Protein AF-0000000066796695 (afdb_homodimer)

Solvent-accessible surface area (backbone atoms only — not comparable to full-atom values): 24443 Å² total; per-residue (Å²): 128,67,68,77,40,44,29,50,47,46,42,42,51,54,52,46,33,40,75,69,60,76,40,47,69,61,34,68,58,77,53,53,64,56,52,14,61,74,69,72,49,55,51,66,40,37,50,53,24,50,52,51,32,33,75,70,59,51,29,38,70,39,93,85,81,41,49,22,31,43,63,76,45,71,30,63,43,61,56,73,41,57,70,53,69,60,55,38,37,41,74,56,71,38,53,60,45,80,44,82,73,45,78,47,74,42,61,22,40,67,66,49,10,64,65,38,72,50,56,65,56,39,58,24,21,35,42,30,33,37,33,19,46,72,80,40,62,52,34,42,36,41,37,41,25,44,34,94,49,41,40,60,67,59,43,70,72,36,94,72,47,66,70,58,27,34,45,73,71,19,101,48,47,78,42,33,30,46,34,37,39,37,56,42,53,68,48,73,70,61,31,54,73,52,69,46,55,90,77,44,38,30,34,35,40,42,35,41,30,18,29,82,83,72,42,41,51,38,38,36,42,38,37,28,51,26,72,44,41,34,35,37,37,74,21,44,100,121,68,64,68,41,44,25,49,48,46,41,43,51,54,51,46,33,40,75,69,61,76,39,47,69,59,34,69,57,76,53,54,64,58,51,14,60,74,68,73,49,56,51,66,38,37,50,53,25,51,50,51,33,34,75,70,60,53,29,36,72,38,93,86,81,41,48,21,31,41,63,76,45,72,32,63,45,61,56,74,40,57,71,54,69,60,55,38,38,41,74,57,70,40,52,60,45,78,44,81,73,46,77,45,74,41,60,21,40,67,67,49,11,63,65,39,72,50,56,66,57,38,57,24,20,34,42,30,36,37,32,19,46,74,82,39,64,54,35,43,38,40,36,40,25,44,35,92,47,41,40,62,67,60,44,71,70,35,94,72,46,66,70,57,28,32,44,73,71,21,99,46,48,80,43,33,31,45,33,38,39,36,56,42,54,68,48,74,71,60,31,56,71,52,70,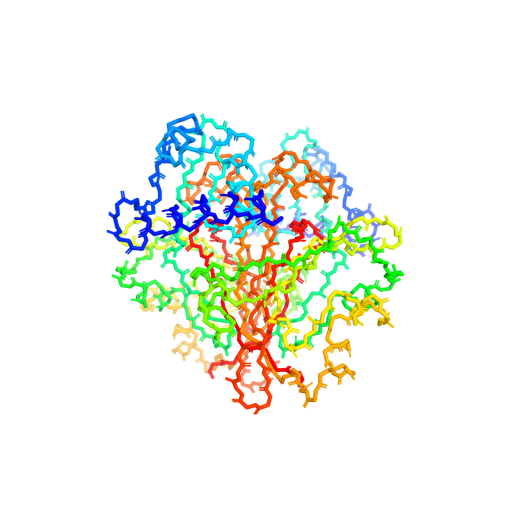46,55,90,78,44,38,30,34,35,38,42,35,42,30,19,29,84,83,70,42,41,50,37,39,36,41,38,37,28,52,25,73,43,41,33,36,37,38,74,21,43,101

Structure (mmCIF, N/CA/C/O backbone):
data_AF-0000000066796695-model_v1
#
loop_
_entity.id
_entity.type
_entity.pdbx_description
1 polymer 'HTH gntR-type domain-containing protein'
#
loop_
_atom_site.group_PDB
_atom_site.id
_atom_site.type_symbol
_atom_site.label_atom_id
_atom_site.label_alt_id
_atom_site.label_comp_id
_atom_site.label_asym_id
_atom_site.label_entity_id
_atom_site.label_seq_id
_atom_site.pdbx_PDB_ins_code
_atom_site.Cartn_x
_atom_site.Cartn_y
_atom_site.Cartn_z
_atom_site.occupancy
_atom_site.B_iso_or_equiv
_atom_site.auth_seq_id
_atom_site.auth_comp_id
_atom_site.auth_asym_id
_atom_site.auth_atom_id
_atom_site.pdbx_PDB_model_num
ATOM 1 N N . MET A 1 1 ? 5.074 -37.844 -13.016 1 35.16 1 MET A N 1
ATOM 2 C CA . MET A 1 1 ? 3.756 -37.75 -13.648 1 35.16 1 MET A CA 1
ATOM 3 C C . MET A 1 1 ? 2.658 -37.656 -12.594 1 35.16 1 MET A C 1
ATOM 5 O O . MET A 1 1 ? 1.667 -36.938 -12.789 1 35.16 1 MET A O 1
ATOM 9 N N . SER A 1 2 ? 2.74 -38.531 -11.492 1 44.97 2 SER A N 1
ATOM 10 C CA . SER A 1 2 ? 1.901 -38.969 -10.391 1 44.97 2 SER A CA 1
ATOM 11 C C . SER A 1 2 ? 1.859 -37.938 -9.266 1 44.97 2 SER A C 1
ATOM 13 O O . SER A 1 2 ? 0.801 -37.688 -8.695 1 44.97 2 SER A O 1
ATOM 15 N N . GLU A 1 3 ? 3.088 -37.594 -8.648 1 47.53 3 GLU A N 1
ATOM 16 C CA . GLU A 1 3 ? 3.303 -36.719 -7.488 1 47.53 3 GLU A CA 1
ATOM 17 C C . GLU A 1 3 ? 2.842 -35.312 -7.766 1 47.53 3 GLU A C 1
ATOM 19 O O . GLU A 1 3 ? 2.328 -34.625 -6.871 1 47.53 3 GLU A O 1
ATOM 24 N N . MET A 1 4 ? 3.436 -34.719 -8.922 1 55.84 4 MET A N 1
ATOM 25 C CA . MET A 1 4 ? 2.959 -33.438 -9.391 1 55.84 4 MET A CA 1
ATOM 26 C C . MET A 1 4 ? 1.439 -33.344 -9.297 1 55.84 4 MET A C 1
ATOM 28 O O . MET A 1 4 ? 0.879 -32.25 -9.258 1 55.84 4 MET A O 1
ATOM 32 N N . ASN A 1 5 ? 0.9 -34.531 -9.227 1 81.12 5 ASN A N 1
ATOM 33 C CA . ASN A 1 5 ? -0.532 -34.75 -9.383 1 81.12 5 ASN A CA 1
ATOM 34 C C . ASN A 1 5 ? -1.279 -34.562 -8.07 1 81.12 5 ASN A C 1
ATOM 36 O O . ASN A 1 5 ? -2.332 -33.906 -8.039 1 81.12 5 ASN A O 1
ATOM 40 N N . ALA A 1 6 ? -0.391 -34.812 -7 1 92.94 6 ALA A N 1
ATOM 41 C CA . ALA A 1 6 ? -1.129 -34.781 -5.738 1 92.94 6 ALA A CA 1
ATOM 42 C C . ALA A 1 6 ? -1.341 -33.344 -5.258 1 92.94 6 ALA A C 1
ATOM 44 O O . ALA A 1 6 ? -2.449 -32.969 -4.863 1 92.94 6 ALA A O 1
ATOM 45 N N . VAL A 1 7 ? -0.295 -32.531 -5.316 1 95.56 7 VAL A N 1
ATOM 46 C CA . VAL A 1 7 ? -0.367 -31.125 -4.887 1 95.56 7 VAL A CA 1
ATOM 47 C C . VAL A 1 7 ? -1.398 -30.375 -5.73 1 95.56 7 VAL A C 1
ATOM 49 O O . VAL A 1 7 ? -2.223 -29.641 -5.199 1 95.56 7 VAL A O 1
ATOM 52 N N . TYR A 1 8 ? -1.294 -30.656 -6.945 1 96 8 TYR A N 1
ATOM 53 C CA . TYR A 1 8 ? -2.264 -30.062 -7.863 1 96 8 TYR A CA 1
ATOM 54 C C . TYR A 1 8 ? -3.686 -30.453 -7.477 1 96 8 TYR A C 1
ATOM 56 O O . TYR A 1 8 ? -4.582 -29.609 -7.438 1 96 8 TYR A O 1
ATOM 64 N N . ASN A 1 9 ? -3.844 -31.703 -7.203 1 95.88 9 ASN A N 1
ATOM 65 C CA . ASN A 1 9 ? -5.164 -32.219 -6.855 1 95.88 9 ASN A CA 1
ATOM 66 C C . ASN A 1 9 ? -5.691 -31.578 -5.574 1 95.88 9 ASN A C 1
ATOM 68 O O . ASN A 1 9 ? -6.879 -31.266 -5.477 1 95.88 9 ASN A O 1
ATOM 72 N N . VAL A 1 10 ? -4.828 -31.453 -4.656 1 97.38 10 VAL A N 1
ATOM 73 C CA . VAL A 1 10 ? -5.223 -30.844 -3.395 1 97.38 10 VAL A CA 1
ATOM 74 C C . VAL A 1 10 ? -5.625 -29.391 -3.635 1 97.38 10 VAL A C 1
ATOM 76 O O . VAL A 1 10 ? -6.664 -28.938 -3.143 1 97.38 10 VAL A O 1
ATOM 79 N N . LYS A 1 11 ? -4.777 -28.625 -4.375 1 97.5 11 LYS A N 1
ATOM 80 C CA . LYS A 1 11 ? -5.113 -27.234 -4.688 1 97.5 11 LYS A CA 1
ATOM 81 C C . LYS A 1 11 ? -6.469 -27.141 -5.379 1 97.5 11 LYS A C 1
ATOM 83 O O . LYS A 1 11 ? -7.305 -26.312 -5.008 1 97.5 11 LYS A O 1
ATOM 88 N N . GLN A 1 12 ? -6.664 -28.031 -6.379 1 96.44 12 GLN A N 1
ATOM 89 C CA . GLN A 1 12 ? -7.922 -28.047 -7.121 1 96.44 12 GLN A CA 1
ATOM 90 C C . GLN A 1 12 ? -9.102 -28.312 -6.195 1 96.44 12 GLN A C 1
ATOM 92 O O . GLN A 1 12 ? -10.156 -27.688 -6.316 1 96.44 12 GLN A O 1
ATOM 97 N N . TYR A 1 13 ? -8.883 -29.25 -5.328 1 96.62 13 TYR A N 1
ATOM 98 C CA . TYR A 1 13 ? -9.922 -29.625 -4.371 1 96.62 13 TYR A CA 1
ATOM 99 C C . TYR A 1 13 ? -10.344 -28.422 -3.529 1 96.62 13 TYR A C 1
ATOM 101 O O . TYR A 1 13 ? -11.531 -28.125 -3.424 1 96.62 13 TYR A O 1
ATOM 109 N N . ILE A 1 14 ? -9.406 -27.688 -2.977 1 97.31 14 ILE A N 1
ATOM 110 C CA . ILE A 1 14 ? -9.672 -26.547 -2.109 1 97.31 14 ILE A CA 1
ATOM 111 C C . ILE A 1 14 ? -10.312 -25.422 -2.92 1 97.31 14 ILE A C 1
ATOM 113 O O . ILE A 1 14 ? -11.305 -24.828 -2.49 1 97.31 14 ILE A O 1
ATOM 117 N N . LEU A 1 15 ? -9.742 -25.156 -4.062 1 97.62 15 LEU A N 1
ATOM 118 C CA . LEU A 1 15 ? -10.273 -24.109 -4.93 1 97.62 15 LEU A CA 1
ATOM 119 C C . LEU A 1 15 ? -11.711 -24.422 -5.328 1 97.62 15 LEU A C 1
ATOM 121 O O . LEU A 1 15 ? -12.547 -23.516 -5.391 1 97.62 15 LEU A O 1
ATOM 125 N N . ASN A 1 16 ? -11.961 -25.672 -5.582 1 96.06 16 ASN A N 1
ATOM 126 C CA . ASN A 1 16 ? -13.312 -26.094 -5.934 1 96.06 16 ASN A CA 1
ATOM 127 C C . ASN A 1 16 ? -14.281 -25.891 -4.77 1 96.06 16 ASN A C 1
ATOM 129 O O . ASN A 1 16 ? -15.438 -25.516 -4.973 1 96.06 16 ASN A O 1
ATOM 133 N N . LEU A 1 17 ? -13.828 -26.219 -3.562 1 96.75 17 LEU A N 1
ATOM 134 C CA . LEU A 1 17 ? -14.664 -26 -2.385 1 96.75 17 LEU A CA 1
ATOM 135 C C . LEU A 1 17 ? -15.055 -24.531 -2.26 1 96.75 17 LEU A C 1
ATOM 137 O O . LEU A 1 17 ? -16.203 -24.219 -1.928 1 96.75 17 LEU A O 1
ATOM 141 N N . ILE A 1 18 ? -14.109 -23.672 -2.545 1 96.44 18 ILE A N 1
ATOM 142 C CA . ILE A 1 18 ? -14.344 -22.25 -2.455 1 96.44 18 ILE A CA 1
ATOM 143 C C . ILE A 1 18 ? -15.305 -21.812 -3.557 1 96.44 18 ILE A C 1
ATOM 145 O O . ILE A 1 18 ? -16.281 -21.094 -3.295 1 96.44 18 ILE A O 1
ATOM 149 N N . LYS A 1 19 ? -15.039 -22.266 -4.785 1 95.69 19 LYS A N 1
ATOM 150 C CA . LYS A 1 19 ? -15.852 -21.906 -5.945 1 95.69 19 LYS A CA 1
ATOM 151 C C . LYS A 1 19 ? -17.297 -22.344 -5.754 1 95.69 19 LYS A C 1
ATOM 153 O O . LYS A 1 19 ? -18.219 -21.625 -6.16 1 95.69 19 LYS A O 1
ATOM 158 N N . GLN A 1 20 ? -17.5 -23.469 -5.102 1 96.19 20 GLN A N 1
ATOM 159 C CA . GLN A 1 20 ? -18.828 -24.047 -4.922 1 96.19 20 GLN A CA 1
ATOM 160 C C . GLN A 1 20 ? -19.469 -23.531 -3.641 1 96.19 20 GLN A C 1
ATOM 162 O O . GLN A 1 20 ? -20.531 -24.031 -3.234 1 96.19 20 GLN A O 1
ATOM 167 N N . ASN A 1 21 ? -18.828 -22.625 -2.92 1 95.12 21 ASN A N 1
ATOM 168 C CA . ASN A 1 21 ? -19.312 -22 -1.702 1 95.12 21 ASN A CA 1
ATOM 169 C C . ASN A 1 21 ? -19.422 -23 -0.554 1 95.12 21 ASN A C 1
ATOM 171 O O . ASN A 1 21 ? -20.234 -22.828 0.354 1 95.12 21 ASN A O 1
ATOM 175 N N . LYS A 1 22 ? -18.766 -24.062 -0.662 1 96.19 22 LYS A N 1
ATOM 176 C CA . LYS A 1 22 ? -18.641 -24.984 0.456 1 96.19 22 LYS A CA 1
ATOM 177 C C . LYS A 1 22 ? -17.641 -24.469 1.496 1 96.19 22 LYS A C 1
ATOM 179 O O . LYS A 1 22 ? -17.703 -24.859 2.664 1 96.19 22 LYS A O 1
ATOM 184 N N . LEU A 1 23 ? -16.672 -23.734 1.093 1 95.62 23 LEU A N 1
ATOM 185 C CA . LEU A 1 23 ? -15.797 -22.922 1.923 1 95.62 23 LEU A CA 1
ATOM 186 C C . LEU A 1 23 ? -15.961 -21.453 1.599 1 95.62 23 LEU A C 1
ATOM 188 O O . LEU A 1 23 ? -15.703 -21.016 0.471 1 95.62 23 LEU A O 1
ATOM 192 N N . GLU A 1 24 ? -16.406 -20.734 2.543 1 95.5 24 GLU A N 1
ATOM 193 C CA . GLU A 1 24 ? -16.594 -19.297 2.344 1 95.5 24 GLU A CA 1
ATOM 194 C C . GLU A 1 24 ? -15.375 -18.516 2.824 1 95.5 24 GLU A C 1
ATOM 196 O O . GLU A 1 24 ? -14.523 -19.062 3.537 1 95.5 24 GLU A O 1
ATOM 201 N N . TYR A 1 25 ? -15.297 -17.312 2.369 1 92.88 25 TYR A N 1
ATOM 202 C CA . TYR A 1 25 ? -14.234 -16.438 2.854 1 92.88 25 TYR A CA 1
ATOM 203 C C . TYR A 1 25 ? -14.242 -16.359 4.375 1 92.88 25 TYR A C 1
ATOM 205 O O . TYR A 1 25 ? -15.297 -16.188 4.988 1 92.88 25 TYR A O 1
ATOM 213 N N . GLY A 1 26 ? -13.047 -16.531 4.953 1 91.62 26 GLY A N 1
ATOM 214 C CA . GLY A 1 26 ? -12.938 -16.484 6.402 1 91.62 26 GLY A CA 1
ATOM 215 C C . GLY A 1 26 ? -13.086 -17.844 7.059 1 91.62 26 GLY A C 1
ATOM 216 O O . GLY A 1 26 ? -12.695 -18.016 8.211 1 91.62 26 GLY A O 1
ATOM 217 N N . ASP A 1 27 ? -13.633 -18.797 6.32 1 94.75 27 ASP A N 1
ATOM 218 C CA . ASP A 1 27 ? -13.836 -20.125 6.883 1 94.75 27 ASP A CA 1
ATOM 219 C C . ASP A 1 27 ? -12.5 -20.828 7.141 1 94.75 27 ASP A C 1
ATOM 221 O O . ASP A 1 27 ? -11.57 -20.719 6.336 1 94.75 27 ASP A O 1
ATOM 225 N N . GLN A 1 28 ? -12.469 -21.594 8.195 1 94.69 28 GLN A N 1
ATOM 226 C CA . GLN A 1 28 ? -11.305 -22.438 8.461 1 94.69 28 GLN A CA 1
ATOM 227 C C . GLN A 1 28 ? -11.273 -23.641 7.531 1 94.69 28 GLN A C 1
ATOM 229 O O . GLN A 1 28 ? -12.32 -24.203 7.203 1 94.69 28 GLN A O 1
ATOM 234 N N . LEU A 1 29 ? -10.055 -23.953 7.129 1 95.88 29 LEU A N 1
ATOM 235 C CA . LEU A 1 29 ? -9.891 -25.172 6.336 1 95.88 29 LEU A CA 1
ATOM 236 C C . LEU A 1 29 ? -10.008 -26.406 7.215 1 95.88 29 LEU A C 1
ATOM 238 O O . LEU A 1 29 ? -9.664 -26.375 8.398 1 95.88 29 LEU A O 1
ATOM 242 N N . PRO A 1 30 ? -10.508 -27.531 6.613 1 93.69 30 PRO A N 1
ATOM 243 C CA . PRO A 1 30 ? -10.336 -28.797 7.324 1 93.69 30 PRO A CA 1
ATOM 244 C C . PRO A 1 30 ? -8.875 -29.094 7.664 1 93.69 30 PRO A C 1
ATOM 246 O O . PRO A 1 30 ? -7.969 -28.484 7.082 1 93.69 30 PRO A O 1
ATOM 249 N N . SER A 1 31 ? -8.688 -29.969 8.617 1 93.62 31 SER A N 1
ATOM 250 C CA . SER A 1 31 ? -7.32 -30.312 8.984 1 93.62 31 SER A CA 1
ATOM 251 C C . SER A 1 31 ? -6.574 -30.938 7.812 1 93.62 31 SER A C 1
ATOM 253 O O . SER A 1 31 ? -7.188 -31.531 6.93 1 93.62 31 SER A O 1
ATOM 255 N N . ASN A 1 32 ? -5.254 -30.766 7.812 1 95 32 ASN A N 1
ATOM 256 C CA . ASN A 1 32 ? -4.434 -31.391 6.773 1 95 32 ASN A CA 1
ATOM 257 C C . ASN A 1 32 ? -4.68 -32.875 6.684 1 95 32 ASN A C 1
ATOM 259 O O . ASN A 1 32 ? -4.777 -33.438 5.582 1 95 32 ASN A O 1
ATOM 263 N N . LEU A 1 33 ? -4.84 -33.469 7.859 1 95.62 33 LEU A N 1
ATOM 264 C CA . LEU A 1 33 ? -5.066 -34.906 7.906 1 95.62 33 LEU A CA 1
ATOM 265 C C . LEU A 1 33 ? -6.406 -35.281 7.27 1 95.62 33 LEU A C 1
ATOM 267 O O . LEU A 1 33 ? -6.504 -36.25 6.535 1 95.62 33 LEU A O 1
ATOM 271 N N . SER A 1 34 ? -7.391 -34.5 7.566 1 96.94 34 SER A N 1
ATOM 272 C CA . SER A 1 34 ? -8.711 -34.75 6.996 1 96.94 34 SER A CA 1
ATOM 273 C C . SER A 1 34 ? -8.695 -34.625 5.477 1 96.94 34 SER A C 1
ATOM 275 O O . SER A 1 34 ? -9.297 -35.469 4.777 1 96.94 34 SER A O 1
ATOM 277 N N . ILE A 1 35 ? -8.047 -33.656 4.934 1 97 35 ILE A N 1
ATOM 278 C CA . ILE A 1 35 ? -7.945 -33.438 3.494 1 97 35 ILE A CA 1
ATOM 279 C C . ILE A 1 35 ? -7.168 -34.594 2.863 1 97 35 ILE A C 1
ATOM 281 O O . ILE A 1 35 ? -7.562 -35.125 1.819 1 97 35 ILE A O 1
ATOM 285 N N . ALA A 1 36 ? -6.09 -34.969 3.533 1 97.5 36 ALA A N 1
ATOM 286 C CA . ALA A 1 36 ? -5.27 -36.062 3.041 1 97.5 36 ALA A CA 1
ATOM 287 C C . ALA A 1 36 ? -6.09 -37.344 2.918 1 97.5 36 ALA A C 1
ATOM 289 O O . ALA A 1 36 ? -5.984 -38.062 1.922 1 97.5 36 ALA A O 1
ATOM 290 N N . ARG A 1 37 ? -6.922 -37.625 3.871 1 97.25 37 ARG A N 1
ATOM 291 C CA . ARG A 1 37 ? -7.773 -38.812 3.881 1 97.25 37 ARG A CA 1
ATOM 292 C C . ARG A 1 37 ? -8.828 -38.75 2.779 1 97.25 37 ARG A C 1
ATOM 294 O O . ARG A 1 37 ? -9.062 -39.719 2.074 1 97.25 37 ARG A O 1
ATOM 301 N N . GLU A 1 38 ? -9.375 -37.625 2.684 1 96.12 38 GLU A N 1
ATOM 302 C CA . GLU A 1 38 ? -10.43 -37.406 1.693 1 96.12 38 GLU A CA 1
ATOM 303 C C . GLU A 1 38 ? -9.906 -37.656 0.279 1 96.12 38 GLU A C 1
ATOM 305 O O . GLU A 1 38 ? -10.602 -38.25 -0.55 1 96.12 38 GLU A O 1
ATOM 310 N N . LEU A 1 39 ? -8.727 -37.219 -0.012 1 96.69 39 LEU A N 1
ATOM 311 C CA . LEU A 1 39 ? -8.188 -37.25 -1.37 1 96.69 39 LEU A CA 1
ATOM 312 C C . LEU A 1 39 ? -7.242 -38.438 -1.547 1 96.69 39 LEU A C 1
ATOM 314 O O . LEU A 1 39 ? -6.73 -38.656 -2.645 1 96.69 39 LEU A O 1
ATOM 318 N N . ASN A 1 40 ? -7.012 -39.188 -0.524 1 96.38 40 ASN A N 1
ATOM 319 C CA . ASN A 1 40 ? -6.078 -40.312 -0.533 1 96.38 40 ASN A CA 1
ATOM 320 C C . ASN A 1 40 ? -4.691 -39.875 -0.995 1 96.38 40 ASN A C 1
ATOM 322 O O . ASN A 1 40 ? -4.148 -40.438 -1.951 1 96.38 40 ASN A O 1
ATOM 326 N N . VAL A 1 41 ? -4.121 -38.812 -0.366 1 97 41 VAL A N 1
ATOM 327 C CA . VAL A 1 41 ? -2.777 -38.312 -0.627 1 97 41 VAL A CA 1
ATOM 328 C C . VAL A 1 41 ? -2.008 -38.188 0.686 1 97 41 VAL A C 1
ATOM 330 O O . VAL A 1 41 ? -2.578 -38.344 1.766 1 97 41 VAL A O 1
ATOM 333 N N . LYS A 1 42 ? -0.686 -37.938 0.552 1 96.44 42 LYS A N 1
ATOM 334 C CA . LYS A 1 42 ? 0.151 -37.75 1.733 1 96.44 42 LYS A CA 1
ATOM 335 C C . LYS A 1 42 ? -0.09 -36.375 2.365 1 96.44 42 LYS A C 1
ATOM 337 O O . LYS A 1 42 ? -0.361 -35.406 1.661 1 96.44 42 LYS A O 1
ATOM 342 N N . THR A 1 43 ? 0.033 -36.375 3.701 1 96.19 43 THR A N 1
ATOM 343 C CA . THR A 1 43 ? -0.126 -35.125 4.43 1 96.19 43 THR A CA 1
ATOM 344 C C . THR A 1 43 ? 0.883 -34.094 3.947 1 96.19 43 THR A C 1
ATOM 346 O O . THR A 1 43 ? 0.581 -32.875 3.908 1 96.19 43 THR A O 1
ATOM 349 N N . ASP A 1 44 ? 2.043 -34.531 3.576 1 96 44 ASP A N 1
ATOM 350 C CA . ASP A 1 44 ? 3.074 -33.625 3.082 1 96 44 ASP A CA 1
ATOM 351 C C . ASP A 1 44 ? 2.615 -32.906 1.811 1 96 44 ASP A C 1
ATOM 353 O O . ASP A 1 44 ? 2.939 -31.734 1.597 1 96 44 ASP A O 1
ATOM 357 N N . ASP A 1 45 ? 1.942 -33.625 0.947 1 96.25 45 ASP A N 1
ATOM 358 C CA . ASP A 1 45 ? 1.405 -33.031 -0.275 1 96.25 45 ASP A CA 1
ATOM 359 C C . ASP A 1 45 ? 0.359 -31.953 0.044 1 96.25 45 ASP A C 1
ATOM 361 O O . ASP A 1 45 ? 0.3 -30.922 -0.619 1 96.25 45 ASP A O 1
ATOM 365 N N . VAL A 1 46 ? -0.453 -32.25 1.066 1 97.44 46 VAL A N 1
ATOM 366 C CA . VAL A 1 46 ? -1.46 -31.281 1.497 1 97.44 46 VAL A CA 1
ATOM 367 C C . VAL A 1 46 ? -0.777 -30.031 2.031 1 97.44 46 VAL A C 1
ATOM 369 O O . VAL A 1 46 ? -1.163 -28.906 1.683 1 97.44 46 VAL A O 1
ATOM 372 N N . TYR A 1 47 ? 0.23 -30.234 2.814 1 94.81 47 TYR A N 1
ATOM 373 C CA . TYR A 1 47 ? 0.989 -29.125 3.367 1 94.81 47 TYR A CA 1
ATOM 374 C C . TYR A 1 47 ? 1.559 -28.25 2.256 1 94.81 47 TYR A C 1
ATOM 376 O O . TYR A 1 47 ? 1.431 -27.031 2.295 1 94.81 47 TYR A O 1
ATOM 384 N N . GLU A 1 48 ? 2.15 -28.844 1.312 1 94.94 48 GLU A N 1
ATOM 385 C CA . GLU A 1 48 ? 2.744 -28.109 0.196 1 94.94 48 GLU A CA 1
ATOM 386 C C . GLU A 1 48 ? 1.687 -27.328 -0.577 1 94.94 48 GLU A C 1
ATOM 388 O O . GLU A 1 48 ? 1.909 -26.172 -0.949 1 94.94 48 GLU A O 1
ATOM 393 N N . ALA A 1 49 ? 0.562 -27.953 -0.814 1 96.69 49 ALA A N 1
ATOM 394 C CA . ALA A 1 49 ? -0.532 -27.297 -1.525 1 96.69 49 ALA A CA 1
ATOM 395 C C . ALA A 1 49 ? -1.039 -26.078 -0.75 1 96.69 49 ALA A C 1
ATOM 397 O O . ALA A 1 49 ? -1.27 -25.016 -1.331 1 96.69 49 ALA A O 1
ATOM 398 N N . ILE A 1 50 ? -1.166 -26.281 0.507 1 95.81 50 ILE A N 1
ATOM 399 C CA . ILE A 1 50 ? -1.673 -25.203 1.357 1 95.81 50 ILE A CA 1
ATOM 400 C C . ILE A 1 50 ? -0.67 -24.062 1.391 1 95.81 50 ILE A C 1
ATOM 402 O O . ILE A 1 50 ? -1.053 -22.891 1.295 1 95.81 50 ILE A O 1
ATOM 406 N N . GLN A 1 51 ? 0.589 -24.359 1.487 1 93.75 51 GLN A N 1
ATOM 407 C CA . GLN A 1 51 ? 1.619 -23.328 1.469 1 93.75 51 GLN A CA 1
ATOM 408 C C . GLN A 1 51 ? 1.581 -22.531 0.164 1 93.75 51 GLN A C 1
ATOM 410 O O . GLN A 1 51 ? 1.72 -21.312 0.172 1 93.75 51 GLN A O 1
ATOM 415 N N . ALA A 1 52 ? 1.406 -23.234 -0.931 1 94.75 52 ALA A N 1
ATOM 416 C CA . ALA A 1 52 ? 1.296 -22.562 -2.225 1 94.75 52 ALA A CA 1
ATOM 417 C C . ALA A 1 52 ? 0.087 -21.641 -2.258 1 94.75 52 ALA A C 1
ATOM 419 O O . ALA A 1 52 ? 0.181 -20.5 -2.738 1 94.75 52 ALA A O 1
ATOM 420 N N . LEU A 1 53 ? -0.998 -22.109 -1.725 1 96.25 53 LEU A N 1
ATOM 421 C CA . LEU A 1 53 ? -2.23 -21.328 -1.735 1 96.25 53 LEU A CA 1
ATOM 422 C C . LEU A 1 53 ? -2.131 -20.141 -0.78 1 96.25 53 LEU A C 1
ATOM 424 O O . LEU A 1 53 ? -2.82 -19.141 -0.96 1 96.25 53 LEU A O 1
ATOM 428 N N . ILE A 1 54 ? -1.281 -20.266 0.263 1 94.38 54 ILE A N 1
ATOM 429 C CA . ILE A 1 54 ? -0.994 -19.141 1.14 1 94.38 54 ILE A CA 1
ATOM 430 C C . ILE A 1 54 ? -0.193 -18.094 0.378 1 94.38 54 ILE A C 1
ATOM 432 O O . ILE A 1 54 ? -0.549 -16.906 0.379 1 94.38 54 ILE A O 1
ATOM 436 N N . THR A 1 55 ? 0.809 -18.516 -0.336 1 93.94 55 THR A N 1
ATOM 437 C CA . THR A 1 55 ? 1.635 -17.625 -1.131 1 93.94 55 THR A CA 1
ATOM 438 C C . THR A 1 55 ? 0.797 -16.906 -2.193 1 93.94 55 THR A C 1
ATOM 440 O O . THR A 1 55 ? 0.987 -15.719 -2.453 1 93.94 55 THR A O 1
ATOM 443 N N . GLU A 1 56 ? -0.163 -17.641 -2.73 1 94.62 56 GLU A N 1
ATOM 444 C CA . GLU A 1 56 ? -1.023 -17.094 -3.779 1 94.62 56 GLU A CA 1
ATOM 445 C C . GLU A 1 56 ? -2.162 -16.281 -3.191 1 94.62 56 GLU A C 1
ATOM 447 O O . GLU A 1 56 ? -2.969 -15.703 -3.928 1 94.62 56 GLU A O 1
ATOM 452 N N . GLN A 1 57 ? -2.246 -16.234 -1.869 1 93.19 57 GLN A N 1
ATOM 453 C CA . GLN A 1 57 ? -3.16 -15.383 -1.109 1 93.19 57 GLN A CA 1
ATOM 454 C C . GLN A 1 57 ? -4.605 -15.836 -1.292 1 93.19 57 GLN A C 1
ATOM 456 O O . GLN A 1 57 ? -5.516 -15.008 -1.346 1 93.19 57 GLN A O 1
ATOM 461 N N . VAL A 1 58 ? -4.773 -17.141 -1.538 1 95.38 58 VAL A N 1
ATOM 462 C CA . VAL A 1 58 ? -6.09 -17.766 -1.496 1 95.38 58 VAL A CA 1
ATOM 463 C C . VAL A 1 58 ? -6.426 -18.172 -0.06 1 95.38 58 VAL A C 1
ATOM 465 O O . VAL A 1 58 ? -7.57 -18.016 0.38 1 95.38 58 VAL A O 1
ATOM 468 N N . ILE A 1 59 ? -5.441 -18.656 0.62 1 94.94 59 ILE A N 1
ATOM 469 C CA . ILE A 1 59 ? -5.516 -19.094 2.01 1 94.94 59 ILE A CA 1
ATOM 470 C C . ILE A 1 59 ? -4.656 -18.188 2.885 1 94.94 59 ILE A C 1
ATOM 472 O O . ILE A 1 59 ? -3.633 -17.672 2.434 1 94.94 59 ILE A O 1
ATOM 476 N N . LYS A 1 60 ? -5.062 -17.938 4.066 1 90.62 60 LYS A N 1
ATOM 477 C CA . LYS A 1 60 ? -4.309 -17.172 5.059 1 90.62 60 LYS A CA 1
ATOM 478 C C . LYS A 1 60 ? -3.896 -18.062 6.23 1 90.62 60 LYS A C 1
ATOM 480 O O . LYS A 1 60 ? -4.668 -18.906 6.676 1 90.62 60 LYS A O 1
ATOM 485 N N . ASP A 1 61 ? -2.715 -17.859 6.656 1 86.69 61 ASP A N 1
ATOM 486 C CA . ASP A 1 61 ? -2.232 -18.562 7.844 1 86.69 61 ASP A CA 1
ATOM 487 C C . ASP A 1 61 ? -2.342 -17.672 9.086 1 86.69 61 ASP A C 1
ATOM 489 O O . ASP A 1 61 ? -1.665 -16.641 9.18 1 86.69 61 ASP A O 1
ATOM 493 N N . ASN A 1 62 ? -3.186 -18.031 9.953 1 74.06 62 ASN A N 1
ATOM 494 C CA . ASN A 1 62 ? -3.363 -17.297 11.203 1 74.06 62 ASN A CA 1
ATOM 495 C C . ASN A 1 62 ? -2.559 -17.922 12.344 1 74.06 62 ASN A C 1
ATOM 497 O O . ASN A 1 62 ? -2.564 -19.141 12.516 1 74.06 62 ASN A O 1
ATOM 501 N N . PHE A 1 63 ? -1.595 -17.266 12.891 1 65.44 63 PHE A N 1
ATOM 502 C CA . PHE A 1 63 ? -0.74 -17.766 13.961 1 65.44 63 PHE A CA 1
ATOM 503 C C . PHE A 1 63 ? -1.546 -18.594 14.953 1 65.44 63 PHE A C 1
ATOM 505 O O . PHE A 1 63 ? -1.159 -19.703 15.297 1 65.44 63 PHE A O 1
ATOM 512 N N .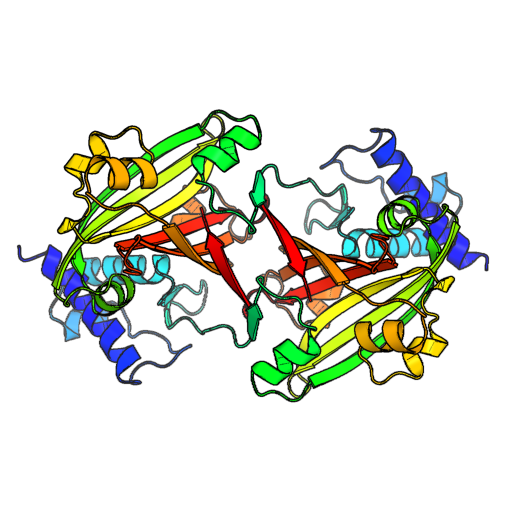 GLU A 1 64 ? -2.682 -18.094 15.453 1 63.97 64 GLU A N 1
ATOM 513 C CA . GLU A 1 64 ? -3.385 -18.734 16.562 1 63.97 64 GLU A CA 1
ATOM 514 C C . GLU A 1 64 ? -4.508 -19.641 16.062 1 63.97 64 GLU A C 1
ATOM 516 O O . GLU A 1 64 ? -4.688 -20.75 16.547 1 63.97 64 GLU A O 1
ATOM 521 N N . GLU A 1 65 ? -5.145 -19.297 14.984 1 74.12 65 GLU A N 1
ATOM 522 C CA . GLU A 1 65 ? -6.398 -19.938 14.609 1 74.12 65 GLU A CA 1
ATOM 523 C C . GLU A 1 65 ? -6.195 -20.922 13.461 1 74.12 65 GLU A C 1
ATOM 525 O O . GLU A 1 65 ? -7.117 -21.641 13.086 1 74.12 65 GLU A O 1
ATOM 530 N N . GLY A 1 66 ? -4.949 -21 12.969 1 83.75 66 GLY A N 1
ATOM 531 C CA . GLY A 1 66 ? -4.699 -21.906 11.852 1 83.75 66 GLY A CA 1
ATOM 532 C C . GLY A 1 66 ? -4.992 -21.281 10.5 1 83.75 66 GLY A C 1
ATOM 533 O O . GLY A 1 66 ? -4.945 -20.062 10.359 1 83.75 66 GLY A O 1
ATOM 534 N N . THR A 1 67 ? -5.27 -22.188 9.398 1 91.75 67 THR A N 1
ATOM 535 C CA . THR A 1 67 ? -5.43 -21.688 8.039 1 91.75 67 THR A CA 1
ATOM 536 C C . THR A 1 67 ? -6.902 -21.469 7.711 1 91.75 67 THR A C 1
ATOM 538 O O . THR A 1 67 ? -7.766 -22.234 8.141 1 91.75 67 THR A O 1
ATOM 541 N N . SER A 1 68 ? -7.199 -20.422 7.059 1 94.75 68 SER A N 1
ATOM 542 C CA . SER A 1 68 ? -8.555 -20.078 6.629 1 94.75 68 SER A CA 1
ATOM 543 C C . SER A 1 68 ? -8.555 -19.5 5.215 1 94.75 68 SER A C 1
ATOM 545 O O . SER A 1 68 ? -7.508 -19.109 4.695 1 94.75 68 SER A O 1
ATOM 547 N N . VAL A 1 69 ? -9.711 -19.578 4.582 1 95.69 69 VAL A N 1
ATOM 548 C CA . VAL A 1 69 ? -9.852 -18.922 3.291 1 95.69 69 VAL A CA 1
ATOM 549 C C . VAL A 1 69 ? -9.703 -17.406 3.467 1 95.69 69 VAL A C 1
ATOM 551 O O . VAL A 1 69 ? -10.328 -16.812 4.348 1 95.69 69 VAL A O 1
ATOM 554 N N . LYS A 1 70 ? -8.836 -16.797 2.711 1 92.75 70 LYS A N 1
ATOM 555 C CA . LYS A 1 70 ? -8.586 -15.367 2.822 1 92.75 70 LYS A CA 1
ATOM 556 C C . LYS A 1 70 ? -9.836 -14.562 2.473 1 92.75 70 LYS A C 1
ATOM 558 O O . LYS A 1 70 ? -10.477 -14.812 1.451 1 92.75 70 LYS A O 1
ATOM 563 N N . SER A 1 71 ? -10.125 -13.641 3.346 1 91.31 71 SER A N 1
ATOM 564 C CA . SER A 1 71 ? -11.234 -12.727 3.068 1 91.31 71 SER A CA 1
ATOM 565 C C . SER A 1 71 ? -10.812 -11.625 2.102 1 91.31 71 SER A C 1
ATOM 567 O O . SER A 1 71 ? -9.656 -11.195 2.111 1 91.31 71 SER A O 1
ATOM 569 N N . LEU A 1 72 ? -11.672 -11.219 1.304 1 88.12 72 LEU A N 1
ATOM 570 C CA . LEU A 1 72 ? -11.422 -10.094 0.412 1 88.12 72 LEU A CA 1
ATOM 571 C C . LEU A 1 72 ? -11.672 -8.773 1.126 1 88.12 72 LEU A C 1
ATOM 573 O O . LEU A 1 72 ? -12.617 -8.656 1.911 1 88.12 72 LEU A O 1
ATOM 577 N N . PRO A 1 73 ? -10.75 -7.809 0.934 1 91.88 73 PRO A N 1
ATOM 578 C CA . PRO A 1 73 ? -11.07 -6.488 1.484 1 91.88 73 PRO A CA 1
ATOM 579 C C . PRO A 1 73 ? -12.383 -5.926 0.949 1 91.88 73 PRO A C 1
ATOM 581 O O . PRO A 1 73 ? -12.703 -6.109 -0.227 1 91.88 73 PRO A O 1
ATOM 584 N N . PRO A 1 74 ? -13.102 -5.273 1.767 1 93.62 74 PRO A N 1
ATOM 585 C CA . PRO A 1 74 ? -14.406 -4.77 1.34 1 93.62 74 PRO A CA 1
ATOM 586 C C . PRO A 1 74 ? -14.305 -3.553 0.426 1 93.62 74 PRO A C 1
ATOM 588 O O . PRO A 1 74 ? -15.234 -3.258 -0.326 1 93.62 74 PRO A O 1
ATOM 591 N N . PHE A 1 75 ? -13.188 -2.842 0.49 1 95.19 75 PHE A N 1
ATOM 592 C CA . PHE A 1 75 ? -13.086 -1.611 -0.286 1 95.19 75 PHE A CA 1
ATOM 593 C C . PHE A 1 75 ? -12.016 -1.737 -1.363 1 95.19 75 PHE A C 1
ATOM 595 O O . PHE A 1 75 ? -10.938 -2.277 -1.113 1 95.19 75 PHE A O 1
ATOM 602 N N . PHE A 1 76 ? -12.445 -1.287 -2.445 1 92.25 76 PHE A N 1
ATOM 603 C CA . PHE A 1 76 ? -11.555 -1.131 -3.59 1 92.25 76 PHE A CA 1
ATOM 604 C C . PHE A 1 76 ? -11.312 0.344 -3.889 1 92.25 76 PHE A C 1
ATOM 606 O O . PHE A 1 76 ? -12.258 1.115 -4.047 1 92.25 76 PHE A O 1
ATOM 613 N N . TYR A 1 77 ? -10.039 0.695 -3.914 1 94.19 77 TYR A N 1
ATOM 614 C CA . TYR A 1 77 ? -9.688 2.086 -4.188 1 94.19 77 TYR A CA 1
ATOM 615 C C . TYR A 1 77 ? -8.93 2.209 -5.504 1 94.19 77 TYR A C 1
ATOM 617 O O . TYR A 1 77 ? -7.773 1.789 -5.602 1 94.19 77 TYR A O 1
ATOM 625 N N . PRO A 1 78 ? -9.57 2.797 -6.516 1 94.12 78 PRO A N 1
ATOM 626 C CA . PRO A 1 78 ? -8.898 2.951 -7.805 1 94.12 78 PRO A CA 1
ATOM 627 C C . PRO A 1 78 ? -7.801 4.016 -7.773 1 94.12 78 PRO A C 1
ATOM 629 O O . PRO A 1 78 ? -8 5.094 -7.211 1 94.12 78 PRO A O 1
ATOM 632 N N . LEU A 1 79 ? -6.691 3.699 -8.32 1 94.75 79 LEU A N 1
ATOM 633 C CA . LEU A 1 79 ? -5.57 4.633 -8.297 1 94.75 79 LEU A CA 1
ATOM 634 C C . LEU A 1 79 ? -5.426 5.34 -9.641 1 94.75 79 LEU A C 1
ATOM 636 O O . LEU A 1 79 ? -4.652 6.293 -9.766 1 94.75 79 LEU A O 1
ATOM 640 N N . ASN A 1 80 ? -6.215 4.973 -10.648 1 91.81 80 ASN A N 1
ATOM 641 C CA . ASN A 1 80 ? -6.199 5.633 -11.945 1 91.81 80 ASN A CA 1
ATOM 642 C C . ASN A 1 80 ? -7.039 6.906 -11.945 1 91.81 80 ASN A C 1
ATOM 644 O O . ASN A 1 80 ? -6.957 7.711 -12.875 1 91.81 80 ASN A O 1
ATOM 648 N N . GLU A 1 81 ? -7.855 7.031 -10.914 1 90.88 81 GLU A N 1
ATOM 649 C CA . GLU A 1 81 ? -8.719 8.203 -10.797 1 90.88 81 GLU A CA 1
ATOM 650 C C . GLU A 1 81 ? -8.727 8.742 -9.367 1 90.88 81 GLU A C 1
ATOM 652 O O . GLU A 1 81 ? -8.523 7.992 -8.414 1 90.88 81 GLU A O 1
ATOM 657 N N . LEU A 1 82 ? -8.992 9.992 -9.297 1 90.25 82 LEU A N 1
ATOM 658 C CA . LEU A 1 82 ? -9.117 10.633 -8 1 90.25 82 LEU A CA 1
ATOM 659 C C . LEU A 1 82 ? -10.562 10.609 -7.52 1 90.25 82 LEU A C 1
ATOM 661 O O . LEU A 1 82 ? -11.406 11.344 -8.039 1 90.25 82 LEU A O 1
ATOM 665 N N . ILE A 1 83 ? -10.875 9.75 -6.605 1 89.56 83 ILE A N 1
ATOM 666 C CA . ILE A 1 83 ? -12.203 9.734 -6.012 1 89.56 83 ILE A CA 1
ATOM 667 C C . ILE A 1 83 ? -12.102 10.008 -4.512 1 89.56 83 ILE A C 1
ATOM 669 O O . ILE A 1 83 ? -11.062 9.773 -3.902 1 89.56 83 ILE A O 1
ATOM 673 N N . SER A 1 84 ? -13.117 10.508 -3.957 1 89.56 84 SER A N 1
ATOM 674 C CA . SER A 1 84 ? -13.133 10.781 -2.523 1 89.56 84 SER A CA 1
ATOM 675 C C . SER A 1 84 ? -13.305 9.5 -1.72 1 89.56 84 SER A C 1
ATOM 677 O O . SER A 1 84 ? -13.734 8.477 -2.256 1 89.56 84 SER A O 1
ATOM 679 N N . ILE A 1 85 ? -12.961 9.492 -0.528 1 93.69 85 ILE A N 1
ATOM 680 C CA . ILE A 1 85 ? -13.164 8.375 0.385 1 93.69 85 ILE A CA 1
ATOM 681 C C . ILE A 1 85 ? -14.656 8.062 0.481 1 93.69 85 ILE A C 1
ATOM 683 O O . ILE A 1 85 ? -15.047 6.891 0.516 1 93.69 85 ILE A O 1
ATOM 687 N N . GLY A 1 86 ? -15.469 9.109 0.593 1 93.44 86 GLY A N 1
ATOM 688 C CA . GLY A 1 86 ? -16.906 8.898 0.621 1 93.44 86 GLY A CA 1
ATOM 689 C C . GLY A 1 86 ? -17.406 8.109 -0.57 1 93.44 86 GLY A C 1
ATOM 690 O O . GLY A 1 86 ? -18.219 7.191 -0.413 1 93.44 86 GLY A O 1
ATOM 691 N N . GLN A 1 87 ? -16.984 8.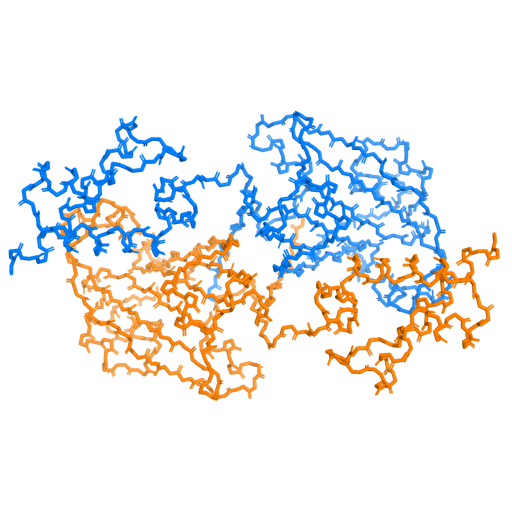5 -1.745 1 92.75 87 GLN A N 1
ATOM 692 C CA . GLN A 1 87 ? -17.391 7.801 -2.963 1 92.75 87 GLN A CA 1
ATOM 693 C C . GLN A 1 87 ? -16.922 6.348 -2.943 1 92.75 87 GLN A C 1
ATOM 695 O O . GLN A 1 87 ? -17.641 5.453 -3.377 1 92.75 87 GLN A O 1
ATOM 700 N N . MET A 1 88 ? -15.672 6.082 -2.49 1 94.12 88 MET A N 1
ATOM 701 C CA . MET A 1 88 ? -15.148 4.727 -2.361 1 94.12 88 MET A CA 1
ATOM 702 C C . MET A 1 88 ? -16.078 3.865 -1.507 1 94.12 88 MET A C 1
ATOM 704 O O . MET A 1 88 ? -16.391 2.734 -1.875 1 94.12 88 MET A O 1
ATOM 708 N N . ILE A 1 89 ? -16.516 4.383 -0.378 1 96.44 89 ILE A N 1
ATOM 709 C CA . ILE A 1 89 ? -17.391 3.672 0.56 1 96.44 89 ILE A CA 1
ATOM 710 C C . ILE A 1 89 ? -18.734 3.396 -0.09 1 96.44 89 ILE A C 1
ATOM 712 O O . ILE A 1 89 ? -19.25 2.281 -0.013 1 96.44 89 ILE A O 1
ATOM 716 N N . LYS A 1 90 ? -19.266 4.387 -0.804 1 96.12 90 LYS A N 1
ATOM 717 C CA . LYS A 1 90 ? -20.547 4.242 -1.487 1 96.12 90 LYS A CA 1
ATOM 718 C C . LYS A 1 90 ? -20.453 3.227 -2.621 1 96.12 90 LYS A C 1
ATOM 720 O O . LYS A 1 90 ? -21.375 2.432 -2.824 1 96.12 90 LYS A O 1
ATOM 725 N N . ASN A 1 91 ? -19.359 3.273 -3.369 1 95.5 91 ASN A N 1
ATOM 726 C CA . ASN A 1 91 ? -19.141 2.311 -4.445 1 95.5 91 ASN A CA 1
ATOM 727 C C . ASN A 1 91 ? -19.188 0.875 -3.934 1 95.5 91 ASN A C 1
ATOM 729 O O . ASN A 1 91 ? -19.594 -0.035 -4.66 1 95.5 91 ASN A O 1
ATOM 733 N N . ALA A 1 92 ? -18.781 0.678 -2.656 1 96.06 92 ALA A N 1
ATOM 734 C CA . ALA A 1 92 ? -18.766 -0.657 -2.062 1 96.06 92 ALA A CA 1
ATOM 735 C C . ALA A 1 92 ? -20.141 -1.033 -1.521 1 96.06 92 ALA A C 1
ATOM 737 O O . ALA A 1 92 ? -20.344 -2.145 -1.021 1 96.06 92 ALA A O 1
ATOM 738 N N . GLY A 1 93 ? -21.078 -0.124 -1.601 1 97.06 93 GLY A N 1
ATOM 739 C CA . GLY A 1 93 ? -22.453 -0.424 -1.255 1 97.06 93 GLY A CA 1
ATOM 740 C C . GLY A 1 93 ? -22.797 -0.089 0.185 1 97.06 93 GLY A C 1
ATOM 741 O O . GLY A 1 93 ? -23.812 -0.543 0.709 1 97.06 93 GLY A O 1
ATOM 742 N N . PHE A 1 94 ? -21.953 0.661 0.868 1 97.62 94 PHE A N 1
ATOM 743 C CA . PHE A 1 94 ? -22.188 1.003 2.266 1 97.62 94 PHE A CA 1
ATOM 744 C C . PHE A 1 94 ? -22.688 2.438 2.396 1 97.62 94 PHE A C 1
ATOM 746 O O . PHE A 1 94 ? -22.531 3.24 1.475 1 97.62 94 PHE A O 1
ATOM 753 N N . GLU A 1 95 ? -23.328 2.766 3.514 1 97.12 95 GLU A N 1
ATOM 754 C CA . GLU A 1 95 ? -23.656 4.145 3.855 1 97.12 95 GLU A CA 1
ATOM 755 C C . GLU A 1 95 ? -22.453 4.871 4.441 1 97.12 95 GLU A C 1
ATOM 757 O O . GLU A 1 95 ? -21.906 4.453 5.465 1 97.12 95 GLU A O 1
ATOM 762 N N . CYS A 1 96 ? -22.078 5.887 3.832 1 95.56 96 CYS A N 1
ATOM 763 C CA . CYS A 1 96 ? -20.938 6.672 4.285 1 95.56 96 CYS A CA 1
ATOM 764 C C . CYS A 1 96 ? -21.328 7.598 5.43 1 95.56 96 CYS A C 1
ATOM 766 O O . CYS A 1 96 ? -22.391 8.211 5.398 1 95.56 96 CYS A O 1
ATOM 768 N N . GLY A 1 97 ? -20.5 7.699 6.445 1 95.38 97 GLY A N 1
ATOM 769 C CA . GLY A 1 97 ? -20.656 8.625 7.555 1 95.38 97 GLY A CA 1
ATOM 770 C C . GLY A 1 97 ? -19.391 9.367 7.906 1 95.38 97 GLY A C 1
ATOM 771 O O . GLY A 1 97 ? -18.312 9.031 7.41 1 95.38 97 GLY A O 1
ATOM 772 N N . THR A 1 98 ? -19.547 10.453 8.648 1 94.5 98 THR A N 1
ATOM 773 C CA . THR A 1 98 ? -18.422 11.258 9.094 1 94.5 98 THR A CA 1
ATOM 774 C C . THR A 1 98 ? -18.5 11.531 10.594 1 94.5 98 THR A C 1
ATOM 776 O O . THR A 1 98 ? -19.562 11.914 11.094 1 94.5 98 THR A O 1
ATOM 779 N N . GLU A 1 99 ? -17.516 11.219 11.305 1 95.19 99 GLU A N 1
ATOM 780 C CA . GLU A 1 99 ? -17.312 11.68 12.68 1 95.19 99 GLU A CA 1
ATOM 781 C C . GLU A 1 99 ? -16.203 12.734 12.742 1 95.19 99 GLU A C 1
ATOM 783 O O . GLU A 1 99 ? -15.078 12.484 12.32 1 95.19 99 GLU A O 1
ATOM 788 N N . TYR A 1 100 ? -16.531 13.875 13.234 1 94.19 100 TYR A N 1
ATOM 789 C CA . TYR A 1 100 ? -15.562 14.953 13.352 1 94.19 100 TYR A CA 1
ATOM 790 C C . TYR A 1 100 ? -14.75 14.82 14.633 1 94.19 100 TYR A C 1
ATOM 792 O O . TYR A 1 100 ? -15.305 14.797 15.727 1 94.19 100 TYR A O 1
ATOM 800 N N . LEU A 1 101 ? -13.5 14.664 14.43 1 94.88 101 LEU A N 1
ATOM 801 C CA . LEU A 1 101 ? -12.625 14.438 15.578 1 94.88 101 LEU A CA 1
ATOM 802 C C . LEU A 1 101 ? -12.023 15.75 16.078 1 94.88 101 LEU A C 1
ATOM 804 O O . LEU A 1 101 ? -11.891 15.953 17.281 1 94.88 101 LEU A O 1
ATOM 808 N N . ASN A 1 102 ? -11.594 16.609 15.18 1 93.12 102 ASN A N 1
ATOM 809 C CA . ASN A 1 102 ? -10.969 17.859 15.57 1 93.12 102 ASN A CA 1
ATOM 810 C C . ASN A 1 102 ? -11.047 18.906 14.461 1 93.12 102 ASN A C 1
ATOM 812 O O . ASN A 1 102 ? -10.898 18.578 13.289 1 93.12 102 ASN A O 1
ATOM 816 N N . PHE A 1 103 ? -11.406 20.109 14.828 1 92.62 103 PHE A N 1
ATOM 817 C CA . PHE A 1 103 ? -11.258 21.312 14.016 1 92.62 103 PHE A CA 1
ATOM 818 C C . PHE A 1 103 ? -10.297 22.297 14.672 1 92.62 103 PHE A C 1
ATOM 820 O O . PHE A 1 103 ? -10.461 22.641 15.844 1 92.62 103 PHE A O 1
ATOM 827 N N . ASP A 1 104 ? -9.359 22.656 13.859 1 94.06 104 ASP A N 1
ATOM 828 C CA . ASP A 1 104 ? -8.367 23.547 14.461 1 94.06 104 ASP A CA 1
ATOM 829 C C . ASP A 1 104 ? -7.754 24.469 13.414 1 94.06 104 ASP A C 1
ATOM 831 O O . ASP A 1 104 ? -7.988 24.297 12.211 1 94.06 104 ASP A O 1
ATOM 835 N N . GLU A 1 105 ? -7.219 25.516 13.867 1 94.81 105 GLU A N 1
ATOM 836 C CA . GLU A 1 105 ? -6.363 26.406 13.094 1 94.81 105 GLU A CA 1
ATOM 837 C C . GLU A 1 105 ? -4.977 26.516 13.719 1 94.81 105 GLU A C 1
ATOM 839 O O . GLU A 1 105 ? -4.852 26.797 14.914 1 94.81 105 GLU A O 1
ATOM 844 N N . GLN A 1 106 ? -3.994 26.281 12.992 1 94.62 106 GLN A N 1
ATOM 845 C CA . GLN A 1 106 ? -2.623 26.297 13.492 1 94.62 106 GLN A CA 1
ATOM 846 C C . GLN A 1 106 ? -1.702 27.047 12.523 1 94.62 106 GLN A C 1
ATOM 848 O O . GLN A 1 106 ? -1.963 27.078 11.32 1 94.62 106 GLN A O 1
ATOM 853 N N . PRO A 1 107 ? -0.652 27.703 13.117 1 96 107 PRO A N 1
ATOM 854 C CA . PRO A 1 107 ? 0.336 28.2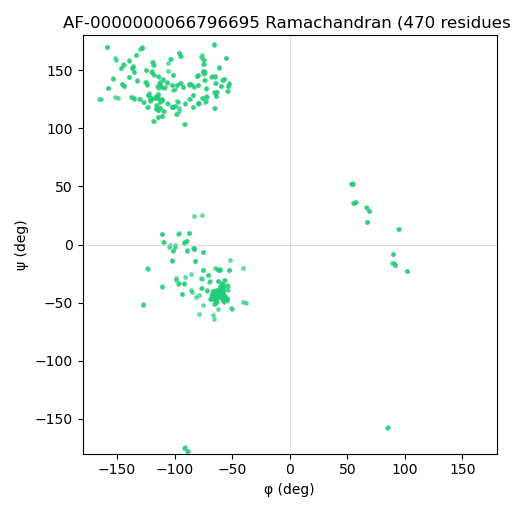81 12.203 1 96 107 PRO A CA 1
ATOM 855 C C . PRO A 1 107 ? 1.088 27.219 11.398 1 96 107 PRO A C 1
ATOM 857 O O . PRO A 1 107 ? 1.398 26.156 11.93 1 96 107 PRO A O 1
ATOM 860 N N . ALA A 1 108 ? 1.419 27.516 10.148 1 97.06 108 ALA A N 1
ATOM 861 C CA . ALA A 1 108 ? 2.143 26.594 9.273 1 97.06 108 ALA A CA 1
ATOM 862 C C . ALA A 1 108 ? 3.553 26.328 9.797 1 97.06 108 ALA A C 1
ATOM 864 O O . ALA A 1 108 ? 4.348 27.266 9.938 1 97.06 108 ALA A O 1
ATOM 865 N N . THR A 1 109 ? 3.836 25.094 10.125 1 96.69 109 THR A N 1
ATOM 866 C CA . THR A 1 109 ? 5.227 24.703 10.336 1 96.69 109 THR A CA 1
ATOM 867 C C . THR A 1 109 ? 6.016 24.797 9.031 1 96.69 109 THR A C 1
ATOM 869 O O . THR A 1 109 ? 5.441 25.047 7.973 1 96.69 109 THR A O 1
ATOM 872 N N . MET A 1 110 ? 7.32 24.625 9.125 1 95.94 110 MET A N 1
ATOM 873 C CA . MET A 1 110 ? 8.125 24.609 7.906 1 95.94 110 MET A CA 1
ATOM 874 C C . MET A 1 110 ? 7.66 23.516 6.961 1 95.94 110 MET A C 1
ATOM 876 O O . MET A 1 110 ? 7.629 23.703 5.746 1 95.94 110 MET A O 1
ATOM 880 N N . LEU A 1 111 ? 7.246 22.375 7.52 1 95.94 111 LEU A N 1
ATOM 881 C CA . LEU A 1 111 ? 6.73 21.281 6.715 1 95.94 111 LEU A CA 1
ATOM 882 C C . LEU A 1 111 ? 5.43 21.672 6.023 1 95.94 111 LEU A C 1
ATOM 884 O O . LEU A 1 111 ? 5.293 21.5 4.809 1 95.94 111 LEU A O 1
ATOM 888 N N . ASP A 1 112 ? 4.496 22.188 6.801 1 97.06 112 ASP A N 1
ATOM 889 C CA . ASP A 1 112 ? 3.221 22.641 6.246 1 97.06 112 ASP A CA 1
ATOM 890 C C . ASP A 1 112 ? 3.436 23.688 5.156 1 97.06 112 ASP A C 1
ATOM 892 O O . ASP A 1 112 ? 2.781 23.656 4.113 1 97.06 112 ASP A O 1
ATOM 896 N N . ALA A 1 113 ? 4.316 24.641 5.484 1 97.06 113 ALA A N 1
ATOM 897 C CA . ALA A 1 113 ? 4.602 25.734 4.562 1 97.06 113 ALA A CA 1
ATOM 898 C C . ALA A 1 113 ? 5.066 25.203 3.209 1 97.06 113 ALA A C 1
ATOM 900 O O . ALA A 1 113 ? 4.629 25.688 2.162 1 97.06 113 ALA A O 1
ATOM 901 N N . ASN A 1 114 ? 5.914 24.25 3.262 1 95.94 114 ASN A N 1
ATOM 902 C CA . ASN A 1 114 ? 6.418 23.641 2.039 1 95.94 114 ASN A CA 1
ATOM 903 C C . ASN A 1 114 ? 5.32 22.875 1.306 1 95.94 114 ASN A C 1
ATOM 905 O O . ASN A 1 114 ? 5.184 22.984 0.087 1 95.94 114 ASN A O 1
ATOM 909 N N . LEU A 1 115 ? 4.48 22.109 1.982 1 96.5 115 LEU A N 1
ATOM 910 C CA . LEU A 1 115 ? 3.451 21.25 1.414 1 96.5 115 LEU A CA 1
ATOM 911 C C . LEU A 1 115 ? 2.33 22.078 0.791 1 96.5 115 LEU A C 1
ATOM 913 O O . LEU A 1 115 ? 1.749 21.672 -0.222 1 96.5 115 LEU A O 1
ATOM 917 N N . LEU A 1 116 ? 2.1 23.266 1.4 1 97.38 116 LEU A N 1
ATOM 918 C CA . LEU A 1 116 ? 0.942 24.047 0.988 1 97.38 116 LEU A CA 1
ATOM 919 C C . LEU A 1 116 ? 1.375 25.312 0.239 1 97.38 116 LEU A C 1
ATOM 921 O O . LEU A 1 116 ? 0.536 26.125 -0.162 1 97.38 116 LEU A O 1
ATOM 925 N N . SER A 1 117 ? 2.678 25.469 0.048 1 96.12 117 SER A N 1
ATOM 926 C CA . SER A 1 117 ? 3.242 26.625 -0.638 1 96.12 117 SER A CA 1
ATOM 927 C C . SER A 1 117 ? 2.768 27.922 -0.005 1 96.12 117 SER A C 1
ATOM 929 O O . SER A 1 117 ? 2.279 28.812 -0.701 1 96.12 117 SER A O 1
ATOM 931 N N . VAL A 1 118 ? 2.895 28.094 1.293 1 97 118 VAL A N 1
ATOM 932 C CA . VAL A 1 118 ? 2.619 29.297 2.064 1 97 118 VAL A CA 1
ATOM 933 C C . VAL A 1 118 ? 3.826 29.641 2.93 1 97 118 VAL A C 1
ATOM 935 O O . VAL A 1 118 ? 4.793 28.875 2.998 1 97 118 VAL A O 1
ATOM 938 N N . GLU A 1 119 ? 3.812 30.797 3.504 1 96.56 119 GLU A N 1
ATOM 939 C CA . GLU A 1 119 ? 4.898 31.188 4.398 1 96.56 119 GLU A CA 1
ATOM 940 C C . GLU A 1 119 ? 4.785 30.484 5.746 1 96.56 119 GLU A C 1
ATOM 942 O O . GLU A 1 119 ? 3.684 30.156 6.188 1 96.56 119 GLU A O 1
ATOM 947 N N . GLU A 1 120 ? 5.895 30.219 6.348 1 96.19 120 GLU A N 1
ATOM 948 C CA . GLU A 1 120 ? 5.867 29.719 7.723 1 96.19 120 GLU A CA 1
ATOM 949 C C . GLU A 1 120 ? 5.039 30.641 8.617 1 96.19 120 GLU A C 1
ATOM 951 O O . GLU A 1 120 ? 5.113 31.875 8.5 1 96.19 120 GLU A O 1
ATOM 956 N N . GLY A 1 121 ? 4.277 30.047 9.461 1 95.44 121 GLY A N 1
ATOM 957 C CA . GLY A 1 121 ? 3.459 30.828 10.375 1 95.44 121 GLY A CA 1
ATOM 958 C C . GLY A 1 121 ? 2.092 31.172 9.812 1 95.44 121 GLY A C 1
ATOM 959 O O . GLY A 1 121 ? 1.2 31.594 10.547 1 95.44 121 GLY A O 1
ATOM 960 N N . TYR A 1 122 ? 1.943 31.016 8.469 1 96.06 122 TYR A N 1
ATOM 961 C CA . TYR A 1 122 ? 0.647 31.281 7.852 1 96.06 122 TYR A CA 1
ATOM 962 C C . TYR A 1 122 ? -0.437 30.406 8.461 1 96.06 122 TYR A C 1
ATOM 964 O O . TYR A 1 122 ? -0.201 29.234 8.742 1 96.06 122 TYR A O 1
ATOM 972 N N . PRO A 1 123 ? -1.611 30.938 8.648 1 96.62 123 PRO A N 1
ATOM 973 C CA . PRO A 1 123 ? -2.676 30.125 9.25 1 96.62 123 PRO A CA 1
ATOM 974 C C . PRO A 1 123 ? -3.102 28.969 8.375 1 96.62 123 PRO A C 1
ATOM 976 O O . PRO A 1 123 ? -3.365 29.141 7.18 1 96.62 123 PRO A O 1
ATOM 979 N N . VAL A 1 124 ? -3.182 27.719 9 1 97 124 VAL A N 1
ATOM 980 C CA . VAL A 1 124 ? -3.592 26.484 8.336 1 97 124 VAL A CA 1
ATOM 981 C C . VAL A 1 124 ? -4.832 25.906 9.023 1 97 124 VAL A C 1
ATOM 983 O O . VAL A 1 124 ? -4.867 25.797 10.25 1 97 124 VAL A O 1
ATOM 986 N N . THR A 1 125 ? -5.844 25.672 8.242 1 96.81 125 THR A N 1
ATOM 987 C CA . THR A 1 125 ? -7.016 24.953 8.734 1 96.81 125 THR A CA 1
ATOM 988 C C . THR A 1 125 ? -6.727 23.469 8.844 1 96.81 125 THR A C 1
ATOM 990 O O . THR A 1 125 ? -6.23 22.859 7.895 1 96.81 125 THR A O 1
ATOM 993 N N . ILE A 1 126 ? -6.965 22.906 10.023 1 96.62 126 ILE A N 1
ATOM 994 C CA . ILE A 1 126 ? -6.758 21.484 10.273 1 96.62 126 ILE A CA 1
ATOM 995 C C . ILE A 1 126 ? -8.102 20.797 10.523 1 96.62 126 ILE A C 1
ATOM 997 O O . ILE A 1 126 ? -8.852 21.203 11.414 1 96.62 126 ILE A O 1
ATOM 1001 N N . ILE A 1 127 ? -8.383 19.812 9.727 1 96.25 127 ILE A N 1
ATOM 1002 C CA . ILE A 1 127 ? -9.625 19.047 9.859 1 96.25 127 ILE A CA 1
ATOM 1003 C C . ILE A 1 127 ? -9.305 17.578 10.047 1 96.25 127 ILE A C 1
ATOM 1005 O O . ILE A 1 127 ? -8.664 16.953 9.195 1 96.25 127 ILE A O 1
ATOM 1009 N N . GLU A 1 128 ? -9.695 17 11.172 1 96.38 128 GLU A N 1
ATOM 1010 C CA . GLU A 1 128 ? -9.57 15.578 11.461 1 96.38 128 GLU A CA 1
ATOM 1011 C C . GLU A 1 128 ? -10.938 14.898 11.492 1 96.38 128 GLU A C 1
ATOM 1013 O O . GLU A 1 128 ? -11.828 15.32 12.227 1 96.38 128 GLU A O 1
ATOM 1018 N N . ARG A 1 129 ? -11.039 13.906 10.695 1 96.56 129 ARG A N 1
ATOM 1019 C CA . ARG A 1 129 ? -12.312 13.195 10.602 1 96.56 129 ARG A CA 1
ATOM 1020 C C . ARG A 1 129 ? -12.102 11.688 10.57 1 96.56 129 ARG A C 1
ATOM 1022 O O . ARG A 1 129 ? -11.016 11.219 10.227 1 96.56 129 ARG A O 1
ATOM 1029 N N . LEU A 1 130 ? -13.062 11.039 11.039 1 97.19 130 LEU A N 1
ATOM 1030 C CA . LEU A 1 130 ? -13.195 9.594 10.867 1 97.19 130 LEU A CA 1
ATOM 1031 C C . LEU A 1 130 ? -14.336 9.258 9.922 1 97.19 130 LEU A C 1
ATOM 1033 O O . LEU A 1 130 ? -15.484 9.641 10.172 1 97.19 130 LEU A O 1
ATOM 1037 N N . ARG A 1 131 ? -14 8.695 8.805 1 96.94 131 ARG A N 1
ATOM 1038 C CA . ARG A 1 131 ? -15.023 8.242 7.867 1 96.94 131 ARG A CA 1
ATOM 1039 C C . ARG A 1 131 ? -15.484 6.828 8.211 1 96.94 131 ARG A C 1
ATOM 1041 O O . ARG A 1 131 ? -14.672 5.965 8.539 1 96.94 131 ARG A O 1
ATOM 1048 N N . THR A 1 132 ? -16.797 6.625 8.117 1 97.44 132 THR A N 1
ATOM 1049 C CA . THR A 1 132 ? -17.359 5.348 8.539 1 97.44 132 THR A CA 1
ATOM 1050 C C . THR A 1 132 ? -18.172 4.723 7.418 1 97.44 132 THR A C 1
ATOM 1052 O O . THR A 1 132 ? -18.641 5.422 6.516 1 97.44 132 THR A O 1
ATOM 1055 N N . ALA A 1 133 ? -18.25 3.439 7.355 1 97.88 133 ALA A N 1
ATOM 1056 C CA . ALA A 1 133 ? -19.172 2.645 6.543 1 97.88 133 ALA A CA 1
ATOM 1057 C C . ALA A 1 133 ? -20.188 1.92 7.418 1 97.88 133 ALA A C 1
ATOM 1059 O O . ALA A 1 133 ? -19.844 1.014 8.172 1 97.88 133 ALA A O 1
ATOM 1060 N N . ASP A 1 134 ? -21.5 2.303 7.387 1 97.81 134 ASP A N 1
ATOM 1061 C CA . ASP A 1 134 ? -22.547 1.757 8.242 1 97.81 134 ASP A CA 1
ATOM 1062 C C . ASP A 1 134 ? -22.172 1.893 9.719 1 97.81 134 ASP A C 1
ATOM 1064 O O . ASP A 1 134 ? -22.312 0.939 10.492 1 97.81 134 ASP A O 1
ATOM 1068 N N . GLY A 1 135 ? -21.531 2.961 10.008 1 96.75 135 GLY A N 1
ATOM 1069 C CA . GLY A 1 135 ? -21.219 3.2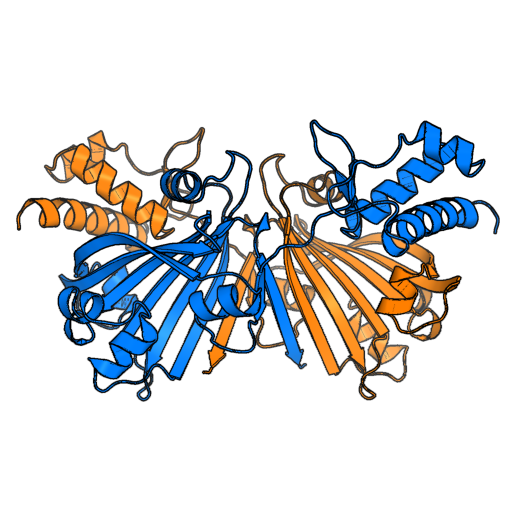83 11.391 1 96.75 135 GLY A CA 1
ATOM 1070 C C . GLY A 1 135 ? -19.891 2.711 11.859 1 96.75 135 GLY A C 1
ATOM 1071 O O . GLY A 1 135 ? -19.422 3.018 12.961 1 96.75 135 GLY A O 1
ATOM 1072 N N . GLU A 1 136 ? -19.234 1.857 11.07 1 97.5 136 GLU A N 1
ATOM 1073 C CA . GLU A 1 136 ? -17.953 1.265 11.438 1 97.5 136 GLU A CA 1
ATOM 1074 C C . GLU A 1 136 ? -16.781 2.098 10.906 1 97.5 136 GLU A C 1
ATOM 1076 O O . GLU A 1 136 ? -16.797 2.523 9.75 1 97.5 136 GLU A O 1
ATOM 1081 N N . PRO A 1 137 ? -15.75 2.338 11.703 1 98 137 PRO A N 1
ATOM 1082 C CA . PRO A 1 137 ? -14.602 3.133 11.258 1 98 137 PRO A CA 1
ATOM 1083 C C . PRO A 1 137 ? -13.898 2.533 10.047 1 98 137 PRO A C 1
ATOM 1085 O O . PRO A 1 137 ? -13.672 1.322 9.992 1 98 137 PRO A O 1
ATOM 1088 N N . VAL A 1 138 ? -13.547 3.41 9.07 1 97.88 138 VAL A N 1
ATOM 1089 C CA . VAL A 1 138 ? -12.883 2.926 7.859 1 97.88 138 VAL A CA 1
ATOM 1090 C C . VAL A 1 138 ? -11.602 3.715 7.621 1 97.88 138 VAL A C 1
ATOM 1092 O O . VAL A 1 138 ? -10.523 3.129 7.469 1 97.88 138 VAL A O 1
ATOM 1095 N N . VAL A 1 139 ? -11.719 5.023 7.629 1 98 139 VAL A N 1
ATOM 1096 C CA . VAL A 1 139 ? -10.57 5.848 7.277 1 98 139 VAL A CA 1
ATOM 1097 C C . VAL A 1 139 ? -10.438 7 8.266 1 98 139 VAL A C 1
ATOM 1099 O O . VAL A 1 139 ? -11.406 7.719 8.531 1 98 139 VAL A O 1
ATOM 1102 N N . TYR A 1 140 ? -9.305 7.141 8.867 1 97.88 140 TYR A N 1
ATOM 1103 C CA . TYR A 1 140 ? -8.93 8.375 9.555 1 97.88 140 TYR A CA 1
ATOM 1104 C C . TYR A 1 140 ? -8.352 9.383 8.57 1 97.88 140 TYR A C 1
ATOM 1106 O O . TYR A 1 140 ? -7.41 9.078 7.836 1 97.88 140 TYR A O 1
ATOM 1114 N N . CYS A 1 141 ? -8.891 10.586 8.602 1 97.69 141 CYS A N 1
ATOM 1115 C CA . CYS A 1 141 ? -8.484 11.625 7.66 1 97.69 141 CYS A CA 1
ATOM 1116 C C . CYS A 1 141 ? -7.957 12.844 8.398 1 97.69 141 CYS A C 1
ATOM 1118 O O . CYS A 1 141 ? -8.641 13.406 9.258 1 97.69 141 CYS A O 1
ATOM 1120 N N . LEU A 1 142 ? -6.805 13.234 8.102 1 97.69 142 LEU A N 1
ATOM 1121 C CA . LEU A 1 142 ? -6.234 14.516 8.516 1 97.69 142 LEU A CA 1
ATOM 1122 C C . LEU A 1 142 ? -5.992 15.414 7.316 1 97.69 142 LEU A C 1
ATOM 1124 O O . LEU A 1 142 ? -5.172 15.102 6.449 1 97.69 142 LEU A O 1
ATOM 1128 N N . ASP A 1 143 ? -6.707 16.531 7.27 1 97.44 143 ASP A N 1
ATOM 1129 C CA . ASP A 1 143 ? -6.594 17.469 6.164 1 97.44 143 ASP A CA 1
ATOM 1130 C C . ASP A 1 143 ? -6 18.797 6.633 1 97.44 143 ASP A C 1
ATOM 1132 O O . ASP A 1 143 ? -6.43 19.359 7.645 1 97.44 143 ASP A O 1
ATOM 1136 N N . LYS A 1 144 ? -5.043 19.234 5.965 1 97.94 144 LYS A N 1
ATOM 1137 C CA . LYS A 1 144 ? -4.422 20.547 6.164 1 97.94 144 LYS A CA 1
ATOM 1138 C C . LYS A 1 144 ? -4.609 21.438 4.938 1 97.94 144 LYS A C 1
ATOM 1140 O O . LYS A 1 144 ? -4.27 21.031 3.82 1 97.94 144 LYS A O 1
ATOM 1145 N N . ILE A 1 145 ? -5.141 22.594 5.156 1 96.88 145 ILE A N 1
ATOM 1146 C CA . ILE A 1 145 ? -5.43 23.484 4.047 1 96.88 145 ILE A CA 1
ATOM 1147 C C . ILE A 1 145 ? -5.176 24.938 4.473 1 96.88 145 ILE A C 1
ATOM 1149 O O . ILE A 1 145 ? -5.477 25.312 5.609 1 96.88 145 ILE A O 1
ATOM 1153 N N . ALA A 1 146 ? -4.508 25.703 3.535 1 95.06 146 ALA A N 1
ATOM 1154 C CA . ALA A 1 146 ? -4.316 27.109 3.852 1 95.06 146 ALA A CA 1
ATOM 1155 C C . ALA A 1 146 ? -5.645 27.781 4.203 1 95.06 146 ALA A C 1
ATOM 1157 O O . ALA A 1 146 ? -6.648 27.578 3.516 1 95.06 146 ALA A O 1
ATOM 1158 N N . LYS A 1 147 ? -5.633 28.547 5.184 1 94.19 147 LYS A N 1
ATOM 1159 C CA . LYS A 1 147 ? -6.859 29.156 5.688 1 94.19 147 LYS A CA 1
ATOM 1160 C C . LYS A 1 147 ? -7.555 29.969 4.605 1 94.19 147 LYS A C 1
ATOM 1162 O O . LYS A 1 147 ? -8.781 30.016 4.547 1 94.19 147 LYS A O 1
ATOM 1167 N N . LYS A 1 148 ? -6.785 30.625 3.738 1 92.44 148 LYS A N 1
ATOM 1168 C CA . LYS A 1 148 ? -7.336 31.469 2.682 1 92.44 148 LYS A CA 1
ATOM 1169 C C . LYS A 1 148 ? -8.203 30.656 1.728 1 92.44 148 LYS A C 1
ATOM 1171 O O . LYS A 1 148 ? -9.07 31.203 1.046 1 92.44 148 LYS A O 1
ATOM 1176 N N . GLU A 1 149 ? -7.992 29.312 1.676 1 92.94 149 GLU A N 1
ATOM 1177 C CA . GLU A 1 149 ? -8.719 28.453 0.755 1 92.94 149 GLU A CA 1
ATOM 1178 C C . GLU A 1 149 ? -9.984 27.891 1.406 1 92.94 149 GLU A C 1
ATOM 1180 O O . GLU A 1 149 ? -10.984 27.641 0.727 1 92.94 149 GLU A O 1
ATOM 1185 N N . LEU A 1 150 ? -9.922 27.641 2.67 1 93.12 150 LEU A N 1
ATOM 1186 C CA . LEU A 1 150 ? -11.031 27.031 3.398 1 93.12 150 LEU A CA 1
ATOM 1187 C C . LEU A 1 150 ? -10.852 27.203 4.902 1 93.12 150 LEU A C 1
ATOM 1189 O O . LEU A 1 150 ? -9.836 26.781 5.465 1 93.12 150 LEU A O 1
ATOM 1193 N N . THR A 1 151 ? -11.812 27.75 5.52 1 92.44 151 THR A N 1
ATOM 1194 C CA . THR A 1 151 ? -11.812 27.875 6.973 1 92.44 151 THR A CA 1
ATOM 1195 C C . THR A 1 151 ? -12.586 26.734 7.621 1 92.44 151 THR A C 1
ATOM 1197 O O . THR A 1 151 ? -13.328 26.016 6.941 1 92.44 151 THR A O 1
ATOM 1200 N N . CYS A 1 152 ? -12.391 26.578 8.906 1 89.94 152 CYS A N 1
ATOM 1201 C CA . CYS A 1 152 ? -13.141 25.578 9.648 1 89.94 152 CYS A CA 1
ATOM 1202 C C . CYS A 1 152 ? -14.648 25.812 9.523 1 89.94 152 CYS A C 1
ATOM 1204 O O . CYS A 1 152 ? -15.406 24.875 9.273 1 89.94 152 CYS A O 1
ATOM 1206 N N . THR A 1 153 ? -14.992 27.016 9.617 1 89 153 THR A N 1
ATOM 1207 C CA . THR A 1 153 ? -16.406 27.391 9.547 1 89 153 THR A CA 1
ATOM 1208 C C . THR A 1 153 ? -16.984 27.078 8.172 1 89 153 THR A C 1
ATOM 1210 O O . THR A 1 153 ? -18.078 26.531 8.055 1 89 153 THR A O 1
ATOM 1213 N N . GLU A 1 154 ? -16.266 27.469 7.191 1 88.94 154 GLU A N 1
ATOM 1214 C CA . GLU A 1 154 ? -16.703 27.203 5.824 1 88.94 154 GLU A CA 1
ATOM 1215 C C . GLU A 1 154 ? -16.891 25.719 5.582 1 88.94 154 GLU A C 1
ATOM 1217 O O . GLU A 1 154 ? -17.844 25.297 4.918 1 88.94 154 GLU A O 1
ATOM 1222 N N . TYR A 1 155 ? -15.977 24.875 6.121 1 90.25 155 TYR A N 1
ATOM 1223 C CA . TYR A 1 155 ? -16.094 23.438 5.969 1 90.25 155 TYR A CA 1
ATOM 1224 C C . TYR A 1 155 ? -17.328 22.906 6.707 1 90.25 155 TYR A C 1
ATOM 1226 O O . TYR A 1 155 ? -18.062 22.062 6.184 1 90.25 155 TYR A O 1
ATOM 1234 N N . GLN A 1 156 ? -17.547 23.359 7.887 1 86.44 156 GLN A N 1
ATOM 1235 C CA . GLN A 1 156 ? -18.656 22.906 8.711 1 86.44 156 GLN A CA 1
ATOM 1236 C C . GLN A 1 156 ? -20 23.188 8.039 1 86.44 156 GLN A C 1
ATOM 1238 O O . GLN A 1 156 ? -20.969 22.484 8.273 1 86.44 156 GLN A O 1
ATOM 1243 N N . MET A 1 157 ? -19.984 24.125 7.129 1 83.75 157 MET A N 1
ATOM 1244 C CA . MET A 1 157 ? -21.203 24.484 6.422 1 83.75 157 MET A CA 1
ATOM 1245 C C . MET A 1 157 ? -21.375 23.641 5.164 1 83.75 157 MET A C 1
ATOM 1247 O O . MET A 1 157 ? -22.438 23.688 4.52 1 83.75 157 MET A O 1
ATOM 1251 N N . SER A 1 158 ? -20.422 22.891 4.926 1 82.06 158 SER A N 1
ATOM 1252 C CA . SER A 1 158 ? -20.469 22.078 3.709 1 82.06 158 SER A CA 1
ATOM 1253 C C . SER A 1 158 ? -21.156 20.75 3.953 1 82.06 158 SER A C 1
ATOM 1255 O O . SER A 1 158 ? -21.672 20.5 5.047 1 82.06 158 SER A O 1
ATOM 1257 N N . ASN A 1 159 ? -21.234 19.875 2.914 1 76.44 159 ASN A N 1
ATOM 1258 C CA . ASN A 1 159 ? -21.891 18.578 2.988 1 76.44 159 ASN A CA 1
ATOM 1259 C C . ASN A 1 159 ? -20.938 17.5 3.488 1 76.44 159 ASN A C 1
ATOM 1261 O O . ASN A 1 159 ? -21.203 16.297 3.328 1 76.44 159 ASN A O 1
ATOM 1265 N N . GLY A 1 160 ? -19.781 17.922 3.955 1 78.19 160 GLY A N 1
ATOM 1266 C CA . GLY A 1 160 ? -18.859 16.953 4.527 1 78.19 160 GLY A CA 1
ATOM 1267 C C . GLY A 1 160 ? -17.734 16.578 3.592 1 78.19 160 GLY A C 1
ATOM 1268 O O . GLY A 1 160 ? -16.703 16.047 4.031 1 78.19 160 GLY A O 1
ATOM 1269 N N . SER A 1 161 ? -17.875 16.734 2.33 1 83.56 161 SER A N 1
ATOM 1270 C CA . SER A 1 161 ? -16.797 16.5 1.369 1 83.56 161 SER A CA 1
ATOM 1271 C C . SER A 1 161 ? -15.828 17.688 1.33 1 83.56 161 SER A C 1
ATOM 1273 O O . SER A 1 161 ? -16.219 18.797 0.996 1 83.56 161 SER A O 1
ATOM 1275 N N . ILE A 1 162 ? -14.609 17.391 1.598 1 88.69 162 ILE A N 1
ATOM 1276 C CA . ILE A 1 162 ? -13.609 18.453 1.601 1 88.69 162 ILE A CA 1
ATOM 1277 C C . ILE A 1 162 ? -13.43 19 0.186 1 88.69 162 ILE A C 1
ATOM 1279 O O . ILE A 1 162 ? -13.242 20.203 -0.003 1 88.69 162 ILE A O 1
ATOM 1283 N N . LEU A 1 163 ? -13.445 18.141 -0.775 1 88.06 163 LEU A N 1
ATOM 1284 C CA . LEU A 1 163 ? -13.297 18.578 -2.162 1 88.06 163 LEU A CA 1
ATOM 1285 C C . LEU A 1 163 ? -14.438 19.5 -2.574 1 88.06 163 LEU A C 1
ATOM 1287 O O . LEU A 1 163 ? -14.203 20.531 -3.205 1 88.06 163 LEU A O 1
ATOM 1291 N N . SER A 1 164 ? -15.641 19.156 -2.227 1 86.88 164 SER A N 1
ATOM 1292 C CA . SER A 1 164 ? -16.797 20 -2.521 1 86.88 164 SER A CA 1
ATOM 1293 C C . SER A 1 164 ? -16.719 21.312 -1.772 1 86.88 164 SER A C 1
ATOM 1295 O O . SER A 1 164 ? -17.094 22.359 -2.312 1 86.88 164 SER A O 1
ATOM 1297 N N . ALA A 1 165 ? -16.328 21.25 -0.543 1 90.12 165 ALA A N 1
ATOM 1298 C CA . ALA A 1 165 ? -16.219 22.469 0.261 1 90.12 165 ALA A CA 1
ATOM 1299 C C . ALA A 1 165 ? -15.242 23.453 -0.377 1 90.12 165 ALA A C 1
ATOM 1301 O O . ALA A 1 165 ? -15.523 24.656 -0.434 1 90.12 165 ALA A O 1
ATOM 1302 N N . ILE A 1 166 ? -14.141 22.953 -0.838 1 91.5 166 ILE A N 1
ATOM 1303 C CA . ILE A 1 166 ? -13.141 23.797 -1.478 1 91.5 166 ILE A CA 1
ATOM 1304 C C . ILE A 1 166 ? -13.734 24.438 -2.734 1 91.5 166 ILE A C 1
ATOM 1306 O O . ILE A 1 166 ? -13.578 25.641 -2.957 1 91.5 166 ILE A O 1
ATOM 1310 N N . LYS A 1 167 ? -14.383 23.672 -3.48 1 87.69 167 LYS A N 1
ATOM 1311 C CA . LYS A 1 167 ? -15 24.156 -4.707 1 87.69 167 LYS A CA 1
ATOM 1312 C C . LYS A 1 167 ? -16.031 25.25 -4.41 1 87.69 167 LYS A C 1
ATOM 1314 O O . LYS A 1 167 ? -16.078 26.266 -5.113 1 87.69 167 LYS A O 1
ATOM 1319 N N . GLU A 1 168 ? -16.797 25.062 -3.398 1 87.38 168 GLU A N 1
ATOM 1320 C CA . GLU A 1 168 ? -17.891 25.984 -3.061 1 87.38 168 GLU A CA 1
ATOM 1321 C C . GLU A 1 168 ? -17.359 27.25 -2.416 1 87.38 168 GLU A C 1
ATOM 1323 O O . GLU A 1 168 ? -17.906 28.344 -2.641 1 87.38 168 GLU A O 1
ATOM 1328 N N . GLN A 1 169 ? -16.375 27.078 -1.643 1 85.31 169 GLN A N 1
ATOM 1329 C CA . GLN A 1 169 ? -15.969 28.203 -0.8 1 85.31 169 GLN A CA 1
ATOM 1330 C C . GLN A 1 169 ? -14.781 28.953 -1.404 1 85.31 169 GLN A C 1
ATOM 1332 O O . GLN A 1 169 ? -14.578 30.141 -1.126 1 85.31 169 GLN A O 1
ATOM 1337 N N . SER A 1 170 ? -14.102 28.078 -2.062 1 80.12 170 SER A N 1
ATOM 1338 C CA . SER A 1 170 ? -12.953 28.719 -2.715 1 80.12 170 SER A CA 1
ATOM 1339 C C . SER A 1 170 ? -13.18 28.859 -4.215 1 80.12 170 SER A C 1
ATOM 1341 O O . SER A 1 170 ? -14.133 28.297 -4.762 1 80.12 170 SER A O 1
ATOM 1343 N N . ASN A 1 171 ? -12.711 29.797 -4.957 1 79.12 171 ASN A N 1
ATOM 1344 C CA . ASN A 1 171 ? -12.805 29.922 -6.406 1 79.12 171 ASN A CA 1
ATOM 1345 C C . ASN A 1 171 ? -11.828 28.984 -7.113 1 79.12 171 ASN A C 1
ATOM 1347 O O . ASN A 1 171 ? -11.438 29.234 -8.258 1 79.12 171 ASN A O 1
ATOM 1351 N N . HIS A 1 172 ? -11.484 27.891 -6.391 1 84.69 172 HIS A N 1
ATOM 1352 C CA . HIS A 1 172 ? -10.539 26.969 -7 1 84.69 172 HIS A CA 1
ATOM 1353 C C . HIS A 1 172 ? -11.148 25.578 -7.164 1 84.69 172 HIS A C 1
ATOM 1355 O O . HIS A 1 172 ? -12.039 25.203 -6.406 1 84.69 172 HIS A O 1
ATOM 1361 N N . ASN A 1 173 ? -10.695 24.953 -8.164 1 88.25 173 ASN A N 1
ATOM 1362 C CA . ASN A 1 173 ? -11 23.547 -8.375 1 88.25 173 ASN A CA 1
ATOM 1363 C C . ASN A 1 173 ? -9.773 22.656 -8.141 1 88.25 173 ASN A C 1
ATOM 1365 O O . ASN A 1 173 ? -8.664 23.031 -8.516 1 88.25 173 ASN A O 1
ATOM 1369 N N . ILE A 1 174 ? -10 21.578 -7.422 1 92.31 174 ILE A N 1
ATOM 1370 C CA . ILE A 1 174 ? -8.945 20.562 -7.379 1 92.31 174 ILE A CA 1
ATOM 1371 C C . ILE A 1 174 ? -8.875 19.844 -8.719 1 92.31 174 ILE A C 1
ATOM 1373 O O . ILE A 1 174 ? -9.883 19.297 -9.195 1 92.31 174 ILE A O 1
ATOM 1377 N N . CYS A 1 175 ? -7.707 19.766 -9.344 1 93.19 175 CYS A N 1
ATOM 1378 C CA . CYS A 1 175 ? -7.578 19.203 -10.688 1 93.19 175 CYS A CA 1
ATOM 1379 C C . CYS A 1 175 ? -6.836 17.875 -10.656 1 93.19 175 CYS A C 1
ATOM 1381 O O . CYS A 1 175 ? -7.145 16.969 -11.43 1 93.19 175 CYS A O 1
ATOM 1383 N N . TYR A 1 176 ? -5.906 17.734 -9.844 1 94.75 176 TYR A N 1
ATOM 1384 C CA . TYR A 1 176 ? -5.148 16.5 -9.727 1 94.75 176 TYR A CA 1
ATOM 1385 C C . TYR A 1 176 ? -4.461 16.406 -8.367 1 94.75 176 TYR A C 1
ATOM 1387 O O . TYR A 1 176 ? -4.535 17.344 -7.566 1 94.75 176 TYR A O 1
ATOM 1395 N N . ALA A 1 177 ? -3.928 15.305 -8.07 1 96.81 177 ALA A N 1
ATOM 1396 C CA . ALA A 1 177 ? -3.262 15.094 -6.789 1 96.81 177 AL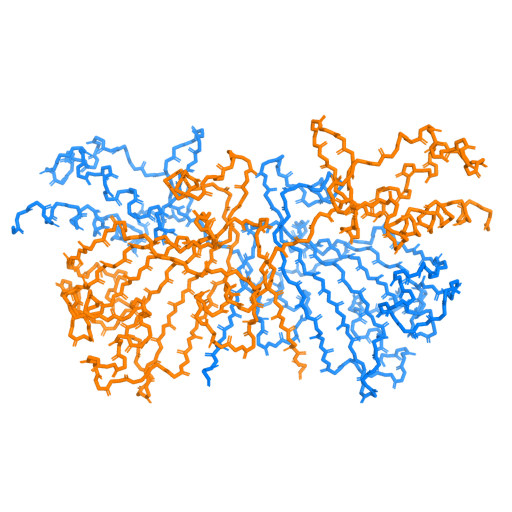A A CA 1
ATOM 1397 C C . ALA A 1 177 ? -2.066 14.156 -6.938 1 96.81 177 ALA A C 1
ATOM 1399 O O . ALA A 1 177 ? -2.119 13.195 -7.703 1 96.81 177 ALA A O 1
ATOM 1400 N N . ASP A 1 178 ? -0.998 14.492 -6.285 1 96.69 178 ASP A N 1
ATOM 1401 C CA . ASP A 1 178 ? 0.109 13.562 -6.074 1 96.69 178 ASP A CA 1
ATOM 1402 C C . ASP A 1 178 ? -0.11 12.719 -4.816 1 96.69 178 ASP A C 1
ATOM 1404 O O . ASP A 1 178 ? -0.341 13.266 -3.734 1 96.69 178 ASP A O 1
ATOM 1408 N N . THR A 1 179 ? -0.057 11.414 -5 1 97 179 THR A N 1
ATOM 1409 C CA . THR A 1 179 ? -0.342 10.508 -3.891 1 97 179 THR A CA 1
ATOM 1410 C C . THR A 1 179 ? 0.855 9.609 -3.611 1 97 179 THR A C 1
ATOM 1412 O O . THR A 1 179 ? 1.409 9 -4.531 1 97 179 THR A O 1
ATOM 1415 N N . GLU A 1 180 ? 1.287 9.617 -2.404 1 96.31 180 GLU A N 1
ATOM 1416 C CA . GLU A 1 180 ? 2.219 8.617 -1.894 1 96.31 180 GLU A CA 1
ATOM 1417 C C . GLU A 1 180 ? 1.496 7.574 -1.047 1 96.31 180 GLU A C 1
ATOM 1419 O O . GLU A 1 180 ? 0.604 7.91 -0.265 1 96.31 180 GLU A O 1
ATOM 1424 N N . ILE A 1 181 ? 1.846 6.297 -1.223 1 96.19 181 ILE A N 1
ATOM 1425 C CA . ILE A 1 181 ? 1.224 5.191 -0.503 1 96.19 181 ILE A CA 1
ATOM 1426 C C . ILE A 1 181 ? 2.291 4.402 0.252 1 96.19 181 ILE A C 1
ATOM 1428 O O . ILE A 1 181 ? 3.312 4.02 -0.324 1 96.19 181 ILE A O 1
ATOM 1432 N N . GLU A 1 182 ? 2.049 4.191 1.522 1 92.81 182 GLU A N 1
ATOM 1433 C CA . GLU A 1 182 ? 2.963 3.361 2.301 1 92.81 182 GLU A CA 1
ATOM 1434 C C . GLU A 1 182 ? 2.217 2.576 3.377 1 92.81 182 GLU A C 1
ATOM 1436 O O . GLU A 1 182 ? 1.152 2.998 3.834 1 92.81 182 GLU A O 1
ATOM 1441 N N . ALA A 1 183 ? 2.781 1.443 3.701 1 89.94 183 ALA A N 1
ATOM 1442 C CA . ALA A 1 183 ? 2.27 0.672 4.832 1 89.94 183 ALA A CA 1
ATOM 1443 C C . ALA A 1 183 ? 2.924 1.113 6.137 1 89.94 183 ALA A C 1
ATOM 1445 O O . ALA A 1 183 ? 4.117 1.412 6.172 1 89.94 183 ALA A O 1
ATOM 1446 N N . VAL A 1 184 ? 2.1 1.217 7.113 1 86.19 184 VAL A N 1
ATOM 1447 C CA . VAL A 1 184 ? 2.555 1.606 8.445 1 86.19 184 VAL A CA 1
ATOM 1448 C C . VAL A 1 184 ? 2.176 0.526 9.461 1 86.19 184 VAL A C 1
ATOM 1450 O O . VAL A 1 184 ? 1.085 -0.044 9.391 1 86.19 184 VAL A O 1
ATOM 1453 N N . ASN A 1 185 ? 3.119 0.052 10.312 1 76.38 185 ASN A N 1
ATOM 1454 C CA . ASN A 1 185 ? 2.871 -1.032 11.258 1 76.38 185 ASN A CA 1
ATOM 1455 C C . ASN A 1 185 ? 1.879 -0.616 12.344 1 76.38 185 ASN A C 1
ATOM 1457 O O . ASN A 1 185 ? 0.949 -1.361 12.656 1 76.38 185 ASN A O 1
ATOM 1461 N N . TYR A 1 186 ? 2.207 0.353 13.086 1 75.25 186 TYR A N 1
ATOM 1462 C CA . TYR A 1 186 ? 1.324 0.728 14.188 1 75.25 186 TYR A CA 1
ATOM 1463 C C . TYR A 1 186 ? 1.454 2.211 14.508 1 75.25 186 TYR A C 1
ATOM 1465 O O . TYR A 1 186 ? 2.559 2.76 14.5 1 75.25 186 TYR A O 1
ATOM 1473 N N . GLU A 1 187 ? 0.33 2.842 14.516 1 82.81 187 GLU A N 1
ATOM 1474 C CA . GLU A 1 187 ? 0.167 4.191 15.047 1 82.81 187 GLU A CA 1
ATOM 1475 C C . GLU A 1 187 ? -0.812 4.211 16.219 1 82.81 187 GLU A C 1
ATOM 1477 O O . GLU A 1 187 ? -2.016 4.027 16.031 1 82.81 187 GLU A O 1
ATOM 1482 N N . PRO A 1 188 ? -0.343 4.359 17.375 1 81.94 188 PRO A N 1
ATOM 1483 C CA . PRO A 1 188 ? -1.158 4.102 18.578 1 81.94 188 PRO A CA 1
ATOM 1484 C C . PRO A 1 188 ? -2.506 4.816 18.531 1 81.94 188 PRO A C 1
ATOM 1486 O O . PRO A 1 188 ? -3.551 4.188 18.719 1 81.94 188 PRO A O 1
ATOM 1489 N N . ARG A 1 189 ? -2.523 6.133 18.344 1 90 189 ARG A N 1
ATOM 1490 C CA . ARG A 1 189 ? -3.768 6.898 18.359 1 90 189 ARG A CA 1
ATOM 1491 C C . ARG A 1 189 ? -4.668 6.496 17.203 1 90 189 ARG A C 1
ATOM 1493 O O . ARG A 1 189 ? -5.859 6.234 17.391 1 90 189 ARG A O 1
ATOM 1500 N N . ILE A 1 190 ? -4.133 6.375 16.047 1 93.38 190 ILE A N 1
ATOM 1501 C CA . ILE A 1 190 ? -4.91 6.109 14.844 1 93.38 190 ILE A CA 1
ATOM 1502 C C . ILE A 1 190 ? -5.418 4.668 14.867 1 93.38 190 ILE A C 1
ATOM 1504 O O . ILE A 1 190 ? -6.566 4.402 14.508 1 93.38 190 ILE A O 1
ATOM 1508 N N . SER A 1 191 ? -4.559 3.75 15.336 1 92.38 191 SER A N 1
ATOM 1509 C CA . SER A 1 191 ? -4.977 2.355 15.445 1 92.38 191 SER A CA 1
ATOM 1510 C C . SER A 1 191 ? -6.168 2.211 16.391 1 92.38 191 SER A C 1
ATOM 1512 O O . SER A 1 191 ? -7.094 1.445 16.109 1 92.38 191 SER A O 1
ATOM 1514 N N . GLU A 1 192 ? -6.125 2.943 17.438 1 92.75 192 GLU A N 1
ATOM 1515 C CA . GLU A 1 192 ? -7.23 2.914 18.391 1 92.75 192 GLU A CA 1
ATOM 1516 C C . GLU A 1 192 ? -8.508 3.459 17.766 1 92.75 192 GLU A C 1
ATOM 1518 O O . GLU A 1 192 ? -9.562 2.828 17.844 1 92.75 192 GLU A O 1
ATOM 1523 N N . VAL A 1 193 ? -8.383 4.609 17.094 1 95.25 193 VAL A N 1
ATOM 1524 C CA . VAL A 1 193 ? -9.531 5.277 16.5 1 95.25 193 VAL A CA 1
ATOM 1525 C C . VAL A 1 193 ? -10.148 4.375 15.43 1 95.25 193 VAL A C 1
ATOM 1527 O O . VAL A 1 193 ? -11.367 4.352 15.258 1 95.25 193 VAL A O 1
ATOM 1530 N N . LEU A 1 194 ? -9.312 3.564 14.758 1 96.38 194 LEU A N 1
ATOM 1531 C CA . LEU A 1 194 ? -9.758 2.695 13.672 1 96.38 194 LEU A CA 1
ATOM 1532 C C . LEU A 1 194 ? -10.133 1.316 14.203 1 96.38 194 LEU A C 1
ATOM 1534 O O . LEU A 1 194 ? -10.469 0.419 13.422 1 96.38 194 LEU A O 1
ATOM 1538 N N . ASN A 1 195 ? -10.031 1.102 15.555 1 93.75 195 ASN A N 1
ATOM 1539 C CA . ASN A 1 195 ? -10.297 -0.19 16.188 1 93.75 195 ASN A CA 1
ATOM 1540 C C . ASN A 1 195 ? -9.406 -1.285 15.602 1 93.75 195 ASN A C 1
ATOM 1542 O O . ASN A 1 195 ? -9.875 -2.391 15.32 1 93.75 195 ASN A O 1
ATOM 1546 N N . ALA A 1 196 ? -8.211 -0.914 15.305 1 89.69 196 ALA A N 1
ATOM 1547 C CA . ALA A 1 196 ? -7.234 -1.886 14.812 1 89.69 196 ALA A CA 1
ATOM 1548 C C . ALA A 1 196 ? -6.617 -2.672 15.969 1 89.69 196 ALA A C 1
ATOM 1550 O O . ALA A 1 196 ? -6.363 -2.117 17.031 1 89.69 196 ALA A O 1
ATOM 1551 N N . SER A 1 197 ? -6.316 -3.924 15.773 1 83.06 197 SER A N 1
ATOM 1552 C CA . SER A 1 197 ? -5.59 -4.73 16.75 1 83.06 197 SER A CA 1
ATOM 1553 C C . SER A 1 197 ? -4.105 -4.375 16.766 1 83.06 197 SER A C 1
ATOM 1555 O O . SER A 1 197 ? -3.594 -3.785 15.812 1 83.06 197 SER A O 1
ATOM 1557 N N . PRO A 1 198 ? -3.33 -4.598 17.859 1 73.06 198 PRO A N 1
ATOM 1558 C CA . PRO A 1 198 ? -1.917 -4.234 17.984 1 73.06 198 PRO A CA 1
ATOM 1559 C C . PRO A 1 198 ? -1.07 -4.773 16.828 1 73.06 198 PRO A C 1
ATOM 1561 O O . PRO A 1 198 ? -0.059 -4.164 16.469 1 73.06 198 PRO A O 1
ATOM 1564 N N . HIS A 1 199 ? -1.541 -5.824 16.141 1 73.31 199 HIS A N 1
ATOM 1565 C CA . HIS A 1 199 ? -0.706 -6.414 15.102 1 73.31 199 HIS A CA 1
ATOM 1566 C C . HIS A 1 199 ? -1.293 -6.16 13.711 1 73.31 199 HIS A C 1
ATOM 1568 O O . HIS A 1 199 ? -0.737 -6.609 12.711 1 73.31 199 HIS A O 1
ATOM 1574 N N . GLU A 1 200 ? -2.268 -5.332 13.797 1 81.56 200 GLU A N 1
ATOM 1575 C CA . GLU A 1 200 ? -2.879 -5.02 12.508 1 81.56 200 GLU A CA 1
ATOM 1576 C C . GLU A 1 200 ? -2.217 -3.803 11.867 1 81.56 200 GLU A C 1
ATOM 1578 O O . GLU A 1 200 ? -2.131 -2.738 12.484 1 81.56 200 GLU A O 1
ATOM 1583 N N . GLY A 1 201 ? -1.663 -3.922 10.695 1 85.88 201 GLY A N 1
ATOM 1584 C CA . GLY A 1 201 ? -1.012 -2.836 9.984 1 85.88 201 GLY A CA 1
ATOM 1585 C C . GLY A 1 201 ? -1.99 -1.864 9.352 1 85.88 201 GLY A C 1
ATOM 1586 O O . GLY A 1 201 ? -3.18 -2.166 9.227 1 85.88 201 GLY A O 1
ATOM 1587 N N . LEU A 1 202 ? -1.475 -0.718 9.023 1 91.75 202 LEU A N 1
ATOM 1588 C CA . LEU A 1 202 ? -2.242 0.328 8.359 1 91.75 202 LEU A CA 1
ATOM 1589 C C . LEU A 1 202 ? -1.633 0.669 7.004 1 91.75 202 LEU A C 1
ATOM 1591 O O . LEU A 1 202 ? -0.462 0.373 6.754 1 91.75 202 LEU A O 1
ATOM 1595 N N . ILE A 1 203 ? -2.459 1.213 6.152 1 94.19 203 ILE A N 1
ATOM 1596 C CA . ILE A 1 203 ? -2.002 1.852 4.926 1 94.19 203 ILE A CA 1
ATOM 1597 C C . ILE A 1 203 ? -2.236 3.357 5.008 1 94.19 203 ILE A C 1
ATOM 1599 O O . ILE A 1 203 ? -3.262 3.807 5.523 1 94.19 203 ILE A O 1
ATOM 1603 N N . LEU A 1 204 ? -1.254 4.059 4.613 1 95.44 204 LEU A N 1
ATOM 1604 C CA . LEU A 1 204 ? -1.302 5.516 4.629 1 95.44 204 LEU A CA 1
ATOM 1605 C C . LEU A 1 204 ? -1.222 6.078 3.217 1 95.44 204 LEU A C 1
ATOM 1607 O O . LEU A 1 204 ? -0.331 5.715 2.447 1 95.44 204 LEU A O 1
ATOM 1611 N N . LEU A 1 205 ? -2.162 6.91 2.873 1 96.94 205 LEU A N 1
ATOM 1612 C CA . LEU A 1 205 ? -2.096 7.762 1.689 1 96.94 205 LEU A CA 1
ATOM 1613 C C . LEU A 1 205 ? -1.722 9.195 2.068 1 96.94 205 LEU A C 1
ATOM 1615 O O . LEU A 1 205 ? -2.398 9.82 2.885 1 96.94 205 LEU A O 1
ATOM 1619 N N . LYS A 1 206 ? -0.655 9.641 1.584 1 97.38 206 LYS A N 1
ATOM 1620 C CA . LYS A 1 206 ? -0.294 11.055 1.645 1 97.38 206 LYS A CA 1
ATOM 1621 C C . LYS A 1 206 ? -0.612 11.758 0.328 1 97.38 206 LYS A C 1
ATOM 1623 O O . LYS A 1 206 ? -0.034 11.438 -0.711 1 97.38 206 LYS A O 1
ATOM 1628 N N . ILE A 1 207 ? -1.481 12.742 0.427 1 97.56 207 ILE A N 1
ATOM 1629 C CA . ILE A 1 207 ? -2.025 13.273 -0.819 1 97.56 207 ILE A CA 1
ATOM 1630 C C . ILE A 1 207 ? -1.842 14.789 -0.86 1 97.56 207 ILE A C 1
ATOM 1632 O O . ILE A 1 207 ? -2.293 15.5 0.041 1 97.56 207 ILE A O 1
ATOM 1636 N N . THR A 1 208 ? -1.181 15.289 -1.861 1 97.81 208 THR A N 1
ATOM 1637 C CA . THR A 1 208 ? -1.137 16.719 -2.172 1 97.81 208 THR A CA 1
ATOM 1638 C C . THR A 1 208 ? -2.061 17.047 -3.342 1 97.81 208 THR A C 1
ATOM 1640 O O . THR A 1 208 ? -1.867 16.547 -4.453 1 97.81 208 THR A O 1
ATOM 1643 N N . HIS A 1 209 ? -3.051 17.891 -3.049 1 97 209 HIS A N 1
ATOM 1644 C CA . HIS A 1 209 ? -4.035 18.25 -4.062 1 97 209 HIS A CA 1
ATOM 1645 C C . HIS A 1 209 ? -3.689 19.578 -4.711 1 97 209 HIS A C 1
ATOM 1647 O O . HIS A 1 209 ? -3.348 20.547 -4.016 1 97 209 HIS A O 1
ATOM 1653 N N . TYR A 1 210 ? -3.832 19.641 -5.984 1 96.75 210 TYR A N 1
ATOM 1654 C CA . TYR A 1 210 ? -3.453 20.812 -6.746 1 96.75 210 TYR A CA 1
ATOM 1655 C C . TYR A 1 210 ? -4.66 21.422 -7.453 1 96.75 210 TYR A C 1
ATOM 1657 O O . TYR A 1 210 ? -5.535 20.688 -7.93 1 96.75 210 TYR A O 1
ATOM 1665 N N . ASN A 1 211 ? -4.578 22.766 -7.539 1 94.38 211 ASN A N 1
ATOM 1666 C CA . ASN A 1 211 ? -5.645 23.469 -8.25 1 94.38 211 ASN A CA 1
ATOM 1667 C C . ASN A 1 211 ? -5.309 23.656 -9.727 1 94.38 211 ASN A C 1
ATOM 1669 O O . ASN A 1 211 ? -4.371 23.031 -10.234 1 94.38 211 ASN A O 1
ATOM 1673 N N . GLU A 1 212 ? -6.168 24.375 -10.453 1 92.94 212 GLU A N 1
ATOM 1674 C CA . GLU A 1 212 ? -6.051 24.578 -11.898 1 92.94 212 GLU A CA 1
ATOM 1675 C C . GLU A 1 212 ? -4.785 25.344 -12.25 1 92.94 212 GLU A C 1
ATOM 1677 O O . GLU A 1 212 ? -4.316 25.297 -13.391 1 92.94 212 GLU A O 1
ATOM 1682 N N . SER A 1 213 ? -4.207 26.062 -11.352 1 93.94 213 SER A N 1
ATOM 1683 C CA . SER A 1 213 ? -2.986 26.828 -11.562 1 93.94 213 SER A CA 1
ATOM 1684 C C . SER A 1 213 ? -1.757 26.062 -11.094 1 93.94 213 SER A C 1
ATOM 1686 O O . SER A 1 213 ? -0.691 26.641 -10.891 1 93.94 213 SER A O 1
ATOM 1688 N N . ASP A 1 214 ? -1.913 24.766 -10.758 1 95.44 214 ASP A N 1
ATOM 1689 C CA . ASP A 1 214 ? -0.836 23.891 -10.32 1 95.44 214 ASP A CA 1
ATOM 1690 C C . ASP A 1 214 ? -0.279 24.328 -8.969 1 95.44 214 ASP A C 1
ATOM 1692 O O . ASP A 1 214 ? 0.926 24.219 -8.727 1 95.44 214 ASP A O 1
ATOM 1696 N N . GLU A 1 215 ? -1.129 24.859 -8.188 1 94.81 215 GLU A N 1
ATOM 1697 C CA . GLU A 1 215 ? -0.754 25.219 -6.824 1 94.81 215 GLU A CA 1
ATOM 1698 C C . GLU A 1 215 ? -1.257 24.172 -5.828 1 94.81 215 GLU A C 1
ATOM 1700 O O . GLU A 1 215 ? -2.412 23.75 -5.895 1 94.81 215 GLU A O 1
ATOM 1705 N N . PRO A 1 216 ? -0.389 23.75 -4.91 1 97.12 216 PRO A N 1
ATOM 1706 C CA . PRO A 1 216 ? -0.868 22.859 -3.854 1 97.12 216 PRO A CA 1
ATOM 1707 C C . PRO A 1 216 ? -1.737 23.578 -2.822 1 97.12 216 PRO A C 1
ATOM 1709 O O . PRO A 1 216 ? -1.291 24.547 -2.195 1 97.12 216 PRO A O 1
ATOM 1712 N N . ILE A 1 217 ? -2.953 23.156 -2.574 1 93.62 217 ILE A N 1
ATOM 1713 C CA . ILE A 1 217 ? -3.826 23.938 -1.703 1 93.62 217 ILE A CA 1
ATOM 1714 C C . ILE A 1 217 ? -4.32 23.062 -0.554 1 93.62 217 ILE A C 1
ATOM 1716 O O . ILE A 1 217 ? -4.797 23.578 0.464 1 93.62 217 ILE A O 1
ATOM 1720 N N . LEU A 1 218 ? -4.266 21.75 -0.741 1 96.75 218 LEU A N 1
ATOM 1721 C CA . LEU A 1 218 ? -4.758 20.812 0.258 1 96.75 218 LEU A CA 1
ATOM 1722 C C . LEU A 1 218 ? -3.805 19.641 0.408 1 96.75 218 LEU A C 1
ATOM 1724 O O . LEU A 1 218 ? -3.375 19.047 -0.588 1 96.75 218 LEU A O 1
ATOM 1728 N N . TYR A 1 219 ? -3.379 19.359 1.627 1 98.06 219 TYR A N 1
ATOM 1729 C CA . TYR A 1 219 ? -2.602 18.172 1.974 1 98.06 219 TYR A CA 1
ATOM 1730 C C . TYR A 1 219 ? -3.391 17.25 2.896 1 98.06 219 TYR A C 1
ATOM 1732 O O . TYR A 1 219 ? -3.916 17.688 3.922 1 98.06 219 TYR A O 1
ATOM 1740 N N . SER A 1 220 ? -3.492 15.984 2.492 1 97.94 220 SER A N 1
ATOM 1741 C CA . SER A 1 220 ? -4.301 15.039 3.25 1 97.94 220 SER A CA 1
ATOM 1742 C C . SER A 1 220 ? -3.488 13.805 3.645 1 97.94 220 SER A C 1
ATOM 1744 O O . SER A 1 220 ? -2.666 13.328 2.863 1 97.94 220 SER A O 1
ATOM 1746 N N . LEU A 1 221 ? -3.672 13.328 4.824 1 97.88 221 LEU A N 1
ATOM 1747 C CA . LEU A 1 221 ? -3.236 12.016 5.297 1 97.88 221 LEU A CA 1
ATOM 1748 C C . LEU A 1 221 ? -4.434 11.117 5.586 1 97.88 221 LEU A C 1
ATOM 1750 O O . LEU A 1 221 ? -5.273 11.445 6.43 1 97.88 221 LEU A O 1
ATOM 1754 N N . ASN A 1 222 ? -4.527 10.055 4.883 1 97.44 222 ASN A N 1
ATOM 1755 C CA . ASN A 1 222 ? -5.594 9.078 5.086 1 97.44 222 ASN A CA 1
ATOM 1756 C C . ASN A 1 222 ? -5.047 7.734 5.547 1 97.44 222 ASN A C 1
ATOM 1758 O O . ASN A 1 222 ? -4.219 7.129 4.863 1 97.44 222 ASN A O 1
ATOM 1762 N N . TYR A 1 223 ? -5.48 7.305 6.719 1 96.94 223 TYR A N 1
ATOM 1763 C CA . TYR A 1 223 ? -5.105 6.008 7.277 1 96.94 223 TYR A CA 1
ATOM 1764 C C . TYR A 1 223 ? -6.27 5.027 7.203 1 96.94 223 TYR A C 1
ATOM 1766 O O . TYR A 1 223 ? -7.414 5.391 7.484 1 96.94 223 TYR A O 1
ATOM 1774 N N . MET A 1 224 ? -5.988 3.863 6.887 1 95.88 224 MET A N 1
ATOM 1775 C CA . MET A 1 224 ? -6.957 2.768 6.918 1 95.88 224 MET A CA 1
ATOM 1776 C C . MET A 1 224 ? -6.289 1.466 7.344 1 95.88 224 MET A C 1
ATOM 1778 O O . MET A 1 224 ? -5.094 1.272 7.117 1 95.88 224 MET A O 1
ATOM 1782 N N . LYS A 1 225 ? -7.141 0.564 7.898 1 93.62 225 LYS A N 1
ATOM 1783 C CA . LYS A 1 225 ? -6.617 -0.77 8.18 1 93.62 225 LYS A CA 1
ATOM 1784 C C . LYS A 1 225 ? -6.242 -1.498 6.895 1 93.62 225 LYS A C 1
ATOM 1786 O O . LYS A 1 225 ? -6.961 -1.413 5.895 1 93.62 225 LYS A O 1
ATOM 1791 N N . ASN A 1 226 ? -5.145 -2.174 6.961 1 88.94 226 ASN A N 1
ATOM 1792 C CA . ASN A 1 226 ? -4.668 -2.926 5.805 1 88.94 226 ASN A CA 1
ATOM 1793 C C . ASN A 1 226 ? -5.734 -3.887 5.285 1 88.94 226 ASN A C 1
ATOM 1795 O O . ASN A 1 226 ? -5.844 -4.105 4.078 1 88.94 226 ASN A O 1
ATOM 1799 N N . SER A 1 227 ? -6.504 -4.441 6.195 1 87.31 227 SER A N 1
ATOM 1800 C CA . SER A 1 227 ? -7.457 -5.496 5.863 1 87.31 227 SER A CA 1
ATOM 1801 C C . SER A 1 227 ? -8.688 -4.93 5.16 1 87.31 227 SER A C 1
ATOM 1803 O O . SER A 1 227 ? -9.492 -5.676 4.602 1 87.31 227 SER A O 1
ATOM 1805 N N . LEU A 1 228 ? -8.805 -3.639 5.062 1 93.19 228 LEU A N 1
ATOM 1806 C CA . LEU A 1 228 ? -10.062 -3.061 4.594 1 93.19 228 LEU A CA 1
ATOM 1807 C C . LEU A 1 228 ? -9.945 -2.631 3.135 1 93.19 228 LEU A C 1
ATOM 1809 O O . LEU A 1 228 ? -10.961 -2.393 2.475 1 93.19 228 LEU A O 1
ATOM 1813 N N . VAL A 1 229 ? -8.688 -2.584 2.648 1 94.12 229 VAL A N 1
ATOM 1814 C CA . VAL A 1 229 ? -8.656 -1.92 1.351 1 94.12 229 VAL A CA 1
ATOM 1815 C C . VAL A 1 229 ? -7.688 -2.648 0.421 1 94.12 229 VAL A C 1
ATOM 1817 O O . VAL A 1 229 ? -6.68 -3.197 0.872 1 94.12 229 VAL A O 1
ATOM 1820 N N . GLN A 1 230 ? -8.008 -2.705 -0.749 1 94.31 230 GLN A N 1
ATOM 1821 C CA . GLN A 1 230 ? -7.148 -3.074 -1.871 1 94.31 230 GLN A CA 1
ATOM 1822 C C . GLN A 1 230 ? -7.125 -1.977 -2.93 1 94.31 230 GLN A C 1
ATOM 1824 O O . GLN A 1 230 ? -8.156 -1.373 -3.229 1 94.31 230 GLN A O 1
ATOM 1829 N N . PHE A 1 231 ? -5.922 -1.701 -3.467 1 96.56 231 PHE A N 1
ATOM 1830 C CA . PHE A 1 231 ? -5.785 -0.702 -4.52 1 96.56 231 PHE A CA 1
ATOM 1831 C C . PHE A 1 231 ? -5.656 -1.368 -5.883 1 96.56 231 PHE A C 1
ATOM 1833 O O . PHE A 1 231 ? -5.117 -2.471 -5.992 1 96.56 231 PHE A O 1
ATOM 1840 N N . LYS A 1 232 ? -6.188 -0.735 -6.848 1 94.38 232 LYS A N 1
ATOM 1841 C CA . LYS A 1 232 ? -6.09 -1.25 -8.211 1 94.38 232 LYS A CA 1
ATOM 1842 C C . LYS A 1 232 ? -5.668 -0.152 -9.18 1 94.38 232 LYS A C 1
ATOM 1844 O O . LYS A 1 232 ? -6.121 0.989 -9.07 1 94.38 232 LYS A O 1
ATOM 1849 N N . ILE A 1 233 ? -4.824 -0.575 -10.109 1 95.44 233 ILE A N 1
ATOM 1850 C CA . ILE A 1 233 ? -4.395 0.372 -11.133 1 95.44 233 ILE A CA 1
ATOM 1851 C C . ILE A 1 233 ? -4.008 -0.381 -12.406 1 95.44 233 ILE A C 1
ATOM 1853 O O . ILE A 1 233 ? -3.533 -1.517 -12.344 1 95.44 233 ILE A O 1
ATOM 1857 N N . THR A 1 234 ? -4.316 0.187 -13.531 1 93.75 234 THR A N 1
ATOM 1858 C CA . THR A 1 234 ? -3.789 -0.272 -14.812 1 93.75 234 THR A CA 1
ATOM 1859 C C . THR A 1 234 ? -2.588 0.567 -15.234 1 93.75 234 THR A C 1
ATOM 1861 O O . THR A 1 234 ? -2.664 1.797 -15.273 1 93.75 234 THR A O 1
ATOM 1864 N N . ARG A 1 235 ? -1.451 -0.146 -15.461 1 93.38 235 ARG A N 1
ATOM 1865 C CA . ARG A 1 235 ? -0.205 0.525 -15.82 1 93.38 235 ARG A CA 1
ATOM 1866 C C . ARG A 1 235 ? 0.202 0.199 -17.25 1 93.38 235 ARG A C 1
ATOM 1868 O O . ARG A 1 235 ? 0.057 -0.939 -17.703 1 93.38 235 ARG A O 1
ATOM 1875 N N . LYS A 1 236 ? 0.638 1.206 -17.938 1 87.38 236 LYS A N 1
ATOM 1876 C CA . LYS A 1 236 ? 1.066 1.023 -19.328 1 87.38 236 LYS A CA 1
ATOM 1877 C C . LYS A 1 236 ? 2.58 1.173 -19.453 1 87.38 236 LYS A C 1
ATOM 1879 O O . LYS A 1 236 ? 3.203 1.919 -18.703 1 87.38 236 LYS A O 1
ATOM 1884 N N . ILE A 1 237 ? 3.246 0.365 -20.281 1 80.56 237 ILE A N 1
ATOM 1885 C CA . ILE A 1 237 ? 4.672 0.473 -20.562 1 80.56 237 ILE A CA 1
ATOM 1886 C C . ILE A 1 237 ? 4.953 1.777 -21.312 1 80.56 237 ILE A C 1
ATOM 1888 O O . ILE A 1 237 ? 4.223 2.143 -22.234 1 80.56 237 ILE A O 1
ATOM 1892 N N . MET B 1 1 ? -3.777 31.344 22.391 1 38.19 1 MET B N 1
ATOM 1893 C CA . MET B 1 1 ? -2.775 32.031 21.594 1 38.19 1 MET B CA 1
ATOM 1894 C C . MET B 1 1 ? -1.379 31.5 21.875 1 38.19 1 MET B C 1
ATOM 1896 O O . MET B 1 1 ? -0.568 31.344 20.969 1 38.19 1 MET B O 1
ATOM 1900 N N . SER B 1 2 ? -1.069 31.344 23.234 1 46.28 2 SER B N 1
ATOM 1901 C CA . SER B 1 2 ? 0.202 31.016 23.875 1 46.28 2 SER B CA 1
ATOM 1902 C C . SER B 1 2 ? 0.54 29.531 23.703 1 46.28 2 SER B C 1
ATOM 1904 O O . SER B 1 2 ? 1.686 29.188 23.422 1 46.28 2 SER B O 1
ATOM 1906 N N . GLU B 1 3 ? -0.491 28.625 24.094 1 49.25 3 GLU B N 1
ATOM 1907 C CA . GLU B 1 3 ? -0.33 27.172 24.078 1 49.25 3 GLU B CA 1
ATOM 1908 C C . GLU B 1 3 ? -0.1 26.656 22.656 1 49.25 3 GLU B C 1
ATOM 1910 O O . GLU B 1 3 ? 0.719 25.766 22.438 1 49.25 3 GLU B O 1
ATOM 1915 N N . MET B 1 4 ? -1.027 27.141 21.719 1 56.41 4 MET B N 1
ATOM 1916 C CA . MET B 1 4 ? -0.874 26.875 20.297 1 56.41 4 MET B CA 1
ATOM 1917 C C . MET B 1 4 ? 0.522 27.266 19.812 1 56.41 4 MET B C 1
ATOM 1919 O O . MET B 1 4 ? 1.121 26.547 19 1 56.41 4 MET B O 1
ATOM 1923 N N . ASN B 1 5 ? 1.099 28.016 20.781 1 82.75 5 ASN B N 1
ATOM 1924 C CA . ASN B 1 5 ? 2.414 28.547 20.438 1 82.75 5 ASN B CA 1
ATOM 1925 C C . ASN B 1 5 ? 3.529 27.594 20.859 1 82.75 5 ASN B C 1
ATOM 1927 O O . ASN B 1 5 ? 4.48 27.375 20.109 1 82.75 5 ASN B O 1
ATOM 1931 N N . ALA B 1 6 ? 3.08 26.844 21.969 1 93.44 6 ALA B N 1
ATOM 1932 C CA . ALA B 1 6 ? 4.137 25.969 22.469 1 93.44 6 ALA B CA 1
ATOM 1933 C C . ALA B 1 6 ? 4.281 24.719 21.609 1 93.44 6 ALA B C 1
ATOM 1935 O O . ALA B 1 6 ? 5.398 24.328 21.266 1 93.44 6 ALA B O 1
ATOM 1936 N N . VAL B 1 7 ? 3.164 24.125 21.234 1 95.88 7 VAL B N 1
ATOM 1937 C CA . VAL B 1 7 ? 3.168 22.922 20.406 1 95.88 7 VAL B CA 1
ATOM 1938 C C . VAL B 1 7 ? 3.82 23.219 19.062 1 95.88 7 VAL B C 1
ATOM 1940 O O . VAL B 1 7 ? 4.652 22.453 18.578 1 95.88 7 VAL B O 1
ATOM 1943 N N . TYR B 1 8 ? 3.432 24.312 18.578 1 96.25 8 TYR B N 1
ATOM 1944 C CA . TYR B 1 8 ? 4.027 24.766 17.328 1 96.25 8 TYR B CA 1
ATOM 1945 C C . TYR B 1 8 ? 5.539 24.906 17.453 1 96.25 8 TYR B C 1
ATOM 1947 O O . TYR B 1 8 ? 6.289 24.453 16.594 1 96.25 8 TYR B O 1
ATOM 1955 N N . ASN B 1 9 ? 5.93 25.531 18.531 1 96.12 9 ASN B N 1
ATOM 1956 C CA . ASN B 1 9 ? 7.352 25.75 18.75 1 96.12 9 ASN B CA 1
ATOM 1957 C C . ASN B 1 9 ? 8.125 24.438 18.875 1 96.12 9 ASN B C 1
ATOM 1959 O O . ASN B 1 9 ? 9.234 24.328 18.359 1 96.12 9 ASN B O 1
ATOM 1963 N N . VAL B 1 10 ? 7.535 23.547 19.562 1 97.56 10 VAL B N 1
ATOM 1964 C CA . VAL B 1 10 ? 8.18 22.25 19.719 1 97.56 10 VAL B CA 1
ATOM 1965 C C . VAL B 1 10 ? 8.305 21.562 18.375 1 97.56 10 VAL B C 1
ATOM 1967 O O . VAL B 1 10 ? 9.367 21.031 18.031 1 97.56 10 VAL B O 1
ATOM 1970 N N . LYS B 1 11 ? 7.195 21.531 17.594 1 97.62 11 LYS B N 1
ATOM 1971 C CA . LYS B 1 11 ? 7.242 20.922 16.266 1 97.62 11 LYS B CA 1
ATOM 1972 C C . LYS B 1 11 ? 8.336 21.562 15.406 1 97.62 11 LYS B C 1
ATOM 1974 O O . LYS B 1 11 ? 9.125 20.875 14.773 1 97.62 11 LYS B O 1
ATOM 1979 N N . GLN B 1 12 ? 8.359 22.922 15.43 1 96.56 12 GLN B N 1
ATOM 1980 C CA . GLN B 1 12 ? 9.352 23.656 14.656 1 96.56 12 GLN B CA 1
ATOM 1981 C C . GLN B 1 12 ? 10.773 23.281 15.086 1 96.56 12 GLN B C 1
ATOM 1983 O O . GLN B 1 12 ? 11.656 23.109 14.242 1 96.56 12 GLN B O 1
ATOM 1988 N N . TYR B 1 13 ? 10.922 23.188 16.375 1 96.69 13 TYR B N 1
ATOM 1989 C CA . TYR B 1 13 ? 12.219 22.828 16.938 1 96.69 13 TYR B CA 1
ATOM 1990 C C . TYR B 1 13 ? 12.703 21.484 16.391 1 96.69 13 TYR B C 1
ATOM 1992 O O . TYR B 1 13 ? 13.82 21.375 15.898 1 96.69 13 TYR B O 1
ATOM 2000 N N . ILE B 1 14 ? 11.875 20.484 16.422 1 97.38 14 ILE B N 1
ATOM 2001 C CA . ILE B 1 14 ? 12.211 19.125 15.984 1 97.38 14 ILE B CA 1
ATOM 2002 C C . ILE B 1 14 ? 12.453 19.109 14.477 1 97.38 14 ILE B C 1
ATOM 2004 O O . ILE B 1 14 ? 13.438 18.547 14 1 97.38 14 ILE B O 1
ATOM 2008 N N . LEU B 1 15 ? 11.555 19.734 13.758 1 97.62 15 LEU B N 1
ATOM 2009 C CA . LEU B 1 15 ? 11.688 19.812 12.312 1 97.62 15 LEU B CA 1
ATOM 2010 C C . LEU B 1 15 ? 12.992 20.484 11.906 1 97.62 15 LEU B C 1
ATOM 2012 O O . LEU B 1 15 ? 13.648 20.078 10.953 1 97.62 15 LEU B O 1
ATOM 2016 N N . ASN B 1 16 ? 13.328 21.516 12.648 1 96.19 16 ASN B N 1
ATOM 2017 C CA . ASN B 1 16 ? 14.578 22.234 12.375 1 96.19 16 ASN B CA 1
ATOM 2018 C C . ASN B 1 16 ? 15.789 21.344 12.648 1 96.19 16 ASN B C 1
ATOM 2020 O O . ASN B 1 16 ? 16.781 21.406 11.922 1 96.19 16 ASN B O 1
ATOM 2024 N N . LEU B 1 17 ? 15.734 20.562 13.727 1 96.81 17 LEU B N 1
ATOM 2025 C CA . LEU B 1 17 ? 16.828 19.641 14.023 1 96.81 17 LEU B CA 1
ATOM 2026 C C . LEU B 1 17 ? 17.031 18.672 12.875 1 96.81 17 LEU B C 1
ATOM 2028 O O . LEU B 1 17 ? 18.172 18.359 12.508 1 96.81 17 LEU B O 1
ATOM 2032 N N . ILE B 1 18 ? 15.945 18.219 12.32 1 96.56 18 ILE B N 1
ATOM 2033 C CA . ILE B 1 18 ? 16 17.266 11.211 1 96.56 18 ILE B CA 1
ATOM 2034 C C . ILE B 1 18 ? 16.562 17.953 9.969 1 96.56 18 ILE B C 1
ATOM 2036 O O . ILE B 1 18 ? 17.453 17.438 9.312 1 96.56 18 ILE B O 1
ATOM 2040 N N . LYS B 1 19 ? 16.031 19.156 9.68 1 95.75 19 LYS B N 1
ATOM 2041 C CA . LYS B 1 19 ? 16.438 19.922 8.5 1 95.75 19 LYS B CA 1
ATOM 2042 C C . LYS B 1 19 ? 17.922 20.234 8.547 1 95.75 19 LYS B C 1
ATOM 2044 O O . LYS B 1 19 ? 18.594 20.219 7.516 1 95.75 19 LYS B O 1
ATOM 2049 N N . GLN B 1 20 ? 18.453 20.484 9.727 1 96.31 20 GLN B N 1
ATOM 2050 C CA . GLN B 1 20 ? 19.844 20.875 9.914 1 96.31 20 GLN B CA 1
ATOM 2051 C C . GLN B 1 20 ? 20.734 19.672 10.094 1 96.31 20 GLN B C 1
ATOM 2053 O O . GLN B 1 20 ? 21.922 19.812 10.414 1 96.31 20 GLN B O 1
ATOM 2058 N N . ASN B 1 21 ? 20.203 18.453 10 1 95.19 21 ASN B N 1
ATOM 2059 C CA . ASN B 1 21 ? 20.922 17.188 10.102 1 95.19 21 ASN B CA 1
ATOM 2060 C C . ASN B 1 21 ? 21.469 16.969 11.508 1 95.19 21 ASN B C 1
ATOM 2062 O O . ASN B 1 21 ? 22.469 16.281 11.695 1 95.19 21 ASN B O 1
ATOM 2066 N N . LYS B 1 22 ? 20.938 17.641 12.43 1 96.31 22 LYS B N 1
ATOM 2067 C CA . LYS B 1 22 ? 21.266 17.359 13.828 1 96.31 22 LYS B CA 1
ATOM 2068 C C . LYS B 1 22 ? 20.531 16.109 14.328 1 96.31 22 LYS B C 1
ATOM 2070 O O . LYS B 1 22 ? 20.953 15.492 15.297 1 96.31 22 LYS B O 1
ATOM 2075 N N . LEU B 1 23 ? 19.406 15.828 13.797 1 95.69 23 LEU B N 1
ATOM 2076 C CA . LEU B 1 23 ? 18.688 14.562 13.906 1 95.69 23 LEU B CA 1
ATOM 2077 C C . LEU B 1 23 ? 18.562 13.891 12.539 1 95.69 23 LEU B C 1
ATOM 2079 O O . LEU B 1 23 ? 17.953 14.453 11.625 1 95.69 23 LEU B O 1
ATOM 2083 N N . GLU B 1 24 ? 19.141 12.781 12.445 1 95.5 24 GLU B N 1
ATOM 2084 C CA . GLU B 1 24 ? 19.062 12.047 11.188 1 95.5 24 GLU B CA 1
ATOM 2085 C C . GLU B 1 24 ? 17.938 11.016 11.211 1 95.5 24 GLU B C 1
ATOM 2087 O O . GLU B 1 24 ? 17.406 10.711 12.273 1 95.5 24 GLU B O 1
ATOM 2092 N N . TYR B 1 25 ? 17.578 10.586 10.031 1 93 25 TYR B N 1
ATOM 2093 C CA . TYR B 1 25 ? 16.594 9.523 9.953 1 93 25 TYR B CA 1
ATOM 2094 C C . TYR B 1 25 ? 17.016 8.312 10.781 1 93 25 TYR B C 1
ATOM 2096 O O . TYR B 1 25 ? 18.156 7.887 10.727 1 93 25 TYR B O 1
ATOM 2104 N N . GLY B 1 26 ? 16.047 7.824 11.586 1 91.62 26 GLY B N 1
ATOM 2105 C CA . GLY B 1 26 ? 16.344 6.68 12.43 1 91.62 26 GLY B CA 1
ATOM 2106 C C . GLY B 1 26 ? 16.844 7.062 13.812 1 91.62 26 GLY B C 1
ATOM 2107 O O . GLY B 1 26 ? 16.812 6.25 14.734 1 91.62 26 GLY B O 1
ATOM 2108 N N . ASP B 1 27 ? 17.281 8.312 13.953 1 94.75 27 ASP B N 1
ATOM 2109 C CA . ASP B 1 27 ? 17.812 8.758 15.242 1 94.75 27 ASP B CA 1
ATOM 2110 C C . ASP B 1 27 ? 16.703 8.828 16.281 1 94.75 27 ASP B C 1
ATOM 2112 O O . ASP B 1 27 ? 15.586 9.25 15.984 1 94.75 27 ASP B O 1
ATOM 2116 N N . GLN B 1 28 ? 17.062 8.5 17.484 1 94.69 28 GLN B N 1
ATOM 2117 C CA . GLN B 1 28 ? 16.141 8.672 18.609 1 94.69 28 GLN B CA 1
ATOM 2118 C C . GLN B 1 28 ? 16 10.148 18.984 1 94.69 28 GLN B C 1
ATOM 2120 O O . GLN B 1 28 ? 16.984 10.898 18.938 1 94.69 28 GLN B O 1
ATOM 2125 N N . LEU B 1 29 ? 14.781 10.492 19.328 1 95.94 29 LEU B N 1
ATOM 2126 C CA . LEU B 1 29 ? 14.562 11.844 19.828 1 95.94 29 LEU B CA 1
ATOM 2127 C C . LEU B 1 29 ? 15.078 11.977 21.266 1 95.94 29 LEU B C 1
ATOM 2129 O O . LEU B 1 29 ? 15.078 11 22.016 1 95.94 29 LEU B O 1
ATOM 2133 N N . PRO B 1 30 ? 15.539 13.219 21.625 1 93.62 30 PRO B N 1
ATOM 2134 C CA . PRO B 1 30 ? 15.742 13.461 23.047 1 93.62 30 PRO B CA 1
ATOM 2135 C C . PRO B 1 30 ? 14.484 13.188 23.875 1 93.62 30 PRO B C 1
ATOM 2137 O O . PRO B 1 30 ? 13.383 13.133 23.328 1 93.62 30 PRO B O 1
ATOM 2140 N N . SER B 1 31 ? 14.688 12.992 25.141 1 93.62 31 SER B N 1
ATOM 2141 C CA . SER B 1 31 ? 13.531 12.75 26 1 93.62 31 SER B CA 1
ATOM 2142 C C . SER B 1 31 ? 12.578 13.938 26 1 93.62 31 SER B C 1
ATOM 2144 O O . SER B 1 31 ? 12.992 15.078 25.766 1 93.62 31 SER B O 1
ATOM 2146 N N . ASN B 1 32 ? 11.289 13.648 26.25 1 95 32 ASN B N 1
ATOM 2147 C CA . ASN B 1 32 ? 10.305 14.719 26.328 1 95 32 ASN B CA 1
ATOM 2148 C C . ASN B 1 32 ? 10.711 15.781 27.359 1 95 32 ASN B C 1
ATOM 2150 O O . ASN B 1 32 ? 10.57 16.969 27.109 1 95 32 ASN B O 1
ATOM 2154 N N . LEU B 1 33 ? 11.266 15.289 28.438 1 95.62 33 LEU B N 1
ATOM 2155 C CA . LEU B 1 33 ? 11.688 16.188 29.5 1 95.62 33 LEU B CA 1
ATOM 2156 C C . LEU B 1 33 ? 12.836 17.078 29.031 1 95.62 33 LEU B C 1
ATOM 2158 O O . LEU B 1 33 ? 12.852 18.281 29.328 1 95.62 33 LEU B O 1
ATOM 2162 N N . SER B 1 34 ? 13.766 16.516 28.375 1 96.94 34 SER B N 1
ATOM 2163 C CA . SER B 1 34 ? 14.906 17.281 27.859 1 96.94 34 SER B CA 1
ATOM 2164 C C . SER B 1 34 ? 14.453 18.359 26.875 1 96.94 34 SER B C 1
ATOM 2166 O O . SER B 1 34 ? 14.945 19.484 26.922 1 96.94 34 SER B O 1
ATOM 2168 N N . ILE B 1 35 ? 13.539 18.047 25.984 1 97 35 ILE B N 1
ATOM 2169 C CA . ILE B 1 35 ? 13.016 19 25.016 1 97 35 ILE B CA 1
ATOM 2170 C C . ILE B 1 35 ? 12.258 20.109 25.734 1 97 35 ILE B C 1
ATOM 2172 O O . ILE B 1 35 ? 12.414 21.297 25.422 1 97 35 ILE B O 1
ATOM 2176 N N . ALA B 1 36 ? 11.469 19.688 26.688 1 97.56 36 ALA B N 1
ATOM 2177 C CA . ALA B 1 36 ? 10.695 20.656 27.469 1 97.56 36 ALA B CA 1
ATOM 2178 C C . ALA B 1 36 ? 11.609 21.672 28.141 1 97.56 36 ALA B C 1
ATOM 2180 O O . ALA B 1 36 ? 11.336 22.875 28.141 1 97.56 36 ALA B O 1
ATOM 2181 N N . ARG B 1 37 ? 12.688 21.25 28.688 1 97.25 37 ARG B N 1
ATOM 2182 C CA . ARG B 1 37 ? 13.664 22.109 29.359 1 97.25 37 ARG B CA 1
ATOM 2183 C C . ARG B 1 37 ? 14.352 23.031 28.375 1 97.25 37 ARG B C 1
ATOM 2185 O O . ARG B 1 37 ? 14.516 24.219 28.641 1 97.25 37 ARG B O 1
ATOM 2192 N N . GLU B 1 38 ? 14.711 22.453 27.328 1 96.12 38 GLU B N 1
ATOM 2193 C CA . GLU B 1 38 ? 15.414 23.219 26.297 1 96.12 38 GLU B CA 1
ATOM 2194 C C . GLU B 1 38 ? 14.562 24.391 25.797 1 96.12 38 GLU B C 1
ATOM 2196 O O . GLU B 1 38 ? 15.078 25.484 25.562 1 96.12 38 GLU B O 1
ATOM 2201 N N . LEU B 1 39 ? 13.297 24.156 25.609 1 96.75 39 LEU B N 1
ATOM 2202 C CA . LEU B 1 39 ? 12.422 25.156 24.984 1 96.75 39 LEU B CA 1
ATOM 2203 C C . LEU B 1 39 ? 11.625 25.906 26.047 1 96.75 39 LEU B C 1
ATOM 2205 O O . LEU B 1 39 ? 10.867 26.828 25.719 1 96.75 39 LEU B O 1
ATOM 2209 N N . ASN B 1 40 ? 11.797 25.594 27.266 1 96.5 40 ASN B N 1
ATOM 2210 C CA . ASN B 1 40 ? 11.055 26.188 28.375 1 96.5 40 ASN B CA 1
ATOM 2211 C C . ASN B 1 40 ? 9.547 26.078 28.156 1 96.5 40 ASN B C 1
ATOM 2213 O O . ASN B 1 40 ? 8.844 27.094 28.172 1 96.5 40 ASN B O 1
ATOM 2217 N N . VAL B 1 41 ? 9.039 24.875 27.891 1 97 41 VAL B N 1
ATOM 2218 C CA . VAL B 1 41 ? 7.617 24.578 27.719 1 97 41 VAL B CA 1
ATOM 2219 C C . VAL B 1 41 ? 7.227 23.391 28.594 1 97 41 VAL B C 1
ATOM 2221 O O . VAL B 1 41 ? 8.086 22.75 29.203 1 97 41 VAL B O 1
ATOM 2224 N N . LYS B 1 42 ? 5.914 23.188 28.703 1 96.56 42 LYS B N 1
ATOM 2225 C CA . LYS B 1 42 ? 5.414 22.047 29.484 1 96.56 42 LYS B CA 1
ATOM 2226 C C . LYS B 1 42 ? 5.637 20.734 28.75 1 96.56 42 LYS B C 1
ATOM 2228 O O . LYS B 1 42 ? 5.578 20.688 27.516 1 96.56 42 LYS B O 1
ATOM 2233 N N . THR B 1 43 ? 5.855 19.672 29.547 1 96.12 43 THR B N 1
ATOM 2234 C CA . THR B 1 43 ? 6.043 18.344 28.984 1 96.12 43 THR B CA 1
ATOM 2235 C C . THR B 1 43 ? 4.812 17.922 28.188 1 96.12 43 THR B C 1
ATOM 2237 O O . THR B 1 43 ? 4.93 17.234 27.172 1 96.12 43 THR B O 1
ATOM 2240 N N . ASP B 1 44 ? 3.67 18.344 28.609 1 96.12 44 ASP B N 1
ATOM 2241 C CA . ASP B 1 44 ? 2.432 18.016 27.922 1 96.12 44 ASP B CA 1
ATOM 2242 C C . ASP B 1 44 ? 2.426 18.578 26.5 1 96.12 44 ASP B C 1
ATOM 2244 O O . ASP B 1 44 ? 1.903 17.953 25.578 1 96.12 44 ASP B O 1
ATOM 2248 N N . ASP B 1 45 ? 2.926 19.766 26.359 1 96.44 45 ASP B N 1
ATOM 2249 C CA . ASP B 1 45 ? 3.025 20.391 25.031 1 96.44 45 ASP B CA 1
ATOM 2250 C C . ASP B 1 45 ? 3.971 19.609 24.125 1 96.44 45 ASP B C 1
ATOM 2252 O O . ASP B 1 45 ? 3.709 19.453 22.938 1 96.44 45 ASP B O 1
ATOM 2256 N N . VAL B 1 46 ? 5.062 19.125 24.734 1 97.5 46 VAL B N 1
ATOM 2257 C CA . VAL B 1 46 ? 6.016 18.312 23.969 1 97.5 46 VAL B CA 1
ATOM 2258 C C . VAL B 1 46 ? 5.348 17.016 23.516 1 97.5 46 VAL B C 1
ATOM 2260 O O . VAL B 1 46 ? 5.473 16.625 22.359 1 97.5 46 VAL B O 1
ATOM 2263 N N . TYR B 1 47 ? 4.625 16.438 24.422 1 95 47 TYR B N 1
ATOM 2264 C CA . TYR B 1 47 ? 3.908 15.203 24.094 1 95 47 TYR B CA 1
ATOM 2265 C C . TYR B 1 47 ? 2.945 15.422 22.938 1 95 47 TYR B C 1
ATOM 2267 O O . TYR B 1 47 ? 2.916 14.625 21.984 1 95 47 TYR B O 1
ATOM 2275 N N . GLU B 1 48 ? 2.203 16.438 23 1 95.06 48 GLU B N 1
ATOM 2276 C CA . GLU B 1 48 ? 1.234 16.75 21.953 1 95.06 48 GLU B CA 1
ATOM 2277 C C . GLU B 1 48 ? 1.926 16.969 20.609 1 95.06 48 GLU B C 1
ATOM 2279 O O . GLU B 1 48 ? 1.458 16.5 19.578 1 95.06 48 GLU B O 1
ATOM 2284 N N . ALA B 1 49 ? 3.016 17.688 20.641 1 96.88 49 ALA B N 1
ATOM 2285 C CA . ALA B 1 49 ? 3.775 17.969 19.422 1 96.88 49 ALA B CA 1
ATOM 2286 C C . ALA B 1 49 ? 4.312 16.672 18.812 1 96.88 49 ALA B C 1
ATOM 2288 O O . ALA B 1 49 ? 4.23 16.469 17.594 1 96.88 49 ALA B O 1
ATOM 2289 N N . ILE B 1 50 ? 4.801 15.859 19.656 1 95.81 50 ILE B N 1
ATOM 2290 C CA . ILE B 1 50 ? 5.375 14.602 19.203 1 95.81 50 ILE B CA 1
ATOM 2291 C C . ILE B 1 50 ? 4.277 13.711 18.625 1 95.81 50 ILE B C 1
ATOM 2293 O O . ILE B 1 50 ? 4.461 13.094 17.578 1 95.81 50 ILE B O 1
ATOM 2297 N N . GLN B 1 51 ? 3.148 13.664 19.25 1 93.88 51 GLN B N 1
ATOM 2298 C CA . GLN B 1 51 ? 2.025 12.883 18.734 1 93.88 51 GLN B CA 1
ATOM 2299 C C . GLN B 1 51 ? 1.598 13.383 17.359 1 93.88 51 GLN B C 1
ATOM 2301 O O . GLN B 1 51 ? 1.307 12.578 16.469 1 93.88 51 GLN B O 1
ATOM 2306 N N . ALA B 1 52 ? 1.556 14.68 17.203 1 94.88 52 ALA B N 1
ATOM 2307 C CA . ALA B 1 52 ? 1.217 15.258 15.914 1 94.88 52 ALA B CA 1
ATOM 2308 C C . ALA B 1 52 ? 2.234 14.852 14.852 1 94.88 52 ALA B C 1
ATOM 2310 O O . ALA B 1 52 ? 1.862 14.484 13.727 1 94.88 52 ALA B O 1
ATOM 2311 N N . LEU B 1 53 ? 3.475 14.883 15.219 1 96.31 53 LEU B N 1
ATOM 2312 C CA . LEU B 1 53 ? 4.539 14.555 14.281 1 96.31 53 LEU B CA 1
ATOM 2313 C C . LEU B 1 53 ? 4.551 13.062 13.969 1 96.31 53 LEU B C 1
ATOM 2315 O O . LEU B 1 53 ? 5.02 12.648 12.898 1 96.31 53 LEU B O 1
ATOM 2319 N N . ILE B 1 54 ? 4.047 12.234 14.906 1 94.44 54 ILE B N 1
ATOM 2320 C CA . ILE B 1 54 ? 3.861 10.812 14.641 1 94.44 54 ILE B CA 1
ATOM 2321 C C . ILE B 1 54 ? 2.75 10.625 13.609 1 94.44 54 ILE B C 1
ATOM 2323 O O . ILE B 1 54 ? 2.932 9.914 12.617 1 94.44 54 ILE B O 1
ATOM 2327 N N . THR B 1 55 ? 1.657 11.312 13.797 1 94.06 55 THR B N 1
ATOM 2328 C CA . THR B 1 55 ? 0.534 11.242 12.875 1 94.06 55 THR B CA 1
ATOM 2329 C C . THR B 1 55 ? 0.949 11.711 11.484 1 94.06 55 THR B C 1
ATOM 2331 O O . THR B 1 55 ? 0.541 11.125 10.477 1 94.06 55 THR B O 1
ATOM 2334 N N . GLU B 1 56 ? 1.812 12.703 11.461 1 94.62 56 GLU B N 1
ATOM 2335 C CA . GLU B 1 56 ? 2.273 13.273 10.195 1 94.62 56 GLU B CA 1
ATOM 2336 C C . GLU B 1 56 ? 3.412 12.453 9.602 1 94.62 56 GLU B C 1
ATOM 2338 O O . GLU B 1 56 ? 3.902 12.758 8.516 1 94.62 56 GLU B O 1
ATOM 2343 N N . GLN B 1 57 ? 3.846 11.438 10.32 1 93.25 57 GLN B N 1
ATOM 2344 C CA . GLN B 1 57 ? 4.812 10.438 9.867 1 93.25 57 GLN B CA 1
ATOM 2345 C C . GLN B 1 57 ? 6.199 11.055 9.711 1 93.25 57 GLN B C 1
ATOM 2347 O O . GLN B 1 57 ? 6.945 10.688 8.797 1 93.25 57 GLN B O 1
ATOM 2352 N N . VAL B 1 58 ? 6.461 12.086 10.508 1 95.38 58 VAL B N 1
ATOM 2353 C CA . VAL B 1 58 ? 7.809 12.625 10.648 1 95.38 58 VAL B CA 1
ATOM 2354 C C . VAL B 1 58 ? 8.578 11.828 11.695 1 95.38 58 VAL B C 1
ATOM 2356 O O . VAL B 1 58 ? 9.766 11.539 11.516 1 95.38 58 VAL B O 1
ATOM 2359 N N . ILE B 1 59 ? 7.895 11.5 12.742 1 94.94 59 ILE B N 1
ATOM 2360 C CA . ILE B 1 59 ? 8.406 10.734 13.875 1 94.94 59 ILE B CA 1
ATOM 2361 C C . ILE B 1 59 ? 7.703 9.375 13.938 1 94.94 59 ILE B C 1
ATOM 2363 O O . ILE B 1 59 ? 6.535 9.258 13.562 1 94.94 59 ILE B O 1
ATOM 2367 N N . LYS B 1 60 ? 8.391 8.359 14.32 1 90.5 60 LYS B N 1
ATOM 2368 C CA . LYS B 1 60 ? 7.84 7.023 14.539 1 90.5 60 LYS B CA 1
ATOM 2369 C C . LYS B 1 60 ? 7.891 6.641 16.016 1 90.5 60 LYS B C 1
ATOM 2371 O O . LYS B 1 60 ? 8.867 6.938 16.703 1 90.5 60 LYS B O 1
ATOM 2376 N N . ASP B 1 61 ? 6.852 6.027 16.438 1 86.62 61 ASP B N 1
ATOM 2377 C CA . ASP B 1 61 ? 6.816 5.504 17.797 1 86.62 61 ASP B CA 1
ATOM 2378 C C . ASP B 1 61 ? 7.152 4.012 17.828 1 86.62 61 ASP B C 1
ATOM 2380 O O . ASP B 1 61 ? 6.41 3.197 17.281 1 86.62 61 ASP B O 1
ATOM 2384 N N . ASN B 1 62 ? 8.227 3.701 18.375 1 73.94 62 ASN B N 1
ATOM 2385 C CA . ASN B 1 62 ? 8.641 2.307 18.5 1 73.94 62 ASN B CA 1
ATOM 2386 C C . ASN B 1 62 ? 8.266 1.733 19.859 1 73.94 62 ASN B C 1
ATOM 2388 O O . ASN B 1 62 ? 8.477 2.375 20.891 1 73.94 62 ASN B O 1
ATOM 2392 N N . PHE B 1 63 ? 7.441 0.748 19.922 1 65.38 63 PHE B N 1
ATOM 2393 C CA . PHE B 1 63 ? 6.984 0.136 21.156 1 65.38 63 PHE B CA 1
ATOM 2394 C C . PHE B 1 63 ? 8.133 0.011 22.156 1 65.38 63 PHE B C 1
ATOM 2396 O O . PHE B 1 63 ? 8 0.41 23.312 1 65.38 63 PHE B O 1
ATOM 2403 N N . GLU B 1 64 ? 9.273 -0.52 21.766 1 63.69 64 GLU B N 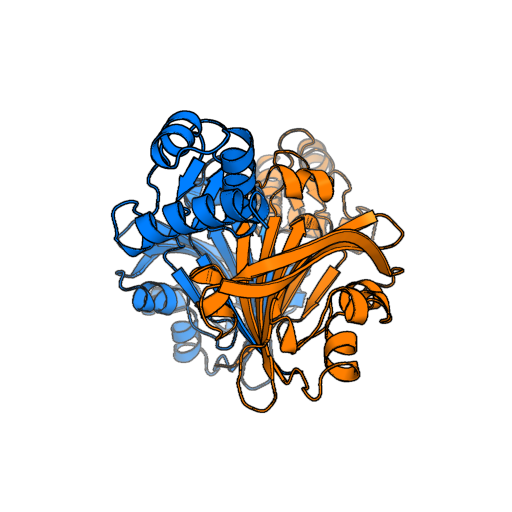1
ATOM 2404 C CA . GLU B 1 64 ? 10.328 -0.86 22.719 1 63.69 64 GLU B CA 1
ATOM 2405 C C . GLU B 1 64 ? 11.375 0.245 22.797 1 63.69 64 GLU B C 1
ATOM 2407 O O . GLU B 1 64 ? 11.828 0.604 23.891 1 63.69 64 GLU B O 1
ATOM 2412 N N . GLU B 1 65 ? 11.656 0.917 21.75 1 74.06 65 GLU B N 1
ATOM 2413 C CA . GLU B 1 65 ? 12.836 1.778 21.672 1 74.06 65 GLU B CA 1
ATOM 2414 C C . GLU B 1 65 ? 12.445 3.25 21.797 1 74.06 65 GLU B C 1
ATOM 2416 O O . GLU B 1 65 ? 13.32 4.121 21.859 1 74.06 65 GLU B O 1
ATOM 2421 N N . GLY B 1 66 ? 11.141 3.533 21.938 1 83.19 66 GLY B N 1
ATOM 2422 C CA . GLY B 1 66 ? 10.719 4.922 22.031 1 83.19 66 GLY B CA 1
ATOM 2423 C C . GLY B 1 66 ? 10.539 5.582 20.672 1 83.19 66 GLY B C 1
ATOM 2424 O O . GLY B 1 66 ? 10.297 4.906 19.672 1 83.19 66 GLY B O 1
ATOM 2425 N N . THR B 1 67 ? 10.609 7.023 20.641 1 91.62 67 THR B N 1
ATOM 2426 C CA . THR B 1 67 ? 10.32 7.766 19.406 1 91.62 67 THR B CA 1
ATOM 2427 C C . THR B 1 67 ? 11.602 8.062 18.641 1 91.62 67 THR B C 1
ATOM 2429 O O . THR B 1 67 ? 12.641 8.336 19.25 1 91.62 67 THR B O 1
ATOM 2432 N N . SER B 1 68 ? 11.57 7.938 17.391 1 94.62 68 SER B N 1
ATOM 2433 C CA . SER B 1 68 ? 12.695 8.227 16.5 1 94.62 68 SER B CA 1
ATOM 2434 C C . SER B 1 68 ? 12.234 8.93 15.234 1 94.62 68 SER B C 1
ATOM 2436 O O . SER B 1 68 ? 11.039 8.938 14.922 1 94.62 68 SER B O 1
ATOM 2438 N N . VAL B 1 69 ? 13.18 9.617 14.609 1 95.69 69 VAL B N 1
ATOM 2439 C CA . VAL B 1 69 ? 12.867 10.195 13.305 1 95.69 69 VAL B CA 1
ATOM 2440 C C . VAL B 1 69 ? 12.57 9.078 12.305 1 95.69 69 VAL B C 1
ATOM 2442 O O . VAL B 1 69 ? 13.328 8.109 12.195 1 95.69 69 VAL B O 1
ATOM 2445 N N . LYS B 1 70 ? 11.453 9.164 11.625 1 92.81 70 LYS B N 1
ATOM 2446 C CA . LYS B 1 70 ? 11.062 8.133 10.672 1 92.81 70 LYS B CA 1
ATOM 2447 C C . LYS B 1 70 ? 12.055 8.047 9.516 1 92.81 70 LYS B C 1
ATOM 2449 O O . LYS B 1 70 ? 12.422 9.07 8.93 1 92.81 70 LYS B O 1
ATOM 2454 N N . SER B 1 71 ? 12.445 6.832 9.25 1 91.31 71 SER B N 1
ATOM 2455 C CA . SER B 1 71 ? 13.305 6.602 8.094 1 91.31 71 SER B CA 1
ATOM 2456 C C . SER B 1 71 ? 12.492 6.582 6.805 1 91.31 71 SER B C 1
ATOM 2458 O O . SER B 1 71 ? 11.344 6.141 6.793 1 91.31 71 SER B O 1
ATOM 2460 N N . LEU B 1 72 ? 13.047 7.047 5.789 1 88.38 72 LEU B N 1
ATOM 2461 C CA . LEU B 1 72 ? 12.414 6.977 4.477 1 88.38 72 LEU B CA 1
ATOM 2462 C C . LEU B 1 72 ? 12.68 5.625 3.82 1 88.38 72 LEU B C 1
ATOM 2464 O O . LEU B 1 72 ? 13.773 5.074 3.932 1 88.38 72 LEU B O 1
ATOM 2468 N N . PRO B 1 73 ? 11.617 5.055 3.227 1 92 73 PRO B N 1
ATOM 2469 C CA . PRO B 1 73 ? 11.891 3.84 2.457 1 92 73 PRO B CA 1
ATOM 2470 C C . PRO B 1 73 ? 12.922 4.059 1.354 1 92 73 PRO B C 1
ATOM 2472 O O . PRO B 1 73 ? 12.938 5.113 0.718 1 92 73 PRO B O 1
ATOM 2475 N N . PRO B 1 74 ? 13.75 3.115 1.139 1 93.75 74 PRO B N 1
ATOM 2476 C CA . PRO B 1 74 ? 14.812 3.291 0.148 1 93.75 74 PRO B CA 1
ATOM 2477 C C . PRO B 1 74 ? 14.305 3.195 -1.288 1 93.75 74 PRO B C 1
ATOM 2479 O O . PRO B 1 74 ? 14.945 3.707 -2.209 1 93.75 74 PRO B O 1
ATOM 2482 N N . PHE B 1 75 ? 13.156 2.547 -1.472 1 95.38 75 PHE B N 1
ATOM 2483 C CA . PHE B 1 75 ? 12.688 2.344 -2.838 1 95.38 75 PHE B CA 1
ATOM 2484 C C . PHE B 1 75 ? 11.391 3.102 -3.084 1 95.38 75 PHE B C 1
ATOM 2486 O O . PHE B 1 75 ? 10.508 3.131 -2.221 1 95.38 75 PHE B O 1
ATOM 2493 N N . PHE B 1 76 ? 11.438 3.688 -4.207 1 92.31 76 PHE B N 1
ATOM 2494 C CA . PHE B 1 76 ? 10.25 4.34 -4.758 1 92.31 76 PHE B CA 1
ATOM 2495 C C . PHE B 1 76 ? 9.742 3.598 -5.988 1 92.31 76 PHE B C 1
ATOM 2497 O O . PHE B 1 76 ? 10.508 3.35 -6.926 1 92.31 76 PHE B O 1
ATOM 2504 N N . TYR B 1 77 ? 8.484 3.229 -5.895 1 94.44 77 TYR B N 1
ATOM 2505 C CA . TYR B 1 77 ? 7.891 2.508 -7.02 1 94.44 77 TYR B CA 1
ATOM 2506 C C . TYR B 1 77 ? 6.793 3.332 -7.68 1 94.44 77 TYR B C 1
ATOM 2508 O O . TYR B 1 77 ? 5.719 3.523 -7.102 1 94.44 77 TYR B O 1
ATOM 2516 N N . PRO B 1 78 ? 7.051 3.824 -8.906 1 94.06 78 PRO B N 1
ATOM 2517 C CA . PRO B 1 78 ? 6.031 4.621 -9.594 1 94.06 78 PRO B CA 1
ATOM 2518 C C . PRO B 1 78 ? 4.859 3.777 -10.094 1 94.06 78 PRO B C 1
ATOM 2520 O O . PRO B 1 78 ? 5.066 2.695 -10.648 1 94.06 78 PRO B O 1
ATOM 2523 N N . LEU B 1 79 ? 3.699 4.242 -9.859 1 94.75 79 LEU B N 1
ATOM 2524 C CA . LEU B 1 79 ? 2.516 3.486 -10.25 1 94.75 79 LEU B CA 1
ATOM 2525 C C . LEU B 1 79 ? 1.918 4.043 -11.539 1 94.75 79 LEU B C 1
ATOM 2527 O O . LEU B 1 79 ? 1.024 3.43 -12.125 1 94.75 79 LEU B O 1
ATOM 2531 N N . ASN B 1 80 ? 2.443 5.152 -12.062 1 91.69 80 ASN B N 1
ATOM 2532 C CA . ASN B 1 80 ? 1.986 5.719 -13.32 1 91.69 80 ASN B CA 1
ATOM 2533 C C . ASN B 1 80 ? 2.627 5.02 -14.516 1 91.69 80 ASN B C 1
ATOM 2535 O O . ASN B 1 80 ? 2.193 5.203 -15.656 1 91.69 80 ASN B O 1
ATOM 2539 N N . GLU B 1 81 ? 3.678 4.262 -14.227 1 90.75 81 GLU B N 1
ATOM 2540 C CA . GLU B 1 81 ? 4.383 3.547 -15.289 1 90.75 81 GLU B CA 1
ATOM 2541 C C . GLU B 1 81 ? 4.715 2.117 -14.867 1 90.75 81 GLU B C 1
ATOM 2543 O O . GLU B 1 81 ? 4.875 1.839 -13.672 1 90.75 81 GLU B O 1
ATOM 2548 N N . LEU B 1 82 ? 4.812 1.307 -15.852 1 90.12 82 LEU B N 1
ATOM 2549 C CA . LEU B 1 82 ? 5.203 -0.079 -15.609 1 90.12 82 LEU B CA 1
ATOM 2550 C C . LEU B 1 82 ? 6.719 -0.238 -15.703 1 90.12 82 LEU B C 1
ATOM 2552 O O . LEU B 1 82 ? 7.289 -0.19 -16.797 1 90.12 82 LEU B O 1
ATOM 2556 N N . ILE B 1 83 ? 7.383 -0.345 -14.586 1 89.38 83 ILE B N 1
ATOM 2557 C CA . ILE B 1 83 ? 8.82 -0.615 -14.586 1 89.38 83 ILE B CA 1
ATOM 2558 C C . ILE B 1 83 ? 9.094 -1.944 -13.883 1 89.38 83 ILE B C 1
ATOM 2560 O O . ILE B 1 83 ? 8.289 -2.398 -13.062 1 89.38 83 ILE B O 1
ATOM 2564 N N . SER B 1 84 ? 10.141 -2.551 -14.219 1 89.38 84 SER B N 1
ATOM 2565 C CA . SER B 1 84 ? 10.523 -3.812 -13.594 1 89.38 84 SER B CA 1
ATOM 2566 C C . SER B 1 84 ? 11.07 -3.586 -12.188 1 89.38 84 SER B C 1
ATOM 2568 O O . SER B 1 84 ? 11.469 -2.471 -11.844 1 89.38 84 SER B O 1
ATOM 2570 N N . ILE B 1 85 ? 11.07 -4.539 -11.383 1 93.69 85 ILE B N 1
ATOM 2571 C CA . ILE B 1 85 ? 11.656 -4.5 -10.055 1 93.69 85 ILE B CA 1
ATOM 2572 C C . ILE B 1 85 ? 13.148 -4.176 -10.164 1 93.69 85 ILE B C 1
ATOM 2574 O O . ILE B 1 85 ? 13.68 -3.408 -9.359 1 93.69 85 ILE B O 1
ATOM 2578 N N . GLY B 1 86 ? 13.805 -4.836 -11.109 1 93.44 86 GLY B N 1
ATOM 2579 C CA . GLY B 1 86 ? 15.211 -4.535 -11.32 1 93.44 86 GLY B CA 1
ATOM 2580 C C . GLY B 1 86 ? 15.477 -3.061 -11.562 1 93.44 86 GLY B C 1
ATOM 2581 O O . GLY B 1 86 ? 16.406 -2.492 -10.992 1 93.44 86 GLY B O 1
ATOM 2582 N N . GLN B 1 87 ? 14.703 -2.467 -12.43 1 92.75 87 GLN B N 1
ATOM 2583 C CA . GLN B 1 87 ? 14.844 -1.045 -12.727 1 92.75 87 GLN B CA 1
ATOM 2584 C C . GLN B 1 87 ? 14.594 -0.196 -11.484 1 92.75 87 GLN B C 1
ATOM 2586 O O . GLN B 1 87 ? 15.289 0.796 -11.258 1 92.75 87 GLN B O 1
ATOM 2591 N N . MET B 1 88 ? 13.562 -0.537 -10.68 1 94.06 88 MET B N 1
ATOM 2592 C CA . MET B 1 88 ? 13.273 0.158 -9.43 1 94.06 88 MET B CA 1
ATOM 2593 C C . MET B 1 88 ? 14.508 0.176 -8.523 1 94.06 88 MET B C 1
ATOM 2595 O O . MET B 1 88 ? 14.852 1.218 -7.969 1 94.06 88 MET B O 1
ATOM 2599 N N . ILE B 1 89 ? 15.172 -0.953 -8.375 1 96.5 89 ILE B N 1
ATOM 2600 C CA . ILE B 1 89 ? 16.344 -1.102 -7.516 1 96.5 89 ILE B CA 1
ATOM 2601 C C . ILE B 1 89 ? 17.5 -0.257 -8.055 1 96.5 89 ILE B C 1
ATOM 2603 O O . ILE B 1 89 ? 18.156 0.462 -7.305 1 96.5 89 ILE B O 1
ATOM 2607 N N . LYS B 1 90 ? 17.672 -0.273 -9.367 1 96.25 90 LYS B N 1
ATOM 2608 C CA . LYS B 1 90 ? 18.719 0.503 -10.016 1 96.25 90 LYS B CA 1
ATOM 2609 C C . LYS B 1 90 ? 18.469 2 -9.883 1 96.25 90 LYS B C 1
ATOM 2611 O O . LYS B 1 90 ? 19.391 2.777 -9.641 1 96.25 90 LYS B O 1
ATOM 2616 N N . ASN B 1 91 ? 17.203 2.4 -10.055 1 95.56 91 ASN B N 1
ATOM 2617 C CA . ASN B 1 91 ? 16.828 3.805 -9.906 1 95.56 91 ASN B CA 1
ATOM 2618 C C . ASN B 1 91 ? 17.203 4.332 -8.523 1 95.56 91 ASN B C 1
ATOM 2620 O O . ASN B 1 91 ? 17.5 5.52 -8.367 1 95.56 91 ASN B O 1
ATOM 2624 N N . ALA B 1 92 ? 17.188 3.436 -7.52 1 96.19 92 ALA B N 1
ATOM 2625 C CA . ALA B 1 92 ? 17.516 3.83 -6.148 1 96.19 92 ALA B CA 1
ATOM 2626 C C . ALA B 1 92 ? 19.016 3.836 -5.918 1 96.19 92 ALA B C 1
ATOM 2628 O O . ALA B 1 92 ? 19.484 4.188 -4.828 1 96.19 92 ALA B O 1
ATOM 2629 N N . GLY B 1 93 ? 19.766 3.436 -6.898 1 97.12 93 GLY B N 1
ATOM 2630 C CA . GLY B 1 93 ? 21.219 3.545 -6.84 1 97.12 93 GLY B CA 1
ATOM 2631 C C . GLY B 1 93 ? 21.891 2.279 -6.344 1 97.12 93 GLY B C 1
ATOM 2632 O O . GLY B 1 93 ? 23.062 2.301 -5.969 1 97.12 93 GLY B O 1
ATOM 2633 N N . PHE B 1 94 ? 21.188 1.179 -6.281 1 97.69 94 PHE B N 1
ATOM 2634 C CA . PHE B 1 94 ? 21.75 -0.075 -5.785 1 97.69 94 PHE B CA 1
ATOM 2635 C C . PHE B 1 94 ? 22.062 -1.018 -6.941 1 97.69 94 PHE B C 1
ATOM 2637 O O . PHE B 1 94 ? 21.547 -0.847 -8.047 1 97.69 94 PHE B O 1
ATOM 2644 N N . GLU B 1 95 ? 22.938 -1.988 -6.711 1 97.12 95 GLU B N 1
ATOM 2645 C CA . GLU B 1 95 ? 23.156 -3.082 -7.652 1 97.12 95 GLU B CA 1
ATOM 2646 C C . GLU B 1 95 ? 22.062 -4.148 -7.527 1 97.12 95 GLU B C 1
ATOM 2648 O O . GLU B 1 95 ? 21.891 -4.73 -6.457 1 97.12 95 GLU B O 1
ATOM 2653 N N . CYS B 1 96 ? 21.406 -4.383 -8.562 1 95.62 96 CYS B N 1
ATOM 2654 C CA . CYS B 1 96 ? 20.344 -5.375 -8.578 1 95.62 96 CYS B CA 1
ATOM 2655 C C . CYS B 1 96 ? 20.906 -6.785 -8.711 1 95.62 96 CYS B C 1
ATOM 2657 O O . CYS B 1 96 ? 21.828 -7.012 -9.5 1 95.62 96 CYS B O 1
ATOM 2659 N N . GLY B 1 97 ? 20.391 -7.734 -7.965 1 95.44 97 GLY B N 1
ATOM 2660 C CA . GLY B 1 97 ? 20.734 -9.148 -8.062 1 95.44 97 GLY B CA 1
ATOM 2661 C C . GLY B 1 97 ? 19.516 -10.055 -8.07 1 95.44 97 GLY B C 1
ATOM 2662 O O . GLY B 1 97 ? 18.391 -9.602 -7.816 1 95.44 97 GLY B O 1
ATOM 2663 N N . THR B 1 98 ? 19.734 -11.281 -8.5 1 94.5 98 THR B N 1
ATOM 2664 C CA . THR B 1 98 ? 18.672 -12.281 -8.539 1 94.5 98 THR B CA 1
ATOM 2665 C C . THR B 1 98 ? 19.125 -13.586 -7.891 1 94.5 98 THR B C 1
ATOM 2667 O O . THR B 1 98 ? 20.219 -14.07 -8.172 1 94.5 98 THR B O 1
ATOM 2670 N N . GLU B 1 99 ? 18.422 -14.055 -6.957 1 95.19 99 GLU B N 1
ATOM 2671 C CA . GLU B 1 99 ? 18.531 -15.414 -6.449 1 95.19 99 GLU B CA 1
ATOM 2672 C C . GLU B 1 99 ? 17.375 -16.281 -6.91 1 95.19 99 GLU B C 1
ATOM 2674 O O . GLU B 1 99 ? 16.203 -15.953 -6.66 1 95.19 99 GLU B O 1
ATOM 2679 N N . TYR B 1 100 ? 17.656 -17.328 -7.586 1 94.12 100 TYR B N 1
ATOM 2680 C CA . TYR B 1 100 ? 16.625 -18.234 -8.07 1 94.12 100 TYR B CA 1
ATOM 2681 C C . TYR B 1 100 ? 16.219 -19.234 -6.992 1 94.12 100 TYR B C 1
ATOM 2683 O O . TYR B 1 100 ? 17.062 -19.969 -6.477 1 94.12 100 TYR B O 1
ATOM 2691 N N . LEU B 1 101 ? 14.992 -19.141 -6.66 1 94.88 101 LEU B N 1
ATOM 2692 C CA . LEU B 1 101 ? 14.5 -19.984 -5.574 1 94.88 101 LEU B CA 1
ATOM 2693 C C . LEU B 1 101 ? 13.898 -21.281 -6.113 1 94.88 101 LEU B C 1
ATOM 2695 O O . LEU B 1 101 ? 14.07 -22.344 -5.523 1 94.88 101 LEU B O 1
ATOM 2699 N N . ASN B 1 102 ? 13.125 -21.188 -7.18 1 93.19 102 ASN B N 1
ATOM 2700 C CA . ASN B 1 102 ? 12.469 -22.375 -7.727 1 93.19 102 ASN B CA 1
ATOM 2701 C C . ASN B 1 102 ? 12.102 -22.188 -9.195 1 93.19 102 ASN B C 1
ATOM 2703 O O . ASN B 1 102 ? 11.68 -21.094 -9.602 1 93.19 102 ASN B O 1
ATOM 2707 N N . PHE B 1 103 ? 12.383 -23.188 -9.992 1 92.62 103 PHE B N 1
ATOM 2708 C CA . PHE B 1 103 ? 11.859 -23.344 -11.344 1 92.62 103 PHE B CA 1
ATOM 2709 C C . PHE B 1 103 ? 10.992 -24.594 -11.438 1 92.62 103 PHE B C 1
ATOM 2711 O O . PHE B 1 103 ? 11.422 -25.688 -11.062 1 92.62 103 PHE B O 1
ATOM 2718 N N . ASP B 1 104 ? 9.836 -24.328 -11.945 1 94 104 ASP B N 1
ATOM 2719 C CA . ASP B 1 104 ? 8.945 -25.484 -12.008 1 94 104 ASP B CA 1
ATOM 2720 C C . ASP B 1 104 ? 7.953 -25.359 -13.156 1 94 104 ASP B C 1
ATOM 2722 O O . ASP B 1 104 ? 7.871 -24.312 -13.797 1 94 104 ASP B O 1
ATOM 2726 N N . GLU B 1 105 ? 7.418 -26.438 -13.531 1 94.69 105 GLU B N 1
ATOM 2727 C CA . GLU B 1 105 ? 6.273 -26.531 -14.43 1 94.69 105 GLU B CA 1
ATOM 2728 C C . GLU B 1 105 ? 5.113 -27.266 -13.773 1 94.69 105 GLU B C 1
ATOM 2730 O O . GLU B 1 105 ? 5.281 -28.375 -13.258 1 94.69 105 GLU B O 1
ATOM 2735 N N . GLN B 1 106 ? 4.012 -26.688 -13.75 1 94.56 106 GLN B N 1
ATOM 2736 C CA . GLN B 1 106 ? 2.838 -27.266 -13.102 1 94.56 106 GLN B CA 1
ATOM 2737 C C . GLN B 1 106 ? 1.601 -27.109 -13.984 1 94.56 106 GLN B C 1
ATOM 2739 O O . GLN B 1 106 ? 1.513 -26.188 -14.797 1 94.56 106 GLN B O 1
ATOM 2744 N N . PRO B 1 107 ? 0.679 -28.125 -13.852 1 95.94 107 PRO B N 1
ATOM 2745 C CA . PRO B 1 107 ? -0.59 -27.922 -14.562 1 95.94 107 PRO B CA 1
ATOM 2746 C C . PRO B 1 107 ? -1.386 -26.734 -14.016 1 95.94 107 PRO B C 1
ATOM 2748 O O . PRO B 1 107 ? -1.395 -26.5 -12.805 1 95.94 107 PRO B O 1
ATOM 2751 N N . ALA B 1 108 ? -2.088 -26.016 -14.875 1 96.94 108 ALA B N 1
ATOM 2752 C CA . ALA B 1 108 ? -2.895 -24.859 -14.492 1 96.94 108 ALA B CA 1
ATOM 2753 C C . ALA B 1 108 ? -4.059 -25.266 -13.602 1 96.94 108 ALA B C 1
ATOM 2755 O O . ALA B 1 108 ? -4.902 -26.078 -14.008 1 96.94 108 ALA B O 1
ATOM 2756 N N . THR B 1 109 ? -4.074 -24.766 -12.375 1 96.62 109 THR B N 1
ATOM 2757 C CA . THR B 1 109 ? -5.289 -24.875 -11.578 1 96.62 109 THR B CA 1
ATOM 2758 C C . THR B 1 109 ? -6.41 -24.047 -12.195 1 96.62 109 THR B C 1
ATOM 2760 O O . THR B 1 109 ? -6.195 -23.312 -13.164 1 96.62 109 THR B O 1
ATOM 2763 N N . MET B 1 110 ? -7.602 -24.172 -11.656 1 95.88 110 MET B N 1
ATOM 2764 C CA . MET B 1 110 ? -8.703 -23.344 -12.141 1 95.88 110 MET B CA 1
ATOM 2765 C C . MET B 1 110 ? -8.375 -21.859 -11.984 1 95.88 110 MET B C 1
ATOM 2767 O O . MET B 1 110 ? -8.703 -21.062 -12.852 1 95.88 110 MET B O 1
ATOM 2771 N N . LEU B 1 111 ? -7.672 -21.516 -10.906 1 96 111 LEU B N 1
ATOM 2772 C CA . LEU B 1 111 ? -7.254 -20.125 -10.688 1 96 111 LEU B CA 1
ATOM 2773 C C . LEU B 1 111 ? -6.262 -19.688 -11.758 1 96 111 LEU B C 1
ATOM 2775 O O . LEU B 1 111 ? -6.445 -18.641 -12.375 1 96 111 LEU B O 1
ATOM 2779 N N . ASP B 1 112 ? -5.23 -20.484 -11.953 1 97.12 112 ASP B N 1
ATOM 2780 C CA . ASP B 1 112 ? -4.227 -20.188 -12.969 1 97.12 112 ASP B CA 1
ATOM 2781 C C . ASP B 1 112 ? -4.871 -20.047 -14.352 1 97.12 112 ASP B C 1
ATOM 2783 O O . ASP B 1 112 ? -4.527 -19.141 -15.117 1 97.12 112 ASP B O 1
ATOM 2787 N N . ALA B 1 113 ? -5.75 -21.016 -14.633 1 97.06 113 ALA B N 1
ATOM 2788 C CA . ALA B 1 113 ? -6.422 -21.047 -15.93 1 97.06 113 ALA B CA 1
ATOM 2789 C C . ALA B 1 113 ? -7.168 -19.75 -16.188 1 97.06 113 ALA B C 1
ATOM 2791 O O . ALA B 1 113 ? -7.102 -19.188 -17.297 1 97.06 113 ALA B O 1
ATOM 2792 N N . ASN B 1 114 ? -7.832 -19.297 -15.203 1 95.94 114 ASN B N 1
ATOM 2793 C CA . ASN B 1 114 ? -8.562 -18.047 -15.312 1 95.94 114 ASN B CA 1
ATOM 2794 C C . ASN B 1 114 ? -7.621 -16.859 -15.461 1 95.94 114 ASN B C 1
ATOM 2796 O O . ASN B 1 114 ? -7.844 -15.984 -16.312 1 95.94 114 ASN B O 1
ATOM 2800 N N . LEU B 1 115 ? -6.535 -16.781 -14.727 1 96.5 115 LEU B N 1
ATOM 2801 C CA . LEU B 1 115 ? -5.598 -15.664 -14.688 1 96.5 115 LEU B CA 1
ATOM 2802 C C . LEU B 1 115 ? -4.812 -15.57 -15.992 1 96.5 115 LEU B C 1
ATOM 2804 O O . LEU B 1 115 ? -4.488 -14.469 -16.438 1 96.5 115 LEU B O 1
ATOM 2808 N N . LEU B 1 116 ? -4.574 -16.75 -16.594 1 97.44 116 LEU B N 1
ATOM 2809 C CA . LEU B 1 116 ? -3.686 -16.781 -17.75 1 97.44 116 LEU B CA 1
ATOM 2810 C C . LEU B 1 116 ? -4.473 -17.062 -19.031 1 97.44 116 LEU B C 1
ATOM 2812 O O . LEU B 1 116 ? -3.891 -17.156 -20.109 1 97.44 116 LEU B O 1
ATOM 2816 N N . SER B 1 117 ? -5.793 -17.188 -18.906 1 96.19 117 SER B N 1
ATOM 2817 C CA . SER B 1 117 ? -6.672 -17.484 -20.031 1 96.19 117 SER B CA 1
ATOM 2818 C C . SER B 1 117 ? -6.215 -18.734 -20.781 1 96.19 117 SER B C 1
ATOM 2820 O O . SER B 1 117 ? -6.059 -18.703 -22 1 96.19 117 SER B O 1
ATOM 2822 N N . VAL B 1 118 ? -6.004 -19.844 -20.109 1 97 118 VAL B N 1
ATOM 2823 C CA . VAL B 1 118 ? -5.688 -21.156 -20.656 1 97 118 VAL B CA 1
ATOM 2824 C C . VAL B 1 118 ? -6.645 -22.203 -20.078 1 97 118 VAL B C 1
ATOM 2826 O O . VAL B 1 118 ? -7.445 -21.891 -19.188 1 97 118 VAL B O 1
ATOM 2829 N N . GLU B 1 119 ? -6.625 -23.359 -20.625 1 96.56 119 GLU B N 1
ATOM 2830 C CA . GLU B 1 119 ? -7.465 -24.438 -20.094 1 96.56 119 GLU B CA 1
ATOM 2831 C C . GLU B 1 119 ? -6.891 -25 -18.797 1 96.56 119 GLU B C 1
ATOM 2833 O O . GLU B 1 119 ? -5.672 -24.984 -18.594 1 96.56 119 GLU B O 1
ATOM 2838 N N . GLU B 1 120 ? -7.754 -25.438 -17.938 1 96.12 120 GLU B N 1
ATOM 2839 C CA . GLU B 1 120 ? -7.285 -26.172 -16.766 1 96.12 120 GLU B CA 1
ATOM 2840 C C . GLU B 1 120 ? -6.375 -27.328 -17.172 1 96.12 120 GLU B C 1
ATOM 2842 O O . GLU B 1 120 ? -6.641 -28.031 -18.156 1 96.12 120 GLU B O 1
ATOM 2847 N N . GLY B 1 121 ? -5.328 -27.484 -16.438 1 95.31 121 GLY B N 1
ATOM 2848 C CA . GLY B 1 121 ? -4.402 -28.578 -16.719 1 95.31 121 GLY B CA 1
ATOM 2849 C C . GLY B 1 121 ? -3.303 -28.172 -17.688 1 95.31 121 GLY B C 1
ATOM 2850 O O . GLY B 1 121 ? -2.312 -28.891 -17.828 1 95.31 121 GLY B O 1
ATOM 2851 N N . TYR B 1 122 ? -3.502 -27.031 -18.391 1 96 122 TYR B N 1
ATOM 2852 C CA . TYR B 1 122 ? -2.475 -26.562 -19.312 1 96 122 TYR B CA 1
ATOM 2853 C C . TYR B 1 122 ? -1.157 -26.328 -18.578 1 96 122 TYR B C 1
ATOM 2855 O O . TYR B 1 122 ? -1.147 -25.828 -17.453 1 96 122 TYR B O 1
ATOM 2863 N N . PRO B 1 123 ? -0.052 -26.656 -19.203 1 96.56 123 PRO B N 1
ATOM 2864 C CA . PRO B 1 123 ? 1.234 -26.453 -18.531 1 96.56 123 PRO B CA 1
ATOM 2865 C C . PRO B 1 123 ? 1.551 -24.984 -18.266 1 96.56 123 PRO B C 1
ATOM 2867 O O . PRO B 1 123 ? 1.445 -24.156 -19.172 1 96.56 123 PRO B O 1
ATOM 2870 N N . VAL B 1 124 ? 1.955 -24.656 -16.969 1 96.94 124 VAL B N 1
ATOM 2871 C CA . VAL B 1 124 ? 2.326 -23.312 -16.531 1 96.94 124 VAL B CA 1
ATOM 2872 C C . VAL B 1 124 ? 3.77 -23.312 -16.031 1 96.94 124 VAL B C 1
ATOM 2874 O O . VAL B 1 124 ? 4.16 -24.172 -15.234 1 96.94 124 VAL B O 1
ATOM 2877 N N . THR B 1 125 ? 4.559 -22.438 -16.594 1 96.75 125 THR B N 1
ATOM 2878 C CA . THR B 1 125 ? 5.906 -22.203 -16.078 1 96.75 125 THR B CA 1
ATOM 2879 C C . THR B 1 125 ? 5.859 -21.375 -14.797 1 96.75 125 THR B C 1
ATOM 2881 O O . THR B 1 125 ? 5.211 -20.328 -14.75 1 96.75 125 THR B O 1
ATOM 2884 N N . ILE B 1 126 ? 6.477 -21.891 -13.742 1 96.56 126 ILE B N 1
ATOM 2885 C CA . ILE B 1 126 ? 6.535 -21.203 -12.453 1 96.56 126 ILE B CA 1
ATOM 2886 C C . ILE B 1 126 ? 7.973 -20.781 -12.156 1 96.56 126 ILE B C 1
ATOM 2888 O O . ILE B 1 126 ? 8.883 -21.625 -12.133 1 96.56 126 ILE B O 1
ATOM 2892 N N . ILE B 1 127 ? 8.156 -19.5 -11.938 1 96.25 127 ILE B N 1
ATOM 2893 C CA . ILE B 1 127 ? 9.469 -18.969 -11.625 1 96.25 127 ILE B CA 1
ATOM 2894 C C . ILE B 1 127 ? 9.422 -18.203 -10.297 1 96.25 127 ILE B C 1
ATOM 2896 O O . ILE B 1 127 ? 8.648 -17.25 -10.156 1 96.25 127 ILE B O 1
ATOM 2900 N N . GLU B 1 128 ? 10.172 -18.641 -9.312 1 96.38 128 GLU B N 1
ATOM 2901 C CA . GLU B 1 128 ? 10.32 -17.969 -8.023 1 96.38 128 GLU B CA 1
ATOM 2902 C C . GLU B 1 128 ? 11.719 -17.391 -7.867 1 96.38 128 GLU B C 1
ATOM 2904 O O . GLU B 1 128 ? 12.711 -18.094 -8 1 96.38 128 GLU B O 1
ATOM 2909 N N . ARG B 1 129 ? 11.727 -16.141 -7.605 1 96.56 129 ARG B N 1
ATOM 2910 C CA . ARG B 1 129 ? 13.008 -15.453 -7.473 1 96.56 129 ARG B CA 1
ATOM 2911 C C . ARG B 1 129 ? 12.992 -14.5 -6.281 1 96.56 129 ARG B C 1
ATOM 2913 O O . ARG B 1 129 ? 11.93 -14.07 -5.836 1 96.56 129 ARG B O 1
ATOM 2920 N N . LEU B 1 130 ? 14.125 -14.312 -5.773 1 97.25 130 LEU B N 1
ATOM 2921 C CA . LEU B 1 130 ? 14.383 -13.25 -4.809 1 97.25 130 LEU B CA 1
ATOM 2922 C C . LEU B 1 130 ? 15.266 -12.164 -5.422 1 97.25 130 LEU B C 1
ATOM 2924 O O . LEU B 1 130 ? 16.375 -12.445 -5.875 1 97.25 130 LEU B O 1
ATOM 2928 N N . ARG B 1 131 ? 14.711 -11.008 -5.562 1 96.94 131 ARG B N 1
ATOM 2929 C CA . ARG B 1 131 ? 15.484 -9.867 -6.043 1 96.94 131 ARG B CA 1
ATOM 2930 C C . ARG B 1 131 ? 16.203 -9.172 -4.895 1 96.94 131 ARG B C 1
ATOM 2932 O O . ARG B 1 131 ? 15.641 -8.984 -3.814 1 96.94 131 ARG B O 1
ATOM 2939 N N . THR B 1 132 ? 17.453 -8.805 -5.152 1 97.5 132 THR B N 1
ATOM 2940 C CA . THR B 1 132 ? 18.266 -8.242 -4.082 1 97.5 132 THR B CA 1
ATOM 2941 C C . THR B 1 132 ? 18.828 -6.879 -4.492 1 97.5 132 THR B C 1
ATOM 2943 O O . THR B 1 132 ? 18.938 -6.578 -5.68 1 97.5 132 THR B O 1
ATOM 2946 N N . ALA B 1 133 ? 19.047 -6.004 -3.574 1 97.94 133 ALA B N 1
ATOM 2947 C CA . ALA B 1 133 ? 19.812 -4.762 -3.695 1 97.94 133 ALA B CA 1
ATOM 2948 C C . ALA B 1 133 ? 21.109 -4.832 -2.91 1 97.94 133 ALA B C 1
ATOM 2950 O O . ALA B 1 133 ? 21.109 -4.879 -1.678 1 97.94 133 ALA B O 1
ATOM 2951 N N . ASP B 1 134 ? 22.297 -4.887 -3.564 1 97.81 134 ASP B N 1
ATOM 2952 C CA . ASP B 1 134 ? 23.609 -5.059 -2.934 1 97.81 134 ASP B CA 1
ATOM 2953 C C . ASP B 1 134 ? 23.641 -6.316 -2.068 1 97.81 134 ASP B C 1
ATOM 2955 O O . ASP B 1 134 ? 24.109 -6.281 -0.929 1 97.81 134 ASP B O 1
ATOM 2959 N N . GLY B 1 135 ? 22.953 -7.301 -2.539 1 96.75 135 GLY B N 1
ATOM 2960 C CA . GLY B 1 135 ? 23 -8.602 -1.885 1 96.75 135 GLY B CA 1
ATOM 2961 C C . GLY B 1 135 ? 21.938 -8.758 -0.814 1 96.75 135 GLY B C 1
ATOM 2962 O O . GLY B 1 135 ? 21.75 -9.852 -0.279 1 96.75 135 GLY B O 1
ATOM 2963 N N . GLU B 1 136 ? 21.203 -7.707 -0.444 1 97.5 136 GLU B N 1
ATOM 2964 C CA . GLU B 1 136 ? 20.156 -7.773 0.572 1 97.5 136 GLU B CA 1
ATOM 2965 C C . GLU B 1 136 ? 18.797 -8.055 -0.056 1 97.5 136 GLU B C 1
ATOM 2967 O O . GLU B 1 136 ? 18.438 -7.438 -1.062 1 97.5 136 GLU B O 1
ATOM 2972 N N . PRO B 1 137 ? 18 -8.945 0.513 1 98.06 137 PRO B N 1
ATOM 2973 C CA . PRO B 1 137 ? 16.672 -9.266 -0.041 1 98.06 137 PRO B CA 1
ATOM 2974 C C . PRO B 1 137 ? 15.758 -8.047 -0.108 1 98.06 137 PRO B C 1
ATOM 2976 O O . PRO B 1 137 ? 15.688 -7.27 0.846 1 98.06 137 PRO B O 1
ATOM 2979 N N . VAL B 1 138 ? 15.039 -7.91 -1.258 1 97.94 138 VAL B N 1
ATOM 2980 C CA . VAL B 1 138 ? 14.141 -6.766 -1.419 1 97.94 138 VAL B CA 1
ATOM 2981 C C . VAL B 1 138 ? 12.75 -7.25 -1.813 1 97.94 138 VAL B C 1
ATOM 2983 O O . VAL B 1 138 ? 11.758 -6.898 -1.169 1 97.94 138 VAL B O 1
ATOM 2986 N N . VAL B 1 139 ? 12.703 -8.07 -2.834 1 98.06 139 VAL B N 1
ATOM 2987 C CA . VAL B 1 139 ? 11.398 -8.477 -3.355 1 98.06 139 VAL B CA 1
ATOM 2988 C C . VAL B 1 139 ? 11.391 -9.984 -3.615 1 98.06 139 VAL B C 1
ATOM 2990 O O . VAL B 1 139 ? 12.297 -10.508 -4.27 1 98.06 139 VAL B O 1
ATOM 2993 N N . TYR B 1 140 ? 10.453 -10.664 -3.059 1 97.94 140 TYR B N 1
ATOM 2994 C CA . TYR B 1 140 ? 10.125 -12.016 -3.494 1 97.94 140 TYR B CA 1
ATOM 2995 C C . TYR B 1 140 ? 9.172 -11.992 -4.688 1 97.94 140 TYR B C 1
ATOM 2997 O O . TYR B 1 140 ? 8.125 -11.344 -4.633 1 97.94 140 TYR B O 1
ATOM 3005 N N . CYS B 1 141 ? 9.539 -12.711 -5.73 1 97.69 141 CYS B N 1
ATOM 3006 C CA . CYS B 1 141 ? 8.766 -12.719 -6.965 1 97.69 141 CYS B CA 1
ATOM 3007 C C . CYS B 1 141 ? 8.297 -14.125 -7.312 1 97.69 141 CYS B C 1
ATOM 3009 O O . CYS B 1 141 ? 9.117 -15.039 -7.426 1 97.69 141 CYS B O 1
ATOM 3011 N N . LEU B 1 142 ? 7.07 -14.289 -7.465 1 97.69 142 LEU B N 1
ATOM 3012 C CA . LEU B 1 142 ? 6.477 -15.492 -8.039 1 97.69 142 LEU B CA 1
ATOM 3013 C C . LEU B 1 142 ? 5.793 -15.188 -9.367 1 97.69 142 LEU B C 1
ATOM 3015 O O . LEU B 1 142 ? 4.816 -14.438 -9.406 1 97.69 142 LEU B O 1
ATOM 3019 N N . ASP B 1 143 ? 6.312 -15.773 -10.43 1 97.44 143 ASP B N 1
ATOM 3020 C CA . ASP B 1 143 ? 5.777 -15.547 -11.773 1 97.44 143 ASP B CA 1
ATOM 3021 C C . ASP B 1 143 ? 5.168 -16.828 -12.344 1 97.44 143 ASP B C 1
ATOM 3023 O O . ASP B 1 143 ? 5.785 -17.891 -12.289 1 97.44 143 ASP B O 1
ATOM 3027 N N . LYS B 1 144 ? 4.02 -16.719 -12.805 1 97.94 144 LYS B N 1
ATOM 3028 C CA . LYS B 1 144 ? 3.314 -17.781 -13.516 1 97.94 144 LYS B CA 1
ATOM 3029 C C . LYS B 1 144 ? 3.039 -17.391 -14.969 1 97.94 144 LYS B C 1
ATOM 3031 O O . LYS B 1 144 ? 2.463 -16.328 -15.227 1 97.94 144 LYS B O 1
ATOM 3036 N N . ILE B 1 145 ? 3.447 -18.219 -15.867 1 96.88 145 ILE B N 1
ATOM 3037 C CA . ILE B 1 145 ? 3.297 -17.922 -17.281 1 96.88 145 ILE B CA 1
ATOM 3038 C C . ILE B 1 145 ? 2.984 -19.188 -18.062 1 96.88 145 ILE B C 1
ATOM 3040 O O . ILE B 1 145 ? 3.535 -20.25 -17.766 1 96.88 145 ILE B O 1
ATOM 3044 N N . ALA B 1 146 ? 1.994 -19.062 -19.016 1 95.06 146 ALA B N 1
ATOM 3045 C CA . ALA B 1 146 ? 1.715 -20.219 -19.844 1 95.06 146 ALA B CA 1
ATOM 3046 C C . ALA B 1 146 ? 2.988 -20.734 -20.516 1 95.06 146 ALA B C 1
ATOM 3048 O O . ALA B 1 146 ? 3.781 -19.953 -21.047 1 95.06 146 ALA B O 1
ATOM 3049 N N . LYS B 1 147 ? 3.141 -21.969 -20.516 1 94.12 147 LYS B N 1
ATOM 3050 C CA . LYS B 1 147 ? 4.371 -22.578 -21.016 1 94.12 147 LYS B CA 1
ATOM 3051 C C . LYS B 1 147 ? 4.625 -22.188 -22.469 1 94.12 147 LYS B C 1
ATOM 3053 O O . LYS B 1 147 ? 5.777 -22 -22.875 1 94.12 147 LYS B O 1
ATOM 3058 N N . LYS B 1 148 ? 3.564 -22.031 -23.25 1 92.38 148 LYS B N 1
ATOM 3059 C CA . LYS B 1 148 ? 3.689 -21.703 -24.672 1 92.38 148 LYS B CA 1
ATOM 3060 C C . LYS B 1 148 ? 4.363 -20.344 -24.859 1 92.38 148 LYS B C 1
ATOM 3062 O O . LYS B 1 148 ? 4.93 -20.062 -25.906 1 92.38 148 LYS B O 1
ATOM 3067 N N . GLU B 1 149 ? 4.324 -19.484 -23.812 1 92.94 149 GLU B N 1
ATOM 3068 C CA . GLU B 1 149 ? 4.879 -18.141 -23.891 1 92.94 149 GLU B CA 1
ATOM 3069 C C . GLU B 1 149 ? 6.336 -18.109 -23.422 1 92.94 149 GLU B C 1
ATOM 3071 O O . GLU B 1 149 ? 7.137 -17.312 -23.922 1 92.94 149 GLU B O 1
ATOM 3076 N N . LEU B 1 150 ? 6.664 -18.922 -22.484 1 92.94 150 LEU B N 1
ATOM 3077 C CA . LEU B 1 150 ? 8 -18.938 -21.891 1 92.94 150 LEU B CA 1
ATOM 3078 C C . LEU B 1 150 ? 8.219 -20.203 -21.078 1 92.94 150 LEU B C 1
ATOM 3080 O O . LEU B 1 150 ? 7.465 -20.5 -20.156 1 92.94 150 LEU B O 1
ATOM 3084 N N . THR B 1 151 ? 9.242 -20.906 -21.391 1 92.25 151 THR B N 1
ATOM 3085 C CA . THR B 1 151 ? 9.617 -22.094 -20.641 1 92.25 151 THR B CA 1
ATOM 3086 C C . THR B 1 151 ? 10.688 -21.75 -19.594 1 92.25 151 THR B C 1
ATOM 3088 O O . THR B 1 151 ? 11.297 -20.672 -19.656 1 92.25 151 THR B O 1
ATOM 3091 N N . CYS B 1 152 ? 10.867 -22.656 -18.672 1 89.62 152 CYS B N 1
ATOM 3092 C CA . CYS B 1 152 ? 11.914 -22.469 -17.672 1 89.62 152 CYS B CA 1
ATOM 3093 C C . CYS B 1 152 ? 13.281 -22.328 -18.344 1 89.62 152 CYS B C 1
ATOM 3095 O O . CYS B 1 152 ? 14.062 -21.438 -17.984 1 89.62 152 CYS B O 1
ATOM 3097 N N . THR B 1 153 ? 13.477 -23.141 -19.297 1 88.88 153 THR B N 1
ATOM 3098 C CA . THR B 1 153 ? 14.75 -23.141 -20 1 88.88 153 THR B CA 1
ATOM 3099 C C . THR B 1 153 ? 14.961 -21.812 -20.734 1 88.88 153 THR B C 1
ATOM 3101 O O . THR B 1 153 ? 16.047 -21.234 -20.688 1 88.88 153 THR B O 1
ATOM 3104 N N . GLU B 1 154 ? 13.961 -21.406 -21.406 1 88.75 154 GLU B N 1
ATOM 3105 C CA . GLU B 1 154 ? 14.039 -20.141 -22.141 1 88.75 154 GLU B CA 1
ATOM 3106 C C . GLU B 1 154 ? 14.352 -18.984 -21.188 1 88.75 154 GLU B C 1
ATOM 3108 O O . GLU B 1 154 ? 15.133 -18.094 -21.531 1 88.75 154 GLU B O 1
ATOM 3113 N N . TYR B 1 155 ? 13.734 -18.984 -20 1 90.38 155 TYR B N 1
ATOM 3114 C CA . TYR B 1 155 ? 14 -17.938 -19.016 1 90.38 155 TYR B CA 1
ATOM 3115 C C . TYR B 1 155 ? 15.438 -18 -18.516 1 90.38 155 TYR B C 1
ATOM 3117 O O . TYR B 1 155 ? 16.109 -16.969 -18.406 1 90.38 155 TYR B O 1
ATOM 3125 N N . GLN B 1 156 ? 15.906 -19.156 -18.219 1 86.38 156 GLN B N 1
ATOM 3126 C CA . GLN B 1 156 ? 17.25 -19.344 -17.703 1 86.38 156 GLN B CA 1
ATOM 3127 C C . GLN B 1 156 ? 18.297 -18.844 -18.688 1 86.38 156 GLN B C 1
ATOM 3129 O O . GLN B 1 156 ? 19.391 -18.438 -18.281 1 86.38 156 GLN B O 1
ATOM 3134 N N . MET B 1 157 ? 17.922 -18.75 -19.922 1 83.56 157 MET B N 1
ATOM 3135 C CA . MET B 1 157 ? 18.844 -18.297 -20.969 1 83.56 157 MET B CA 1
ATOM 3136 C C . MET B 1 157 ? 18.781 -16.781 -21.109 1 83.56 157 MET B C 1
ATOM 3138 O O . MET B 1 157 ? 19.609 -16.188 -21.812 1 83.56 157 MET B O 1
ATOM 3142 N N . SER B 1 158 ? 17.891 -16.234 -20.406 1 81.81 158 SER B N 1
ATOM 3143 C CA . SER B 1 158 ? 17.719 -14.789 -20.531 1 81.81 158 SER B CA 1
ATOM 3144 C C . SER B 1 158 ? 18.609 -14.039 -19.547 1 81.81 158 SER B C 1
ATOM 3146 O O . SER B 1 158 ? 19.438 -14.641 -18.859 1 81.81 158 SER B O 1
ATOM 3148 N N . ASN B 1 159 ? 18.516 -12.68 -19.531 1 76.31 159 ASN B N 1
ATOM 3149 C CA . ASN B 1 159 ? 19.344 -11.828 -18.688 1 76.31 159 ASN B CA 1
ATOM 3150 C C . ASN B 1 159 ? 18.719 -11.633 -17.297 1 76.31 159 ASN B C 1
ATOM 3152 O O . ASN B 1 159 ? 19.078 -10.719 -16.562 1 76.31 159 ASN B O 1
ATOM 3156 N N . GLY B 1 160 ? 17.688 -12.422 -17.047 1 78.12 160 GLY B N 1
ATOM 3157 C CA . GLY B 1 160 ? 17.094 -12.359 -15.711 1 78.12 160 GLY B CA 1
ATOM 3158 C C . GLY B 1 160 ? 15.805 -11.555 -15.672 1 78.12 160 GLY B C 1
ATOM 3159 O O . GLY B 1 160 ? 15.023 -11.68 -14.727 1 78.12 160 GLY B O 1
ATOM 3160 N N . SER B 1 161 ? 15.57 -10.68 -16.578 1 83.38 161 SER B N 1
ATOM 3161 C CA . SER B 1 161 ? 14.32 -9.945 -16.672 1 83.38 161 SER B CA 1
ATOM 3162 C C . SER B 1 161 ? 13.227 -10.789 -17.328 1 83.38 161 SER B C 1
ATOM 3164 O O . SER B 1 161 ? 13.367 -11.195 -18.484 1 83.38 161 SER B O 1
ATOM 3166 N N . ILE B 1 162 ? 12.18 -10.969 -16.625 1 88.62 162 ILE B N 1
ATOM 3167 C CA . ILE B 1 162 ? 11.086 -11.773 -17.141 1 88.62 162 ILE B CA 1
ATOM 3168 C C . ILE B 1 162 ? 10.453 -11.07 -18.344 1 88.62 162 ILE B C 1
ATOM 3170 O O . ILE B 1 162 ? 10.07 -11.719 -19.312 1 88.62 162 ILE B O 1
ATOM 3174 N N . LEU B 1 163 ? 10.312 -9.797 -18.266 1 88.12 163 LEU B N 1
ATOM 3175 C CA . LEU B 1 163 ? 9.727 -9.039 -19.375 1 88.12 163 LEU B CA 1
ATOM 3176 C C . LEU B 1 163 ? 10.578 -9.164 -20.625 1 88.12 163 LEU B C 1
ATOM 3178 O O . LEU B 1 163 ? 10.047 -9.375 -21.719 1 88.12 163 LEU B O 1
ATOM 3182 N N . SER B 1 164 ? 11.883 -9.047 -20.5 1 86.88 164 SER B N 1
ATOM 3183 C CA . SER B 1 164 ? 12.797 -9.211 -21.625 1 86.88 164 SER B CA 1
ATOM 3184 C C . SER B 1 164 ? 12.758 -10.633 -22.172 1 86.88 164 SER B C 1
ATOM 3186 O O . SER B 1 164 ? 12.82 -10.844 -23.375 1 86.88 164 SER B O 1
ATOM 3188 N N . ALA B 1 165 ? 12.719 -11.57 -21.281 1 90.06 165 ALA B N 1
ATOM 3189 C CA . ALA B 1 165 ? 12.672 -12.969 -21.703 1 90.06 165 ALA B CA 1
ATOM 3190 C C . ALA B 1 165 ? 11.445 -13.242 -22.562 1 90.06 165 ALA B C 1
ATOM 3192 O O . ALA B 1 165 ? 11.539 -13.93 -23.594 1 90.06 165 ALA B O 1
ATOM 3193 N N . ILE B 1 166 ? 10.328 -12.719 -22.141 1 91.44 166 ILE B N 1
ATOM 3194 C CA . ILE B 1 166 ? 9.086 -12.906 -22.891 1 91.44 166 ILE B CA 1
ATOM 3195 C C . ILE B 1 166 ? 9.219 -12.273 -24.266 1 91.44 166 ILE B C 1
ATOM 3197 O O . ILE B 1 166 ? 8.859 -12.891 -25.281 1 91.44 166 ILE B O 1
ATOM 3201 N N . LYS B 1 167 ? 9.742 -11.117 -24.297 1 87.62 167 LYS B N 1
ATOM 3202 C CA . LYS B 1 167 ? 9.938 -10.414 -25.562 1 87.62 167 LYS B CA 1
ATOM 3203 C C . LYS B 1 167 ? 10.844 -11.203 -26.5 1 87.62 167 LYS B C 1
ATOM 3205 O O . LYS B 1 167 ? 10.578 -11.297 -27.703 1 87.62 167 LYS B O 1
ATOM 3210 N N . GLU B 1 168 ? 11.883 -11.766 -25.969 1 87.25 168 GLU B N 1
ATOM 3211 C CA . GLU B 1 168 ? 12.898 -12.453 -26.766 1 87.25 168 GLU B CA 1
ATOM 3212 C C . GLU B 1 168 ? 12.414 -13.828 -27.219 1 87.25 168 GLU B C 1
ATOM 3214 O O . GLU B 1 168 ? 12.734 -14.281 -28.328 1 87.25 168 GLU B O 1
ATOM 3219 N N . GLN B 1 169 ? 11.719 -14.445 -26.375 1 85.12 169 GLN B N 1
ATOM 3220 C CA . GLN B 1 169 ? 11.422 -15.852 -26.625 1 85.12 169 GLN B CA 1
ATOM 3221 C C . GLN B 1 169 ? 10.031 -16.031 -27.219 1 85.12 169 GLN B C 1
ATOM 3223 O O . GLN B 1 169 ? 9.758 -17.031 -27.875 1 85.12 169 GLN B O 1
ATOM 3228 N N . SER B 1 170 ? 9.305 -15.086 -26.812 1 80.56 170 SER B N 1
ATOM 3229 C CA . SER B 1 170 ? 7.949 -15.148 -27.344 1 80.56 170 SER B CA 1
ATOM 3230 C C . SER B 1 170 ? 7.73 -14.086 -28.422 1 80.56 170 SER B C 1
ATOM 3232 O O . SER B 1 170 ? 8.586 -13.219 -28.625 1 80.56 170 SER B O 1
ATOM 3234 N N . ASN B 1 171 ? 6.848 -14.148 -29.344 1 78.81 171 ASN B N 1
ATOM 3235 C CA . ASN B 1 171 ? 6.508 -13.125 -30.312 1 78.81 171 ASN B CA 1
ATOM 3236 C C . ASN B 1 171 ? 5.531 -12.102 -29.75 1 78.81 171 ASN B C 1
ATOM 3238 O O . ASN B 1 171 ? 4.805 -11.445 -30.484 1 78.81 171 ASN B O 1
ATOM 3242 N N . HIS B 1 172 ? 5.578 -12.008 -28.422 1 84.5 172 HIS B N 1
ATOM 3243 C CA . HIS B 1 172 ? 4.637 -11.07 -27.812 1 84.5 172 HIS B CA 1
ATOM 3244 C C . HIS B 1 172 ? 5.371 -9.992 -27.016 1 84.5 172 HIS B C 1
ATOM 3246 O O . HIS B 1 172 ? 6.48 -10.211 -26.531 1 84.5 172 HIS B O 1
ATOM 3252 N N . ASN B 1 173 ? 4.758 -8.883 -27.016 1 88.31 173 ASN B N 1
ATOM 3253 C CA . ASN B 1 173 ? 5.184 -7.785 -26.156 1 88.31 173 ASN B CA 1
ATOM 3254 C C . ASN B 1 173 ? 4.199 -7.562 -25.016 1 88.31 173 ASN B C 1
ATOM 3256 O O . ASN B 1 173 ? 2.984 -7.656 -25.203 1 88.31 173 ASN B O 1
ATOM 3260 N N . ILE B 1 174 ? 4.754 -7.379 -23.828 1 92.31 174 ILE B N 1
ATOM 3261 C CA . ILE B 1 174 ? 3.891 -6.906 -22.75 1 92.31 174 ILE B CA 1
ATOM 3262 C C . ILE B 1 174 ? 3.549 -5.434 -22.969 1 92.31 174 ILE B C 1
ATOM 3264 O O . ILE B 1 174 ? 4.441 -4.602 -23.125 1 92.31 174 ILE B O 1
ATOM 3268 N N . CYS B 1 175 ? 2.275 -5.062 -22.953 1 93.12 175 CYS B N 1
ATOM 3269 C CA . CYS B 1 175 ? 1.849 -3.709 -23.281 1 93.12 175 CYS B CA 1
ATOM 3270 C C . CYS B 1 175 ? 1.329 -2.982 -22.047 1 93.12 175 CYS B C 1
ATOM 3272 O O . CYS B 1 175 ? 1.529 -1.774 -21.906 1 93.12 175 CYS B O 1
ATOM 3274 N N . TYR B 1 176 ? 0.687 -3.633 -21.219 1 94.69 176 TYR B N 1
ATOM 3275 C CA . TYR B 1 176 ? 0.164 -3.033 -20 1 94.69 176 TYR B CA 1
ATOM 3276 C C . TYR B 1 176 ? -0.108 -4.098 -18.938 1 94.69 176 TYR B C 1
ATOM 3278 O O . TYR B 1 176 ? 0.056 -5.293 -19.203 1 94.69 176 TYR B O 1
ATOM 3286 N N . ALA B 1 177 ? -0.38 -3.689 -17.766 1 96.75 177 ALA B N 1
ATOM 3287 C CA . ALA B 1 177 ? -0.629 -4.617 -16.672 1 96.75 177 ALA B CA 1
ATOM 3288 C C . ALA B 1 177 ? -1.685 -4.062 -15.719 1 96.75 177 ALA B C 1
ATOM 3290 O O . ALA B 1 177 ? -1.722 -2.861 -15.453 1 96.75 177 ALA B O 1
ATOM 3291 N N . ASP B 1 178 ? -2.57 -4.914 -15.297 1 96.62 178 ASP B N 1
ATOM 3292 C CA . ASP B 1 178 ? -3.447 -4.633 -14.164 1 96.62 178 ASP B CA 1
ATOM 3293 C C . ASP B 1 178 ? -2.783 -5.023 -12.844 1 96.62 178 ASP B C 1
ATOM 3295 O O . ASP B 1 178 ? -2.338 -6.16 -12.68 1 96.62 178 ASP B O 1
ATOM 3299 N N . THR B 1 179 ? -2.711 -4.066 -11.945 1 97 179 THR B N 1
ATOM 3300 C CA . THR B 1 179 ? -2.02 -4.297 -10.68 1 97 179 THR B CA 1
ATOM 3301 C C . THR B 1 179 ? -2.967 -4.09 -9.5 1 97 179 THR B C 1
ATOM 3303 O O . THR B 1 179 ? -3.668 -3.08 -9.43 1 97 179 THR B O 1
ATOM 3306 N N . GLU B 1 180 ? -3.047 -5.074 -8.688 1 96.25 180 GLU B N 1
ATOM 3307 C CA . GLU B 1 180 ? -3.666 -4.949 -7.371 1 96.25 180 GLU B CA 1
ATOM 3308 C C . GLU B 1 180 ? -2.611 -4.836 -6.277 1 96.25 180 GLU B C 1
ATOM 3310 O O . GLU B 1 180 ? -1.592 -5.523 -6.312 1 96.25 180 GLU B O 1
ATOM 3315 N N . ILE B 1 181 ? -2.822 -3.934 -5.316 1 96.19 181 ILE B N 1
ATOM 3316 C CA . ILE B 1 181 ? -1.889 -3.695 -4.219 1 96.19 181 ILE B CA 1
ATOM 3317 C C . ILE B 1 181 ? -2.596 -3.91 -2.883 1 96.19 181 ILE B C 1
ATOM 3319 O O . ILE B 1 181 ? -3.676 -3.361 -2.648 1 96.19 181 ILE B O 1
ATOM 3323 N N . GLU B 1 182 ? -1.99 -4.707 -2.037 1 92.75 182 GLU B N 1
ATOM 3324 C CA . GLU B 1 182 ? -2.541 -4.895 -0.698 1 92.75 182 GLU B CA 1
ATOM 3325 C C . GLU B 1 182 ? -1.432 -5.117 0.328 1 92.75 182 GLU B C 1
ATOM 3327 O O . GLU B 1 182 ? -0.345 -5.582 -0.017 1 92.75 182 GLU B O 1
ATOM 3332 N N . ALA B 1 183 ? -1.736 -4.719 1.531 1 89.94 183 ALA B N 1
ATOM 3333 C CA . ALA B 1 183 ? -0.835 -5.02 2.641 1 89.94 183 ALA B CA 1
ATOM 3334 C C . ALA B 1 183 ? -1.15 -6.383 3.25 1 89.94 183 ALA B C 1
ATOM 3336 O O . ALA B 1 183 ? -2.318 -6.758 3.371 1 89.94 183 ALA B O 1
ATOM 3337 N N . VAL B 1 184 ? -0.109 -7.07 3.527 1 86.25 184 VAL B N 1
ATOM 3338 C CA . VAL B 1 184 ? -0.218 -8.391 4.133 1 86.25 184 VAL B CA 1
ATOM 3339 C C . VAL B 1 184 ? 0.564 -8.43 5.445 1 86.25 184 VAL B C 1
ATOM 3341 O O . VAL B 1 184 ? 1.658 -7.863 5.539 1 86.25 184 VAL B O 1
ATOM 3344 N N . ASN B 1 185 ? -0.037 -8.875 6.559 1 76.62 185 ASN B N 1
ATOM 3345 C CA . ASN B 1 185 ? 0.605 -8.875 7.867 1 76.62 185 ASN B CA 1
ATOM 3346 C C . ASN B 1 185 ? 1.788 -9.836 7.914 1 76.62 185 ASN B C 1
ATOM 3348 O O . ASN B 1 185 ? 2.871 -9.469 8.375 1 76.62 185 ASN B O 1
ATOM 3352 N N . TYR B 1 186 ? 1.564 -11.062 7.766 1 75.69 186 TYR B N 1
ATOM 3353 C CA . TYR B 1 186 ? 2.652 -12.023 7.887 1 75.69 186 TYR B CA 1
ATOM 3354 C C . TYR B 1 186 ? 2.414 -13.234 6.984 1 75.69 186 TYR B C 1
ATOM 3356 O O . TYR B 1 186 ? 1.287 -13.727 6.883 1 75.69 186 TYR B O 1
ATOM 3364 N N . GLU B 1 187 ? 3.396 -13.484 6.195 1 83.19 187 GLU B N 1
ATOM 3365 C CA . GLU B 1 187 ? 3.506 -14.727 5.43 1 83.19 187 GLU B CA 1
ATOM 3366 C C . GLU B 1 187 ? 4.75 -15.516 5.828 1 83.19 187 GLU B C 1
ATOM 3368 O O . GLU B 1 187 ? 5.871 -15.109 5.531 1 83.19 187 GLU B O 1
ATOM 3373 N N . PRO B 1 188 ? 4.594 -16.562 6.52 1 82.19 188 PRO B N 1
ATOM 3374 C CA . PRO B 1 188 ? 5.723 -17.203 7.188 1 82.19 188 PRO B CA 1
ATOM 3375 C C . PRO B 1 188 ? 6.902 -17.453 6.25 1 82.19 188 PRO B C 1
ATOM 3377 O O . PRO B 1 188 ? 8.031 -17.062 6.559 1 82.19 188 PRO B O 1
ATOM 3380 N N . ARG B 1 189 ? 6.699 -18.141 5.133 1 90.12 189 ARG B N 1
ATOM 3381 C CA . ARG B 1 189 ? 7.785 -18.469 4.215 1 90.12 189 ARG B CA 1
ATOM 3382 C C . ARG B 1 189 ? 8.383 -17.219 3.594 1 90.12 189 ARG B C 1
ATOM 3384 O O . ARG B 1 189 ? 9.602 -17.031 3.586 1 90.12 189 ARG B O 1
ATOM 3391 N N . ILE B 1 190 ? 7.574 -16.328 3.152 1 93.5 190 ILE B N 1
ATOM 3392 C CA . ILE B 1 190 ? 8.016 -15.141 2.436 1 93.5 190 ILE B CA 1
ATOM 3393 C C . ILE B 1 190 ? 8.695 -14.18 3.404 1 93.5 190 ILE B C 1
ATOM 3395 O O . ILE B 1 190 ? 9.727 -13.586 3.08 1 93.5 190 ILE B O 1
ATOM 3399 N N . SER B 1 191 ? 8.125 -14.062 4.613 1 92.5 191 SER B N 1
ATOM 3400 C CA . SER B 1 191 ? 8.734 -13.211 5.629 1 92.5 191 SER B CA 1
ATOM 3401 C C . SER B 1 191 ? 10.141 -13.68 5.969 1 92.5 191 SER B C 1
ATOM 3403 O O . SER B 1 191 ? 11.055 -12.859 6.133 1 92.5 191 SER B O 1
ATOM 3405 N N . GLU B 1 192 ? 10.297 -14.938 6.039 1 92.75 192 GLU B N 1
ATOM 3406 C CA . GLU B 1 192 ? 11.609 -15.5 6.324 1 92.75 192 GLU B CA 1
ATOM 3407 C C . GLU B 1 192 ? 12.594 -15.203 5.191 1 92.75 192 GLU B C 1
ATOM 3409 O O . GLU B 1 192 ? 13.703 -14.727 5.438 1 92.75 192 GLU B O 1
ATOM 3414 N N . VAL B 1 193 ? 12.133 -15.445 3.967 1 95.31 193 VAL B N 1
ATOM 3415 C CA . VAL B 1 193 ? 12.977 -15.266 2.793 1 95.31 193 VAL B CA 1
ATOM 3416 C C . VAL B 1 193 ? 13.391 -13.797 2.678 1 95.31 193 VAL B C 1
ATOM 3418 O O . VAL B 1 193 ? 14.516 -13.5 2.264 1 95.31 193 VAL B O 1
ATOM 3421 N N . LEU B 1 194 ? 12.523 -12.883 3.127 1 96.44 194 LEU B N 1
ATOM 3422 C CA . LEU B 1 194 ? 12.766 -11.453 3.027 1 96.44 194 LEU B CA 1
ATOM 3423 C C . LEU B 1 194 ? 13.445 -10.93 4.285 1 96.44 194 LEU B C 1
ATOM 3425 O O . LEU B 1 194 ? 13.672 -9.719 4.422 1 96.44 194 LEU B O 1
ATOM 3429 N N . ASN B 1 195 ? 13.758 -11.836 5.273 1 93.88 195 ASN B N 1
ATOM 3430 C CA . ASN B 1 195 ? 14.352 -11.461 6.555 1 93.88 195 ASN B CA 1
ATOM 3431 C C . ASN B 1 195 ? 13.484 -10.438 7.289 1 93.88 195 ASN B C 1
ATOM 3433 O O . ASN B 1 195 ? 14 -9.469 7.848 1 93.88 195 ASN B O 1
ATOM 3437 N N . ALA B 1 196 ? 12.203 -10.609 7.152 1 89.94 196 ALA B N 1
ATOM 3438 C CA . ALA B 1 196 ? 11.273 -9.742 7.871 1 89.94 196 ALA B CA 1
ATOM 3439 C C . ALA B 1 196 ? 11.102 -10.203 9.32 1 89.94 196 ALA B C 1
ATOM 3441 O O . ALA B 1 196 ? 11.062 -11.406 9.594 1 89.94 196 ALA B O 1
ATOM 3442 N N . SER B 1 197 ? 10.938 -9.281 10.242 1 83.31 197 SER B N 1
ATOM 3443 C CA . SER B 1 197 ? 10.609 -9.602 11.625 1 83.31 197 SER B CA 1
ATOM 3444 C C . SER B 1 197 ? 9.156 -10.031 11.766 1 83.31 197 SER B C 1
ATOM 3446 O O . SER B 1 197 ? 8.328 -9.742 10.898 1 83.31 197 SER B O 1
ATOM 3448 N N . PRO B 1 198 ? 8.75 -10.828 12.805 1 73.5 198 PRO B N 1
ATOM 3449 C CA . PRO B 1 198 ? 7.387 -11.328 12.984 1 73.5 198 PRO B CA 1
ATOM 3450 C C . PRO B 1 198 ? 6.34 -10.219 12.953 1 73.5 198 PRO B C 1
ATOM 3452 O O . PRO B 1 198 ? 5.195 -10.453 12.562 1 73.5 198 PRO B O 1
ATOM 3455 N N . HIS B 1 199 ? 6.738 -8.969 13.219 1 73.5 199 HIS B N 1
ATOM 3456 C CA . HIS B 1 199 ? 5.742 -7.902 13.281 1 73.5 199 HIS B CA 1
ATOM 3457 C C . HIS B 1 199 ? 5.887 -6.938 12.109 1 73.5 199 HIS B C 1
ATOM 3459 O O . HIS B 1 199 ? 5.148 -5.957 12.016 1 73.5 199 HIS B O 1
ATOM 3465 N N . GLU B 1 200 ? 6.723 -7.406 11.258 1 81.69 200 GLU B N 1
ATOM 3466 C CA . GLU B 1 200 ? 6.91 -6.551 10.086 1 81.69 200 GLU B CA 1
ATOM 3467 C C . GLU B 1 200 ? 5.945 -6.926 8.969 1 81.69 200 GLU B C 1
ATOM 3469 O O . GLU B 1 200 ? 5.887 -8.086 8.547 1 81.69 200 GLU B O 1
ATOM 3474 N N . GLY B 1 201 ? 5.121 -6.016 8.523 1 86 201 GLY B N 1
ATOM 3475 C CA . GLY B 1 201 ? 4.16 -6.25 7.453 1 86 201 GLY B CA 1
ATOM 3476 C C . GLY B 1 201 ? 4.793 -6.254 6.074 1 86 201 GLY B C 1
ATOM 3477 O O . GLY B 1 201 ? 5.926 -5.801 5.902 1 86 201 GLY B O 1
ATOM 3478 N N . LEU B 1 202 ? 4.062 -6.824 5.152 1 91.81 202 LEU B N 1
ATOM 3479 C CA . LEU B 1 202 ? 4.477 -6.879 3.754 1 91.81 202 LEU B CA 1
ATOM 3480 C C . LEU B 1 202 ? 3.479 -6.148 2.861 1 91.81 202 LEU B C 1
ATOM 3482 O O . LEU B 1 202 ? 2.334 -5.922 3.26 1 91.81 202 LEU B O 1
ATOM 3486 N N . ILE B 1 203 ? 3.961 -5.746 1.724 1 94.19 203 ILE B N 1
ATOM 3487 C CA . ILE B 1 203 ? 3.102 -5.277 0.641 1 94.19 203 ILE B CA 1
ATOM 3488 C C . ILE B 1 203 ? 3.152 -6.266 -0.522 1 94.19 203 ILE B C 1
ATOM 3490 O O . ILE B 1 203 ? 4.215 -6.801 -0.843 1 94.19 203 ILE B O 1
ATOM 3494 N N . LEU B 1 204 ? 2.021 -6.539 -1.016 1 95.44 204 LEU B N 1
ATOM 3495 C CA . LEU B 1 204 ? 1.882 -7.469 -2.129 1 95.44 204 LEU B CA 1
ATOM 3496 C C . LEU B 1 204 ? 1.344 -6.762 -3.367 1 95.44 204 LEU B C 1
ATOM 3498 O O . LEU B 1 204 ? 0.33 -6.062 -3.297 1 95.44 204 LEU B O 1
ATOM 3502 N N . LEU B 1 205 ? 2.033 -6.898 -4.457 1 96.94 205 LEU B N 1
ATOM 3503 C CA . LEU B 1 205 ? 1.535 -6.551 -5.785 1 96.94 205 LEU B CA 1
ATOM 3504 C C . LEU B 1 205 ? 1.097 -7.797 -6.547 1 96.94 205 LEU B C 1
ATOM 3506 O O . LEU B 1 205 ? 1.885 -8.727 -6.727 1 96.94 205 LEU B O 1
ATOM 3510 N N . LYS B 1 206 ? -0.113 -7.855 -6.883 1 97.31 206 LYS B N 1
ATOM 3511 C CA . LYS B 1 206 ? -0.624 -8.852 -7.824 1 97.31 206 LYS B CA 1
ATOM 3512 C C . LYS B 1 206 ? -0.774 -8.25 -9.219 1 97.31 206 LYS B C 1
ATOM 3514 O O . LYS B 1 206 ? -1.572 -7.336 -9.43 1 97.31 206 LYS B O 1
ATOM 3519 N N . ILE B 1 207 ? -0.04 -8.836 -10.148 1 97.5 207 ILE B N 1
ATOM 3520 C CA . ILE B 1 207 ? 0.067 -8.156 -11.438 1 97.5 207 ILE B CA 1
ATOM 3521 C C . ILE B 1 207 ? -0.321 -9.109 -12.562 1 97.5 207 ILE B C 1
ATOM 3523 O O . ILE B 1 207 ? 0.263 -10.188 -12.695 1 97.5 207 ILE B O 1
ATOM 3527 N N . THR B 1 208 ? -1.29 -8.75 -13.344 1 97.81 208 THR B N 1
ATOM 3528 C CA . THR B 1 208 ? -1.607 -9.43 -14.602 1 97.81 208 THR B CA 1
ATOM 3529 C C . THR B 1 208 ? -1.09 -8.633 -15.789 1 97.81 208 THR B C 1
ATOM 3531 O O . THR B 1 208 ? -1.514 -7.492 -16.016 1 97.81 208 THR B O 1
ATOM 3534 N N . HIS B 1 209 ? -0.171 -9.266 -16.547 1 97 209 HIS B N 1
ATOM 3535 C CA . HIS B 1 209 ? 0.438 -8.594 -17.688 1 97 209 HIS B CA 1
ATOM 3536 C C . HIS B 1 209 ? -0.246 -9 -18.984 1 97 209 HIS B C 1
ATOM 3538 O O . HIS B 1 209 ? -0.503 -10.18 -19.219 1 97 209 HIS B O 1
ATOM 3544 N N . TYR B 1 210 ? -0.479 -8.047 -19.812 1 96.69 210 TYR B N 1
ATOM 3545 C CA . TYR B 1 210 ? -1.208 -8.266 -21.047 1 96.69 210 TYR B CA 1
ATOM 3546 C C . TYR B 1 210 ? -0.333 -7.957 -22.266 1 96.69 210 TYR B C 1
ATOM 3548 O O . TYR B 1 210 ? 0.466 -7.016 -22.234 1 96.69 210 TYR B O 1
ATOM 3556 N N . ASN B 1 211 ? -0.609 -8.758 -23.312 1 94.38 211 ASN B N 1
ATOM 3557 C CA . ASN B 1 211 ? 0.118 -8.523 -24.562 1 94.38 211 ASN B CA 1
ATOM 3558 C C . ASN B 1 211 ? -0.632 -7.566 -25.469 1 94.38 211 ASN B C 1
ATOM 3560 O O . ASN B 1 211 ? -1.585 -6.91 -25.047 1 94.38 211 ASN B O 1
ATOM 3564 N N . GLU B 1 212 ? -0.122 -7.363 -26.688 1 92.81 212 GLU B N 1
ATOM 3565 C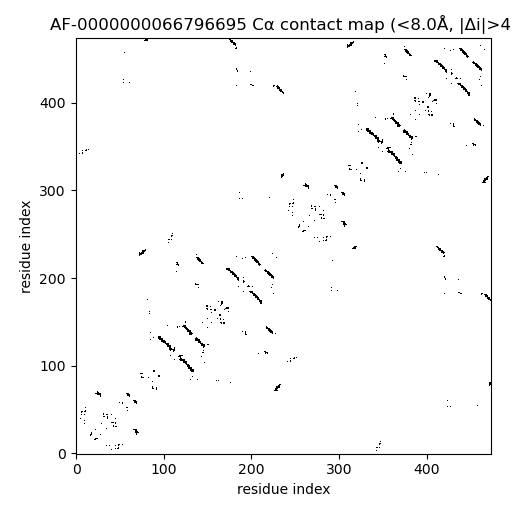 CA . GLU B 1 212 ? -0.659 -6.406 -27.656 1 92.81 212 GLU B CA 1
ATOM 3566 C C . GLU B 1 212 ? -2.066 -6.801 -28.094 1 92.81 212 GLU B C 1
ATOM 3568 O O . GLU B 1 212 ? -2.822 -5.965 -28.594 1 92.81 212 GLU B O 1
ATOM 3573 N N . SER B 1 213 ? -2.457 -8.008 -27.938 1 93.81 213 SER B N 1
ATOM 3574 C CA . SER B 1 213 ? -3.783 -8.492 -28.312 1 93.81 213 SER B CA 1
ATOM 3575 C C . SER B 1 213 ? -4.719 -8.516 -27.109 1 93.81 213 SER B C 1
ATOM 3577 O O . SER B 1 213 ? -5.754 -9.18 -27.125 1 93.81 213 SER B O 1
ATOM 3579 N N . ASP B 1 214 ? -4.305 -7.945 -25.984 1 95.38 214 ASP B N 1
ATOM 3580 C CA . ASP B 1 214 ? -5.09 -7.852 -24.75 1 95.38 214 ASP B CA 1
ATOM 3581 C C . ASP B 1 214 ? -5.309 -9.234 -24.125 1 95.38 214 ASP B C 1
ATOM 3583 O O . ASP B 1 214 ? -6.375 -9.508 -23.578 1 95.38 214 ASP B O 1
ATOM 3587 N N . GLU B 1 215 ? -4.352 -10.055 -24.328 1 94.81 215 GLU B N 1
ATOM 3588 C CA . GLU B 1 215 ? -4.383 -11.367 -23.688 1 94.81 215 GLU B CA 1
ATOM 3589 C C . GLU B 1 215 ? -3.492 -11.398 -22.438 1 94.81 215 GLU B C 1
ATOM 3591 O O . GLU B 1 215 ? -2.355 -10.922 -22.469 1 94.81 215 GLU B O 1
ATOM 3596 N N . PRO B 1 216 ? -4.004 -11.945 -21.344 1 97.12 216 PRO B N 1
ATOM 3597 C CA . PRO B 1 216 ? -3.143 -12.109 -20.172 1 97.12 216 PRO B CA 1
ATOM 3598 C C . PRO B 1 216 ? -2.129 -13.242 -20.344 1 97.12 216 PRO B C 1
ATOM 3600 O O . PRO B 1 216 ? -2.514 -14.391 -20.562 1 97.12 216 PRO B O 1
ATOM 3603 N N . ILE B 1 217 ? -0.84 -13.008 -20.234 1 93.56 217 ILE B N 1
ATOM 3604 C CA . ILE B 1 217 ? 0.122 -14.055 -20.547 1 93.56 217 ILE B CA 1
ATOM 3605 C C . ILE B 1 217 ? 1.027 -14.305 -19.344 1 93.56 217 ILE B C 1
ATOM 3607 O O . ILE B 1 217 ? 1.69 -15.344 -19.266 1 93.56 217 ILE B O 1
ATOM 3611 N N . LEU B 1 218 ? 1.1 -13.328 -18.453 1 96.75 218 LEU B N 1
ATOM 3612 C CA . LEU B 1 218 ? 1.97 -13.422 -17.281 1 96.75 218 LEU B CA 1
ATOM 3613 C C . LEU B 1 218 ? 1.261 -12.914 -16.031 1 96.75 218 LEU B C 1
ATOM 3615 O O . LEU B 1 218 ? 0.659 -11.836 -16.062 1 96.75 218 LEU B O 1
ATOM 3619 N N . TYR B 1 219 ? 1.227 -13.711 -14.984 1 98.06 219 TYR B N 1
ATOM 3620 C CA . TYR B 1 219 ? 0.736 -13.328 -13.664 1 98.06 219 TYR B CA 1
ATOM 3621 C C . TYR B 1 219 ? 1.862 -13.344 -12.641 1 98.06 219 TYR B C 1
ATOM 3623 O O . TYR B 1 219 ? 2.582 -14.336 -12.516 1 98.06 219 TYR B O 1
ATOM 3631 N N . SER B 1 220 ? 2.016 -12.211 -11.945 1 97.94 220 SER B N 1
ATOM 3632 C CA . SER B 1 220 ? 3.117 -12.078 -11 1 97.94 220 SER B CA 1
ATOM 3633 C C . SER B 1 220 ? 2.609 -11.711 -9.609 1 97.94 220 SER B C 1
ATOM 3635 O O . SER B 1 220 ? 1.676 -10.914 -9.477 1 97.94 220 SER B O 1
ATOM 3637 N N . LEU B 1 221 ? 3.172 -12.281 -8.602 1 97.88 221 LEU B N 1
ATOM 3638 C CA . LEU B 1 221 ? 3.059 -11.867 -7.211 1 97.88 221 LEU B CA 1
ATOM 3639 C C . LEU B 1 221 ? 4.395 -11.359 -6.684 1 97.88 221 LEU B C 1
ATOM 3641 O O . LEU B 1 221 ? 5.383 -12.102 -6.668 1 97.88 221 LEU B O 1
ATOM 3645 N N . ASN B 1 222 ? 4.434 -10.125 -6.316 1 97.5 222 ASN B N 1
ATOM 3646 C CA . ASN B 1 222 ? 5.633 -9.516 -5.746 1 97.5 222 ASN B CA 1
ATOM 3647 C C . ASN B 1 222 ? 5.41 -9.086 -4.301 1 97.5 222 ASN B C 1
ATOM 3649 O O . ASN B 1 222 ? 4.512 -8.289 -4.02 1 97.5 222 ASN B O 1
ATOM 3653 N N . TYR B 1 223 ? 6.207 -9.648 -3.4 1 97.06 223 TYR B N 1
ATOM 3654 C CA . TYR B 1 223 ? 6.172 -9.297 -1.985 1 97.06 223 TYR B CA 1
ATOM 3655 C C . TYR B 1 223 ? 7.391 -8.461 -1.602 1 97.06 223 TYR B C 1
ATOM 3657 O O . TYR B 1 223 ? 8.508 -8.75 -2.035 1 97.06 223 TYR B O 1
ATOM 3665 N N . MET B 1 224 ? 7.188 -7.516 -0.832 1 95.94 224 MET B N 1
ATOM 3666 C CA . MET B 1 224 ? 8.258 -6.719 -0.245 1 95.94 224 MET B CA 1
ATOM 3667 C C . MET B 1 224 ? 7.91 -6.297 1.179 1 95.94 224 MET B C 1
ATOM 3669 O O . MET B 1 224 ? 6.734 -6.148 1.515 1 95.94 224 MET B O 1
ATOM 3673 N N . LYS B 1 225 ? 8.992 -6.043 1.966 1 93.69 225 LYS B N 1
ATOM 3674 C CA . LYS B 1 225 ? 8.75 -5.477 3.291 1 93.69 225 LYS B CA 1
ATOM 3675 C C . LYS B 1 225 ? 8.133 -4.082 3.189 1 93.69 225 LYS B C 1
ATOM 3677 O O . LYS B 1 225 ? 8.539 -3.283 2.344 1 93.69 225 LYS B O 1
ATOM 3682 N N . ASN B 1 226 ? 7.188 -3.844 4.035 1 89 226 ASN B N 1
ATOM 3683 C CA . ASN B 1 226 ? 6.516 -2.549 4.062 1 89 226 ASN B CA 1
ATOM 3684 C C . ASN B 1 226 ? 7.516 -1.401 4.184 1 89 226 ASN B C 1
ATOM 3686 O O . ASN B 1 226 ? 7.316 -0.332 3.607 1 89 226 ASN B O 1
ATOM 3690 N N . SER B 1 227 ? 8.57 -1.635 4.934 1 87.56 227 SER B N 1
ATOM 3691 C CA . SER B 1 227 ? 9.523 -0.583 5.277 1 87.56 227 SER B CA 1
ATOM 3692 C C . SER B 1 227 ? 10.422 -0.25 4.098 1 87.56 227 SER B C 1
ATOM 3694 O O . SER B 1 227 ? 11.133 0.76 4.113 1 87.56 227 SER B O 1
ATOM 3696 N N . LEU B 1 228 ? 10.336 -0.983 3.018 1 93.44 228 LEU B N 1
ATOM 3697 C CA . LEU B 1 228 ? 11.336 -0.832 1.962 1 93.44 228 LEU B CA 1
ATOM 3698 C C . LEU B 1 228 ? 10.773 -0.01 0.804 1 93.44 228 LEU B C 1
ATOM 3700 O O . LEU B 1 228 ? 11.531 0.473 -0.041 1 93.44 228 LEU B O 1
ATOM 3704 N N . VAL B 1 229 ? 9.43 0.158 0.826 1 94.25 229 VAL B N 1
ATOM 3705 C CA . VAL B 1 229 ? 8.961 0.716 -0.437 1 94.25 229 VAL B CA 1
ATOM 3706 C C . VAL B 1 229 ? 7.875 1.758 -0.167 1 94.25 229 VAL B C 1
ATOM 3708 O O . VAL B 1 229 ? 7.109 1.632 0.79 1 94.25 229 VAL B O 1
ATOM 3711 N N . GLN B 1 230 ? 7.867 2.727 -0.904 1 94.5 230 GLN B N 1
ATOM 3712 C CA . GLN B 1 230 ? 6.793 3.703 -1.048 1 94.5 230 GLN B CA 1
ATOM 3713 C C . GLN B 1 230 ? 6.332 3.807 -2.5 1 94.5 230 GLN B C 1
ATOM 3715 O O . GLN B 1 230 ? 7.156 3.783 -3.42 1 94.5 230 GLN B O 1
ATOM 3720 N N . PHE B 1 231 ? 5.012 3.875 -2.686 1 96.62 231 PHE B N 1
ATOM 3721 C CA . PHE B 1 231 ? 4.461 4.023 -4.027 1 96.62 231 PHE B CA 1
ATOM 3722 C C . PHE B 1 231 ? 4.051 5.465 -4.289 1 96.62 231 PHE B C 1
ATOM 3724 O O . PHE B 1 231 ? 3.658 6.184 -3.367 1 96.62 231 PHE B O 1
ATOM 3731 N N . LYS B 1 232 ? 4.203 5.875 -5.48 1 94.5 232 LYS B N 1
ATOM 3732 C CA . LYS B 1 232 ? 3.805 7.227 -5.863 1 94.5 232 LYS B CA 1
ATOM 3733 C C . LYS B 1 232 ? 2.992 7.215 -7.156 1 94.5 232 LYS B C 1
ATOM 3735 O O . LYS B 1 232 ? 3.299 6.465 -8.086 1 94.5 232 LYS B O 1
ATOM 3740 N N . ILE B 1 233 ? 1.993 8.078 -7.145 1 95.56 233 ILE B N 1
ATOM 3741 C CA . ILE B 1 233 ? 1.179 8.203 -8.352 1 95.56 233 ILE B CA 1
ATOM 3742 C C . ILE B 1 233 ? 0.561 9.594 -8.422 1 95.56 233 ILE B C 1
ATOM 3744 O O . ILE B 1 233 ? 0.267 10.203 -7.391 1 95.56 233 ILE B O 1
ATOM 3748 N N . THR B 1 234 ? 0.471 10.141 -9.602 1 94 234 THR B N 1
ATOM 3749 C CA . THR B 1 234 ? -0.323 11.336 -9.867 1 94 234 THR B CA 1
ATOM 3750 C C . THR B 1 234 ? -1.693 10.969 -10.422 1 94 234 THR B C 1
ATOM 3752 O O . THR B 1 234 ? -1.79 10.219 -11.398 1 94 234 THR B O 1
ATOM 3755 N N . ARG B 1 235 ? -2.732 11.438 -9.703 1 93.62 235 ARG B N 1
ATOM 3756 C CA . ARG B 1 235 ? -4.105 11.109 -10.078 1 93.62 235 ARG B CA 1
ATOM 3757 C C . ARG B 1 235 ? -4.848 12.352 -10.555 1 93.62 235 ARG B C 1
ATOM 3759 O O . ARG B 1 235 ? -4.688 13.438 -9.992 1 93.62 235 ARG B O 1
ATOM 3766 N N . LYS B 1 236 ? -5.59 12.188 -11.594 1 87.75 236 LYS B N 1
ATOM 3767 C CA . LYS B 1 236 ? -6.359 13.297 -12.148 1 87.75 236 LYS B CA 1
ATOM 3768 C C . LYS B 1 236 ? -7.855 13.094 -11.914 1 87.75 236 LYS B C 1
ATOM 3770 O O . LYS B 1 236 ? -8.336 11.961 -11.867 1 87.75 236 LYS B O 1
ATOM 3775 N N . ILE B 1 237 ? -8.602 14.141 -11.625 1 80.81 237 ILE B N 1
ATOM 3776 C CA . ILE B 1 237 ? -10.055 14.094 -11.484 1 80.81 237 ILE B CA 1
ATOM 3777 C C . ILE B 1 237 ? -10.695 13.766 -12.828 1 80.81 237 ILE B C 1
ATOM 3779 O O . ILE B 1 237 ? -10.297 14.32 -13.859 1 80.81 237 ILE B O 1
#

Secondary structure (DSSP, 8-state):
--SHHHHHHHHHHHHHHHHTTSS-TTPBPPPHHHHHHHHT--HHHHHHHHHHHHHTTSEEEETTTEEEEPPPPSEEEESSS---HHHHHHHTTPPEEEEEEEEEEEEPPHHHHHHHT--TT-EEEEEEEEEEETTEEEEEEEEEEETTT--HHHHHTS-S-HHHHHHHHSS--EEEEEEEEEEES--HHHHHHTT--TT--EEEEEEEEEETTS-EEEEEEEEEEGGGEEEEEEEE-/--HHHHHHHHHHHHHHHHHTTSS-TTPBPPPHHHHHHHHT--HHHHHHHHHHHHHTTSEEEETTTEEEEPPPPSEEEESSS---HHHHHHHTTPPEEEEEEEEEEEEPPHHHHHHHT--TT-EEEEEEEEEEETTEEEEEEEEEEETTT--HHHHHTS-S-HHHHHHHHSS--EEEEEEEEEEES--HHHHHHTT--TT--EEEEEEEEEETTS-EEEEEEEEEEGGGEEEEEEEE-

Radius of gyration: 24.41 Å; Cα contacts (8 Å, |Δi|>4): 1016; chains: 2; bounding box: 47×72×60 Å

Organism: Staphylococcus aureus (strain NCTC 8325 / PS 47) (NCBI:txid93061)

Nearest PDB structures (foldseek):
  4u0w-assembly1_A  TM=6.775E-01  e=7.459E-19  Bacillus subtilis subsp. subtilis str. 168
  3f8m-assembly1_B  TM=6.869E-01  e=2.487E-18  Mycolicibacterium smegmatis MC2 155
  3f8l-assembly2_D  TM=8.968E-01  e=3.531E-13  Mycolicibacterium smegmatis MC2 155
  2wv0-assembly3_F  TM=6.297E-01  e=8.062E-16  Bacillus subtilis
  2wv0-assembly4_G-2  TM=6.230E-01  e=5.966E-16  Bacillus subtilis

InterPro domains:
  IPR000524 Transcription regulator HTH, GntR [PF00392] (9-68)
  IPR000524 Transcription regulator HTH, GntR [PS50949] (4-72)
  IPR000524 Transcription regulator HTH, GntR [SM00345] (10-69)
  IPR011663 UbiC transcription regulator-associated [PF07702] (92-227)
  IPR011663 UbiC transcription regulator-associated [SM00866] (91-230)
  IPR028978 Chorismate pyruvate-lyase/UbiC transcription regulator-associated domain superfamily [G3DSA:3.40.1410.10] (79-236)
  IPR028978 Chorismate pyruvate-lyase/UbiC transcription regulator-associated domain superfamily [SSF64288] (66-235)
  IPR036388 Winged helix-like DNA-binding domain superfamily [G3DSA:1.10.10.10] (2-72)
  IPR036390 Winged helix DNA-binding domain superfamily [SSF46785] (2-79)
  IPR050679 Bacterial HTH-type transcriptional regulator [PTHR44846] (4-233)

Foldseek 3Di:
DPLVPLLVVLLVVVVVCDVVVVADAPADDPDLVVSCVVSVHDSVSNVVSQVVCCVVQQWPQDPPPGIGGHDAALFEDEPVDDDDPCVRLVVSPFHKDKDWDDWDKFFQDPVNCVLQVHDGGQIKIWTWMFMDTNNATFKTKIKIFGVLQDHPVLCVPDPNDPQVSSVVVHVWHFDDKDKDKDKAQDDPVVCVVNVHDNRWIKMWIWIFTATPVRGGGMTMIMIGTPRNYDYDYDDDD/DVLVVLLVVLLVVVVVCDVVVVADAPADDPDLVVSCVVSVHDSVSNVVSQVVCCVVQQWPQDPPPGIGGHDAALFEDEPVDDDDPCVRLVVSPFHKDKDWDDWDKFFQDPVNCVLQVHDGGQIKIWTWMFMDTNNATFKTKIKIFGVLQDHPVLCVPDPNDPQVSSVVVHVWHFDDKDKDKDKAQDDPVVCVVNVHDNRWIKMWIWIFTATPVRGGGMTMIMIGTPRNYDYDYDDDD

pLDDT: mean 92.17, std 8.38, range [35.16, 98.06]

Sequence (474 aa):
MSEMNAVYNVKQYILNLIKQNKLEYGDQLPSNLSIARELNVKTDDVYEAIQALITEQVIKDNFEEGTSVKSLPPFFYPLNELISIGQMIKNAGFECGTEYLNFDEQPATMLDANLLSVEEGYPVTIIERLRTADGEPVVYCLDKIAKKELTCTEYQMSNGSILSAIKEQSNHNICYADTEIEAVNYEPRISEVLNASPHEGLILLKITHYNESDEPILYSLNYMKNSLVQFKITRKIMSEMNAVYNVKQYILNLIKQNKLEYGDQLPSNLSIARELNVKTDDVYEAIQALITEQVIKDNFEEGTSVKSLPPFFYPLNELISIGQMIKNAGFECGTEYLNFDEQPATMLDANLLSVEEGYPVTIIERLRTADGEPVVYCLDKIAKKELTCTEYQMSNGSILSAIKEQSNHNICYADTEIEAVNYEPRISEVLNASPHEGLILLKITHYNESDEPILYSLNYMKNSLVQFKITRKI